Protein AF-0000000068422442 (afdb_homodimer)

Sequence (410 aa):
SFRPFSVLQAGILISEKSIDLAVPNPSWSQEMVHQFNRYMEMTKDGRWQKLPSYQRPWKEKLRNRKYRMFLRSIDEEGKGFEYAMFLKPSEKRVAAVFQLGPYLEGPSGFAHGGAIATILDSTVGASVIYISRRVVTANLNINYKSPVELGSVILVDTRVDKIEGRKIFASGEVWSVDGQTLHAEATGLFIELQPQKETDSSSSPSFRPFSVLQAGILISEKSIDLAVPNPSWSQEMVHQFNRYMEMTKDGRWQKLPSYQRPWKEKLRNRKYRMFLRSIDEEGKGFEYAMFLKPSEKRVAAVFQLGPYLEGPSGFAHGGAIATILDSTVGASVIYISRRVVTANLNINYKSPVELGSVILVDTRVDKIEGRKIFASGEVWSVDGQTLHAEATGLFIELQPQKETDSSSSP

Nearest PDB structures (foldseek):
  4gah-assembly1_A  TM=9.812E-01  e=1.077E-23  Homo sapiens
  4gah-assembly1_B  TM=9.530E-01  e=4.746E-24  Homo sapiens
  4ae8-assembly2_D  TM=9.748E-01  e=1.443E-23  Homo sapiens
  4ae8-assembly2_C  TM=9.733E-01  e=2.174E-23  Homo sapiens
  4ae8-assembly1_B  TM=9.699E-01  e=4.935E-23  Homo sapiens

Radius of gyration: 22.0 Å; Cα contacts (8 Å, |Δi|>4): 900; chains: 2; bounding box: 97×60×46 Å

Organism: Pseudonaja textilis (NCBI:txid8673)

Foldseek 3Di:
DQAFPDFPPVPQPVDDPFDFQQADDPLDDPLLNVVVVVVVVVCVVPQKDKDTDGQDDRPCPDPPPPHGDPQNPDPDPQAAWHKIWMDRLVFLKIKMKIAGHVNQDDPVQFGDPVSVQVVFCVRQVVSVCSVPRAKDWDDKDKDFDATHGHRFMKMKMKGFDDDDPQKTKMKMWIGHPVRPDTGMIMITIMGGDDGPPPPCVPPDD/DPAFPDFDPPPCPVDDPFDFQQADDPLDDPLLNVVVVVVVVVCVVPQKDKDTDGQDRRPCPDPPVPHGDPQNPDPDPQAAWHKIWMARLVFLKIKMKIAGHVNQDDPVQFGDPVSVQVVFCVRQVVSVCSVPRAKDWDDKDKDFDATHGHRFMKMKMKGFDDDDPQKTKMKMWIGHPVRPDTGMIMITIMGGDDGPPPPPVPPPD

Structure (mmCIF, N/CA/C/O backbone):
data_AF-0000000068422442-model_v1
#
loop_
_entity.id
_entity.type
_entity.pdbx_description
1 polymer 'Acyl-coenzyme A thioesterase THEM4'
#
loop_
_atom_site.group_PDB
_atom_site.id
_atom_site.type_symbol
_atom_site.label_atom_id
_atom_site.label_alt_id
_ato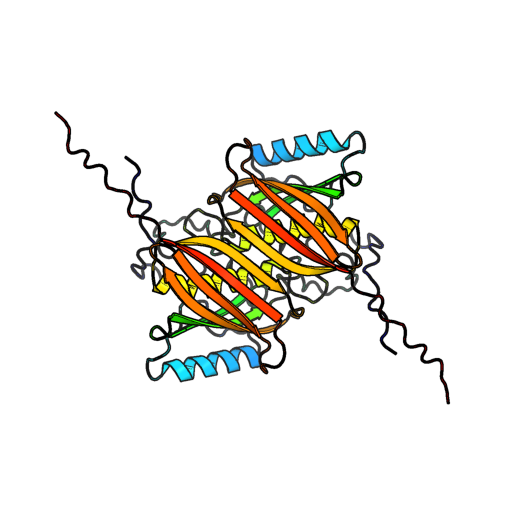m_site.label_comp_id
_atom_site.label_asym_id
_atom_site.label_entity_id
_atom_site.label_seq_id
_atom_site.pdbx_PDB_ins_code
_atom_site.Cartn_x
_atom_site.Cartn_y
_atom_site.Cartn_z
_atom_site.occupancy
_atom_site.B_iso_or_equiv
_atom_site.auth_seq_id
_atom_site.auth_comp_id
_atom_site.auth_asym_id
_atom_site.auth_atom_id
_atom_site.pdbx_PDB_model_num
ATOM 1 N N . SER A 1 1 ? 35.969 5.266 1.272 1 18.78 1 SER A N 1
ATOM 2 C CA . SER A 1 1 ? 35.562 6.664 1.392 1 18.78 1 SER A CA 1
ATOM 3 C C . SER A 1 1 ? 34.094 6.844 1.079 1 18.78 1 SER A C 1
ATOM 5 O O . SER A 1 1 ? 33.688 6.762 -0.081 1 18.78 1 SER A O 1
ATOM 7 N N . PHE A 1 2 ? 33.281 6.246 1.919 1 19.45 2 PHE A N 1
ATOM 8 C CA . PHE A 1 2 ? 31.844 5.98 1.877 1 19.45 2 PHE A CA 1
ATOM 9 C C . PHE A 1 2 ? 31.047 7.277 1.978 1 19.45 2 PHE A C 1
ATOM 11 O O . PHE A 1 2 ? 31.125 7.98 2.988 1 19.45 2 PHE A O 1
ATOM 18 N N . ARG A 1 3 ? 31.031 8.039 0.836 1 21.94 3 ARG A N 1
ATOM 19 C CA . ARG A 1 3 ? 30.453 9.375 0.819 1 21.94 3 ARG A CA 1
ATOM 20 C C . ARG A 1 3 ? 29.031 9.367 1.383 1 21.94 3 ARG A C 1
ATOM 22 O O . ARG A 1 3 ? 28.234 8.484 1.062 1 21.94 3 ARG A O 1
ATOM 29 N N . PRO A 1 4 ? 28.875 10.047 2.451 1 22.08 4 PRO A N 1
ATOM 30 C CA . PRO A 1 4 ? 27.672 10.18 3.279 1 22.08 4 PRO A CA 1
ATOM 31 C C . PRO A 1 4 ? 26.438 10.555 2.467 1 22.08 4 PRO A C 1
ATOM 33 O O . PRO A 1 4 ? 26.531 11.367 1.54 1 22.08 4 PRO A O 1
ATOM 36 N N . PHE A 1 5 ? 25.672 9.539 2.139 1 25.08 5 PHE A N 1
ATOM 37 C CA . PHE A 1 5 ? 24.453 9.812 1.39 1 25.08 5 PHE A CA 1
ATOM 38 C C . PHE A 1 5 ? 23.672 10.953 2.021 1 25.08 5 PHE A C 1
ATOM 40 O O . PHE A 1 5 ? 23.359 10.922 3.217 1 25.08 5 PHE A O 1
ATOM 47 N N . SER A 1 6 ? 24.078 12.195 1.702 1 22.91 6 SER A N 1
ATOM 48 C CA . SER A 1 6 ? 23.5 13.477 2.072 1 22.91 6 SER A CA 1
ATOM 49 C C . SER A 1 6 ? 21.969 13.383 2.164 1 22.91 6 SER A C 1
ATOM 51 O O . SER A 1 6 ? 21.344 12.68 1.377 1 22.91 6 SER A O 1
ATOM 53 N N . VAL A 1 7 ? 21.484 13.438 3.271 1 24.72 7 VAL A N 1
ATOM 54 C CA . VAL A 1 7 ? 20.109 13.734 3.676 1 24.72 7 VAL A CA 1
ATOM 55 C C . VAL A 1 7 ? 19.531 14.836 2.793 1 24.72 7 VAL A C 1
ATOM 57 O O . VAL A 1 7 ? 20.266 15.742 2.365 1 24.72 7 VAL A O 1
ATOM 60 N N . LEU A 1 8 ? 18.391 14.562 2.324 1 27.05 8 LEU A N 1
ATOM 61 C CA . LEU A 1 8 ? 17.547 15.422 1.508 1 27.05 8 LEU A CA 1
ATOM 62 C C . LEU A 1 8 ? 17.406 16.797 2.141 1 27.05 8 LEU A C 1
ATOM 64 O O . LEU A 1 8 ? 16.922 16.922 3.271 1 27.05 8 LEU A O 1
ATOM 68 N N . GLN A 1 9 ? 18.406 17.609 2.186 1 24.8 9 GLN A N 1
ATOM 69 C CA . GLN A 1 9 ? 18.109 19.031 2.322 1 24.8 9 GLN A CA 1
ATOM 70 C C . GLN A 1 9 ? 16.812 19.391 1.611 1 24.8 9 GLN A C 1
ATOM 72 O O . GLN A 1 9 ? 16.656 19.141 0.413 1 24.8 9 GLN A O 1
ATOM 77 N N . ALA A 1 10 ? 15.781 19.281 2.348 1 28.52 10 ALA A N 1
ATOM 78 C CA . ALA A 1 10 ? 14.562 19.953 1.878 1 28.52 10 ALA A CA 1
ATOM 79 C C . ALA A 1 10 ? 14.867 21.359 1.394 1 28.52 10 ALA A C 1
ATOM 81 O O . ALA A 1 10 ? 14.773 22.328 2.164 1 28.52 10 ALA A O 1
ATOM 82 N N . GLY A 1 11 ? 16.125 21.656 1.024 1 29.19 11 GLY A N 1
ATOM 83 C CA . GLY A 1 11 ? 16.109 22.938 0.348 1 29.19 11 GLY A CA 1
ATOM 84 C C . GLY A 1 11 ? 15.016 23.047 -0.7 1 29.19 11 GLY A C 1
ATOM 85 O O . GLY A 1 11 ? 14.961 22.234 -1.629 1 29.19 11 GLY A O 1
ATOM 86 N N . ILE A 1 12 ? 13.875 23.516 -0.248 1 31.38 12 ILE A N 1
ATOM 87 C CA . ILE A 1 12 ? 12.742 23.953 -1.053 1 31.38 12 ILE A CA 1
ATOM 88 C C . ILE A 1 12 ? 13.234 24.828 -2.201 1 31.38 12 ILE A C 1
ATOM 90 O O . ILE A 1 12 ? 13.5 26.016 -2.012 1 31.38 12 ILE A O 1
ATOM 94 N N . LEU A 1 13 ? 14.383 24.625 -2.656 1 30.88 13 LEU A N 1
ATOM 95 C CA . LEU A 1 13 ? 14.516 25.438 -3.857 1 30.88 13 LEU A CA 1
ATOM 96 C C . LEU A 1 13 ? 13.383 25.172 -4.832 1 30.88 13 LEU A C 1
ATOM 98 O O . LEU A 1 13 ? 13.18 24.016 -5.25 1 30.88 13 LEU A O 1
ATOM 102 N N . ILE A 1 14 ? 12.289 25.891 -4.633 1 34.88 14 ILE A N 1
ATOM 103 C CA . ILE A 1 14 ? 11.086 26.031 -5.449 1 34.88 14 ILE A CA 1
ATOM 104 C C . ILE A 1 14 ? 11.477 26.219 -6.91 1 34.88 14 ILE A C 1
ATOM 106 O O . ILE A 1 14 ? 12.008 27.266 -7.289 1 34.88 14 ILE A O 1
ATOM 110 N N . SER A 1 15 ? 12.422 25.516 -7.391 1 36.41 15 SER A N 1
ATOM 111 C CA . SER A 1 15 ? 12.523 25.766 -8.828 1 36.41 15 SER A CA 1
ATOM 112 C C . SER A 1 15 ? 11.148 25.891 -9.469 1 36.41 15 SER A C 1
ATOM 114 O O . SER A 1 15 ? 10.133 25.922 -8.773 1 36.41 15 SER A O 1
ATOM 116 N N . GLU A 1 16 ? 10.938 25.266 -10.703 1 44.97 16 GLU A N 1
ATOM 117 C CA . GLU A 1 16 ? 9.703 25.359 -11.469 1 44.97 16 GLU A CA 1
ATOM 118 C C . GLU A 1 16 ? 8.5 24.922 -10.641 1 44.97 16 GLU A C 1
ATOM 120 O O . GLU A 1 16 ? 8.633 24.109 -9.727 1 44.97 16 GLU A O 1
ATOM 125 N N . LYS A 1 17 ? 7.227 25.578 -10.617 1 53.38 17 LYS A N 1
ATOM 126 C CA . LYS A 1 17 ? 5.988 25.719 -9.859 1 53.38 17 LYS A CA 1
ATOM 127 C C . LYS A 1 17 ? 5.406 24.359 -9.492 1 53.38 17 LYS A C 1
ATOM 129 O O . LYS A 1 17 ? 4.695 23.75 -10.281 1 53.38 17 LYS A O 1
ATOM 134 N N . SER A 1 18 ? 5.988 23.453 -8.719 1 71.31 18 SER A N 1
ATOM 135 C CA . SER A 1 18 ? 5.324 22.25 -8.211 1 71.31 18 SER A CA 1
ATOM 136 C C . SER A 1 18 ? 3.967 22.594 -7.605 1 71.31 18 SER A C 1
ATOM 138 O O . SER A 1 18 ? 3.838 23.562 -6.863 1 71.31 18 SER A O 1
ATOM 140 N N . ILE A 1 19 ? 2.994 22.047 -8.195 1 85.31 19 ILE A N 1
ATOM 141 C CA . ILE A 1 19 ? 1.616 22.281 -7.773 1 85.31 19 ILE A CA 1
ATOM 142 C C . ILE A 1 19 ? 1.305 21.438 -6.539 1 85.31 19 ILE A C 1
ATOM 144 O O . ILE A 1 19 ? 1.516 20.219 -6.535 1 85.31 19 ILE A O 1
ATOM 148 N N . ASP A 1 20 ? 0.985 22.078 -5.492 1 93.44 20 ASP A N 1
ATOM 149 C CA . ASP A 1 20 ? 0.532 21.391 -4.285 1 93.44 20 ASP A CA 1
ATOM 150 C C . ASP A 1 20 ? -0.787 20.672 -4.531 1 93.44 20 ASP A C 1
ATOM 152 O O . ASP A 1 20 ? -1.796 21.297 -4.863 1 93.44 20 ASP A O 1
ATOM 156 N N . LEU A 1 21 ? -0.768 19.359 -4.289 1 95.19 21 LEU A N 1
ATOM 157 C CA . LEU A 1 21 ? -1.953 18.562 -4.562 1 95.19 21 LEU A CA 1
ATOM 158 C C . LEU A 1 21 ? -2.752 18.312 -3.287 1 95.19 21 LEU A C 1
ATOM 160 O O . LEU A 1 21 ? -3.828 17.719 -3.33 1 95.19 21 LEU A O 1
ATOM 164 N N . ALA A 1 22 ? -2.277 18.828 -2.168 1 97.5 22 ALA A N 1
ATOM 165 C CA . ALA A 1 22 ? -2.939 18.609 -0.884 1 97.5 22 ALA A CA 1
ATOM 166 C C . ALA A 1 22 ? -3.941 19.734 -0.592 1 97.5 22 ALA A C 1
ATOM 168 O O . ALA A 1 22 ? -3.951 20.297 0.506 1 97.5 22 ALA A O 1
ATOM 169 N N . VAL A 1 23 ? -4.684 20.062 -1.559 1 97.88 23 VAL A N 1
ATOM 170 C CA . VAL A 1 23 ? -5.723 21.078 -1.453 1 97.88 23 VAL A CA 1
ATOM 171 C C . VAL A 1 23 ? -6.996 20.594 -2.137 1 97.88 23 VAL A C 1
ATOM 173 O O . VAL A 1 23 ? -6.949 19.703 -2.986 1 97.88 23 VAL A O 1
ATOM 176 N N . PRO A 1 24 ? -8.109 21.156 -1.725 1 98.5 24 PRO A N 1
ATOM 177 C CA . PRO A 1 24 ? -9.375 20.734 -2.33 1 98.5 24 PRO A CA 1
ATOM 178 C C . PRO A 1 24 ? -9.359 20.828 -3.854 1 98.5 24 PRO A C 1
ATOM 180 O O . PRO A 1 24 ? -8.766 21.766 -4.406 1 98.5 24 PRO A O 1
ATOM 183 N N . ASN A 1 25 ? -10.008 19.953 -4.516 1 97.94 25 ASN A N 1
ATOM 184 C CA . ASN A 1 25 ? -10.266 19.938 -5.949 1 97.94 25 ASN A CA 1
ATOM 185 C C . ASN A 1 25 ? -11.688 19.469 -6.254 1 97.94 25 ASN A C 1
ATOM 187 O O . ASN A 1 25 ? -12.422 19.078 -5.348 1 97.94 25 ASN A O 1
ATOM 191 N N . PRO A 1 26 ? -12.148 19.453 -7.445 1 98.06 26 PRO A N 1
ATOM 192 C CA . PRO A 1 26 ? -13.555 19.203 -7.762 1 98.06 26 PRO A CA 1
ATOM 193 C C . PRO A 1 26 ? -14 17.781 -7.402 1 98.06 26 PRO A C 1
ATOM 195 O O . PRO A 1 26 ? -15.195 17.531 -7.258 1 98.06 26 PRO A O 1
ATOM 198 N N . SER A 1 27 ? -13.094 16.844 -7.25 1 98.31 27 SER A N 1
ATOM 199 C CA . SER A 1 27 ? -13.461 15.469 -6.957 1 98.31 27 SER A CA 1
ATOM 200 C C . SER A 1 27 ? -13.711 15.266 -5.465 1 98.31 27 SER A C 1
ATOM 202 O O . SER A 1 27 ? -14.258 14.242 -5.055 1 98.31 27 SER A O 1
ATOM 204 N N . TRP A 1 28 ? -13.312 16.203 -4.637 1 98.69 28 TRP A N 1
ATOM 205 C CA . TRP A 1 28 ? -13.508 16.062 -3.197 1 98.69 28 TRP A CA 1
ATOM 206 C C . TRP A 1 28 ? -14.984 16.141 -2.838 1 98.69 28 TRP A C 1
ATOM 208 O O . TRP A 1 28 ? -15.703 17.016 -3.342 1 98.69 28 TRP A O 1
ATOM 218 N N . SER A 1 29 ? -15.375 15.266 -2.035 1 98.75 29 SER A N 1
ATOM 219 C CA . SER A 1 29 ? -16.734 15.336 -1.509 1 98.75 29 SER A CA 1
ATOM 220 C C . SER A 1 29 ? -16.891 16.516 -0.549 1 98.75 29 SER A C 1
ATOM 222 O O . SER A 1 29 ? -15.898 17.094 -0.102 1 98.75 29 SER A O 1
ATOM 224 N N . GLN A 1 30 ? -18.109 16.812 -0.256 1 98.62 30 GLN A N 1
ATOM 225 C CA . GLN A 1 30 ? -18.375 17.859 0.725 1 98.62 30 GLN A CA 1
ATOM 226 C C . GLN A 1 30 ? -17.75 17.516 2.076 1 98.62 30 GLN A C 1
ATOM 228 O O . GLN A 1 30 ? -17.203 18.391 2.746 1 98.62 30 GLN A O 1
ATOM 233 N N . GLU A 1 31 ? -17.844 16.281 2.445 1 98.75 31 GLU A N 1
ATOM 234 C CA . GLU A 1 31 ? -17.281 15.828 3.717 1 98.75 31 GLU A CA 1
ATOM 235 C C . GLU A 1 31 ? -15.766 16 3.74 1 98.75 31 GLU A C 1
ATOM 237 O O . GLU A 1 31 ? -15.203 16.453 4.742 1 98.75 31 GLU A O 1
ATOM 242 N N . MET A 1 32 ? -15.109 15.664 2.684 1 98.81 32 MET A N 1
ATOM 243 C CA . MET A 1 32 ? -13.656 15.828 2.584 1 98.81 32 MET A CA 1
ATOM 244 C C . MET A 1 32 ? -13.266 17.281 2.754 1 98.81 32 MET A C 1
ATOM 246 O O . MET A 1 32 ? -12.359 17.609 3.523 1 98.81 32 MET A O 1
ATOM 250 N N . VAL A 1 33 ? -13.961 18.141 2.045 1 98.88 33 VAL A N 1
ATOM 251 C CA . VAL A 1 33 ? -13.68 19.578 2.113 1 98.88 33 VAL A CA 1
ATOM 252 C C . VAL A 1 33 ? -13.938 20.078 3.529 1 98.88 33 VAL A C 1
ATOM 254 O O . VAL A 1 33 ? -13.156 20.875 4.059 1 98.88 33 VAL A O 1
ATOM 257 N N . HIS A 1 34 ? -14.984 19.609 4.102 1 98.81 34 HIS A N 1
ATOM 258 C CA . HIS A 1 34 ? -15.328 20.016 5.461 1 98.81 34 HIS A CA 1
ATOM 259 C C . HIS A 1 34 ? -14.219 19.641 6.441 1 98.81 34 HIS A C 1
ATOM 261 O O . HIS A 1 34 ? -13.797 20.484 7.246 1 98.81 34 HIS A O 1
ATOM 267 N N . GLN A 1 35 ? -13.742 18.422 6.391 1 98.81 35 GLN A N 1
ATOM 268 C CA . GLN A 1 35 ? -12.68 17.984 7.289 1 98.81 35 GLN A CA 1
ATOM 269 C C . GLN A 1 35 ? -11.391 18.766 7.039 1 98.81 35 GLN A C 1
ATOM 271 O O . GLN A 1 35 ? -10.711 19.156 7.984 1 98.81 35 GLN A O 1
ATOM 276 N N . PHE A 1 36 ? -11.109 19 5.781 1 98.88 36 PHE A N 1
ATOM 277 C CA . PHE A 1 36 ? -9.945 19.812 5.418 1 98.88 36 PHE A CA 1
ATOM 278 C C . PHE A 1 36 ? -10.023 21.188 6.051 1 98.88 36 PHE A C 1
ATOM 280 O O . PHE A 1 36 ? -9.062 21.656 6.672 1 98.88 36 PHE A O 1
ATOM 287 N N . ASN A 1 37 ? -11.117 21.766 5.91 1 98.75 37 ASN A N 1
ATOM 288 C CA . ASN A 1 37 ? -11.305 23.125 6.434 1 98.75 37 ASN A CA 1
ATOM 289 C C . ASN A 1 37 ? -11.211 23.141 7.957 1 98.75 37 ASN A C 1
ATOM 291 O O . ASN A 1 37 ? -10.703 24.109 8.531 1 98.75 37 ASN A O 1
ATOM 295 N N . ARG A 1 38 ? -11.734 22.156 8.57 1 98.31 38 ARG A N 1
ATOM 296 C CA . ARG A 1 38 ? -11.617 22.047 10.023 1 98.31 38 ARG A CA 1
ATOM 297 C C . ARG A 1 38 ? -10.148 22.062 10.453 1 98.31 38 ARG A C 1
ATOM 299 O O . ARG A 1 38 ? -9.781 22.797 11.375 1 98.31 38 ARG A O 1
ATOM 306 N N . TYR A 1 39 ? -9.32 21.297 9.797 1 98.31 39 TYR A N 1
ATOM 307 C CA . TYR A 1 39 ? -7.906 21.281 10.141 1 98.31 39 TYR A CA 1
ATOM 308 C C . TYR A 1 39 ? -7.227 22.594 9.75 1 98.31 39 TYR A C 1
ATOM 310 O O . TYR A 1 39 ? -6.336 23.062 10.461 1 98.31 39 TYR A O 1
ATOM 318 N N . MET A 1 40 ? -7.66 23.156 8.617 1 98.56 40 MET A N 1
ATOM 319 C CA . MET A 1 40 ? -7.109 24.438 8.203 1 98.56 40 MET A CA 1
ATOM 320 C C . MET A 1 40 ? -7.371 25.516 9.266 1 98.56 40 MET A C 1
ATOM 322 O O . MET A 1 40 ? -6.52 26.359 9.516 1 98.56 40 MET A O 1
ATOM 326 N N . GLU A 1 41 ? -8.547 25.438 9.852 1 98.44 41 GLU A N 1
ATOM 327 C CA . GLU A 1 41 ? -8.867 26.359 10.938 1 98.44 41 GLU A CA 1
ATOM 328 C C . GLU A 1 41 ? -7.891 26.203 12.102 1 98.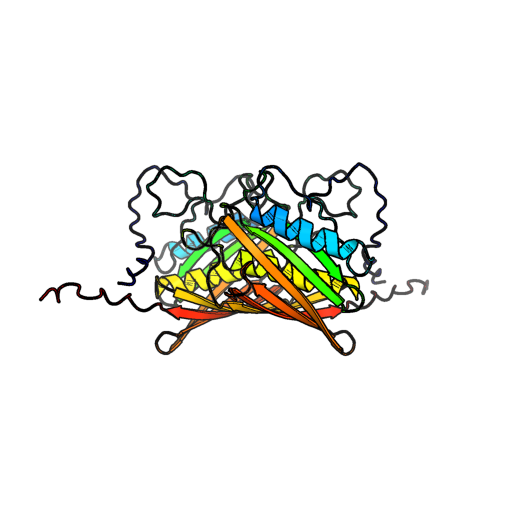44 41 GLU A C 1
ATOM 330 O O . GLU A 1 41 ? -7.477 27.188 12.711 1 98.44 41 GLU A O 1
ATOM 335 N N . MET A 1 42 ? -7.531 25.016 12.336 1 97.25 42 MET A N 1
ATOM 336 C CA . MET A 1 42 ? -6.633 24.719 13.445 1 97.25 42 MET A CA 1
ATOM 337 C C . MET A 1 42 ? -5.23 25.25 13.164 1 97.25 42 MET A C 1
ATOM 339 O O . MET A 1 42 ? -4.414 25.359 14.078 1 97.25 42 MET A O 1
ATOM 343 N N . THR A 1 43 ? -4.91 25.531 11.969 1 97.81 43 THR A N 1
ATOM 344 C CA . THR A 1 43 ? -3.584 26.031 11.633 1 97.81 43 THR A CA 1
ATOM 345 C C . THR A 1 43 ? -3.48 27.516 11.914 1 97.81 43 THR A C 1
ATOM 347 O O . THR A 1 43 ? -2.385 28.078 11.914 1 97.81 43 THR A O 1
ATOM 350 N N . LYS A 1 44 ? -4.559 28.203 12.141 1 97.44 44 LYS A N 1
ATOM 351 C CA . LYS A 1 44 ? -4.59 29.656 12.242 1 97.44 44 LYS A CA 1
ATOM 352 C C . LYS A 1 44 ? -3.795 30.141 13.445 1 97.44 44 LYS A C 1
ATOM 354 O O . LYS A 1 44 ? -3.213 31.219 13.422 1 97.44 44 LYS A O 1
ATOM 359 N N . ASP A 1 45 ? -3.709 29.328 14.461 1 95.12 45 ASP A N 1
ATOM 360 C CA . ASP A 1 45 ? -2.98 29.75 15.648 1 95.12 45 ASP A CA 1
ATOM 361 C C . ASP A 1 45 ? -1.526 29.297 15.602 1 95.12 45 ASP A C 1
ATOM 363 O O . ASP A 1 45 ? -0.777 29.484 16.562 1 95.12 45 ASP A O 1
ATOM 367 N N . GLY A 1 46 ? -1.165 28.609 14.625 1 94.38 46 GLY A N 1
ATOM 368 C CA . GLY A 1 46 ? 0.232 28.266 14.398 1 94.38 46 GLY A CA 1
ATOM 369 C C . GLY A 1 46 ? 0.633 26.938 15.016 1 94.38 46 GLY A C 1
ATOM 370 O O . GLY A 1 46 ? 1.755 26.469 14.82 1 94.38 46 GLY A O 1
ATOM 371 N N . ARG A 1 47 ? -0.258 26.328 15.719 1 95.94 47 ARG A N 1
ATOM 372 C CA . ARG A 1 47 ? 0.074 25.062 16.391 1 95.94 47 ARG A CA 1
ATOM 373 C C . ARG A 1 47 ? 0.095 23.906 15.398 1 95.94 47 ARG A C 1
ATOM 375 O O . ARG A 1 47 ? 0.787 22.906 15.617 1 95.94 47 ARG A O 1
ATOM 382 N N . TRP A 1 48 ? -0.728 24.016 14.406 1 97.38 48 TRP A N 1
ATOM 383 C CA . TRP A 1 48 ? -0.771 23.047 13.312 1 97.38 48 TRP A CA 1
ATOM 384 C C . TRP A 1 48 ? -0.257 23.656 12.016 1 97.38 48 TRP A C 1
ATOM 386 O O . TRP A 1 48 ? -0.383 24.859 11.805 1 97.38 48 TRP A O 1
ATOM 396 N N . GLN A 1 49 ? 0.361 22.766 11.242 1 97.44 49 GLN A N 1
ATOM 397 C CA . GLN A 1 49 ? 0.844 23.172 9.922 1 97.44 49 GLN A CA 1
ATOM 398 C C . GLN A 1 49 ? 0.392 22.172 8.852 1 97.44 49 GLN A C 1
ATOM 400 O O . GLN A 1 49 ? 0.518 20.969 9.031 1 97.44 49 GLN A O 1
ATOM 405 N N . LYS A 1 50 ? -0.185 22.734 7.801 1 97.88 50 LYS A N 1
ATOM 406 C CA . LYS A 1 50 ? -0.505 21.875 6.668 1 97.88 50 LYS A CA 1
ATOM 407 C C . LYS A 1 50 ? 0.756 21.469 5.906 1 97.88 50 LYS A C 1
ATOM 409 O O . LYS A 1 50 ? 1.632 22.297 5.668 1 97.88 50 LYS A O 1
ATOM 414 N N . LEU A 1 51 ? 0.846 20.234 5.559 1 95.88 51 LEU A N 1
ATOM 415 C CA . LEU A 1 51 ? 1.965 19.75 4.758 1 95.88 51 LEU A CA 1
ATOM 416 C C . LEU A 1 51 ? 1.607 19.734 3.273 1 95.88 51 LEU A C 1
ATOM 418 O O . LEU A 1 51 ? 0.552 19.234 2.891 1 95.88 51 LEU A O 1
ATOM 422 N N . PRO A 1 52 ? 2.473 20.281 2.432 1 93.81 52 PRO A N 1
ATOM 423 C CA . PRO A 1 52 ? 2.23 20.156 0.993 1 93.81 52 PRO A CA 1
ATOM 424 C C . PRO A 1 52 ? 2.471 18.75 0.478 1 93.81 52 PRO A C 1
ATOM 426 O O . PRO A 1 52 ? 3.07 17.922 1.177 1 93.81 52 PRO A O 1
ATOM 429 N N . SER A 1 53 ? 1.935 18.438 -0.616 1 92.88 53 SER A N 1
ATOM 430 C CA . SER A 1 53 ? 2.113 17.156 -1.28 1 92.88 53 SER A CA 1
ATOM 431 C C . SER A 1 53 ? 2.305 17.328 -2.783 1 92.88 53 SER A C 1
ATOM 433 O O . SER A 1 53 ? 1.489 17.969 -3.447 1 92.88 53 SER A O 1
ATOM 435 N N . TYR A 1 54 ? 3.395 16.672 -3.295 1 88.38 54 TYR A N 1
ATOM 436 C CA . TYR A 1 54 ? 3.74 16.828 -4.703 1 88.38 54 TYR A CA 1
ATOM 437 C C . TYR A 1 54 ? 3.795 15.477 -5.402 1 88.38 54 TYR A C 1
ATOM 439 O O . TYR A 1 54 ? 4.039 14.453 -4.766 1 88.38 54 TYR A O 1
ATOM 447 N N . GLN A 1 55 ? 3.455 15.531 -6.656 1 85.75 55 GLN A N 1
ATOM 448 C CA . GLN A 1 55 ? 3.518 14.305 -7.438 1 85.75 55 GLN A CA 1
ATOM 449 C C . GLN A 1 55 ? 4.957 13.836 -7.613 1 85.75 55 GLN A C 1
ATOM 451 O O . GLN A 1 55 ? 5.238 12.633 -7.559 1 85.75 55 GLN A O 1
ATOM 456 N N . ARG A 1 56 ? 5.863 14.789 -7.844 1 78.75 56 ARG A N 1
ATOM 457 C CA . ARG A 1 56 ? 7.27 14.484 -8.086 1 78.75 56 ARG A CA 1
ATOM 458 C C . ARG A 1 56 ? 8.125 14.859 -6.879 1 78.75 56 ARG A C 1
ATOM 460 O O . ARG A 1 56 ? 7.863 15.867 -6.219 1 78.75 56 ARG A O 1
ATOM 467 N N . PRO A 1 57 ? 9.117 13.914 -6.656 1 63.06 57 PRO A N 1
ATOM 468 C CA . PRO A 1 57 ? 9.977 14.188 -5.504 1 63.06 57 PRO A CA 1
ATOM 469 C C . PRO A 1 57 ? 10.711 15.523 -5.621 1 63.06 57 PRO A C 1
ATOM 471 O O . PRO A 1 57 ? 11 15.977 -6.734 1 63.06 57 PRO A O 1
ATOM 474 N N . TRP A 1 58 ? 10.875 16.25 -4.527 1 54.34 58 TRP A N 1
ATOM 475 C CA . TRP A 1 58 ? 11.375 17.609 -4.387 1 54.34 58 TRP A CA 1
ATOM 476 C C . TRP A 1 58 ? 12.734 17.75 -5.066 1 54.34 58 TRP A C 1
ATOM 478 O O . TRP A 1 58 ? 13.023 18.797 -5.672 1 54.34 58 TRP A O 1
ATOM 488 N N . LYS A 1 59 ? 13.734 16.828 -4.719 1 52.22 59 LYS A N 1
ATOM 489 C CA . LYS A 1 59 ? 15.133 17.031 -5.094 1 52.22 59 LYS A CA 1
ATOM 490 C C . LYS A 1 59 ? 15.312 16.938 -6.605 1 52.22 59 LYS A C 1
ATOM 492 O O . LYS A 1 59 ? 16.375 17.281 -7.129 1 52.22 59 LYS A O 1
ATOM 497 N N . GLU A 1 60 ? 14.5 16.281 -7.191 1 49.56 60 GLU A N 1
ATOM 498 C CA . GLU A 1 60 ? 14.938 15.945 -8.547 1 49.56 60 GLU A CA 1
ATOM 499 C C . GLU A 1 60 ? 14.688 17.109 -9.508 1 49.56 60 GLU A C 1
ATOM 501 O O . GLU A 1 60 ? 13.57 17.281 -9.992 1 49.56 60 GLU A O 1
ATOM 506 N N . LYS A 1 61 ? 15.523 18.172 -9.203 1 43.44 61 LYS A N 1
ATOM 507 C CA . LYS A 1 61 ? 15.68 19.156 -10.266 1 43.44 61 LYS A CA 1
ATOM 508 C C . LYS A 1 61 ? 15.477 18.516 -11.641 1 43.44 61 LYS A C 1
ATOM 510 O O . LYS A 1 61 ? 15.344 19.219 -12.641 1 43.44 61 LYS A O 1
ATOM 515 N N . LEU A 1 62 ? 16.328 17.469 -11.828 1 41.34 62 LEU A N 1
ATOM 516 C CA . LEU A 1 62 ? 16.5 16.969 -13.188 1 41.34 62 LEU A CA 1
ATOM 517 C C . LEU A 1 62 ? 15.172 16.5 -13.773 1 41.34 62 LEU A C 1
ATOM 519 O O . LEU A 1 62 ? 14.336 15.961 -13.055 1 41.34 62 LEU A O 1
ATOM 523 N N . ARG A 1 63 ? 14.914 16.906 -15.016 1 43.06 63 ARG A N 1
ATOM 524 C CA . ARG A 1 63 ? 13.938 16.719 -16.094 1 43.06 63 ARG A CA 1
ATOM 525 C C . ARG A 1 63 ? 13.344 15.32 -16.031 1 43.06 63 ARG A C 1
ATOM 527 O O . ARG A 1 63 ? 12.547 14.945 -16.906 1 43.06 63 ARG A O 1
ATOM 534 N N . ASN A 1 64 ? 13.836 14.398 -15.203 1 50.06 64 ASN A N 1
ATOM 535 C CA . ASN A 1 64 ? 13.375 13.094 -15.664 1 50.06 64 ASN A CA 1
ATOM 536 C C . ASN A 1 64 ? 11.992 12.758 -15.109 1 50.06 64 ASN A C 1
ATOM 538 O O . ASN A 1 64 ? 11.875 12.266 -13.992 1 50.06 64 ASN A O 1
ATOM 542 N N . ARG A 1 65 ? 10.914 13.227 -15.656 1 59.75 65 ARG A N 1
ATOM 543 C CA . ARG A 1 65 ? 9.469 13.086 -15.68 1 59.75 65 ARG A CA 1
ATOM 544 C C . ARG A 1 65 ? 9.055 11.633 -15.523 1 59.75 65 ARG A C 1
ATOM 546 O O . ARG A 1 65 ? 7.879 11.289 -15.68 1 59.75 65 ARG A O 1
ATOM 553 N N . LYS A 1 66 ? 10.094 10.883 -14.891 1 83.31 66 LYS A N 1
ATOM 554 C CA . LYS A 1 66 ? 9.734 9.469 -15.016 1 83.31 66 LYS A CA 1
ATOM 555 C C . LYS A 1 66 ? 9.203 8.914 -13.703 1 83.31 66 LYS A C 1
ATOM 557 O O . LYS A 1 66 ? 8.398 7.98 -13.695 1 83.31 66 LYS A O 1
ATOM 562 N N . TYR A 1 67 ? 9.438 9.734 -12.508 1 90.06 67 TYR A N 1
ATOM 563 C CA . TYR A 1 67 ? 9.062 9.148 -11.219 1 90.06 67 TYR A CA 1
ATOM 564 C C . TYR A 1 67 ? 7.895 9.906 -10.602 1 90.06 67 TYR A C 1
ATOM 566 O O . TYR A 1 67 ? 7.766 11.117 -10.789 1 90.06 67 TYR A O 1
ATOM 574 N N . ARG A 1 68 ? 7.051 9.18 -9.898 1 91.94 68 ARG A N 1
ATOM 575 C CA . ARG A 1 68 ? 5.957 9.758 -9.117 1 91.94 68 ARG A CA 1
ATOM 576 C C . ARG A 1 68 ? 5.918 9.164 -7.711 1 91.94 68 ARG A C 1
ATOM 578 O O . ARG A 1 68 ? 6.215 7.98 -7.523 1 91.94 68 ARG A O 1
ATOM 585 N N . MET A 1 69 ? 5.547 10.062 -6.828 1 94 69 MET A N 1
ATOM 586 C CA . MET A 1 69 ? 5.254 9.539 -5.496 1 94 69 MET A CA 1
ATOM 587 C C . MET A 1 69 ? 4.098 8.547 -5.539 1 94 69 MET A C 1
ATOM 589 O O . MET A 1 69 ? 3.092 8.789 -6.207 1 94 69 MET A O 1
ATOM 593 N N . PHE A 1 70 ? 4.23 7.543 -4.781 1 97.25 70 PHE A N 1
ATOM 594 C CA . PHE A 1 70 ? 3.293 6.43 -4.871 1 97.25 70 PHE A CA 1
ATOM 595 C C . PHE A 1 70 ? 1.872 6.898 -4.582 1 97.25 70 PHE A C 1
ATOM 597 O O . PHE A 1 70 ? 0.935 6.527 -5.293 1 97.25 70 PHE A O 1
ATOM 604 N N . LEU A 1 71 ? 1.667 7.742 -3.594 1 97.5 71 LEU A N 1
ATOM 605 C CA . LEU A 1 71 ? 0.32 8.18 -3.244 1 97.5 71 LEU A CA 1
ATOM 606 C C . LEU A 1 71 ? -0.227 9.141 -4.293 1 97.5 71 LEU A C 1
ATOM 608 O O . LEU A 1 71 ? -1.421 9.453 -4.297 1 97.5 71 LEU A O 1
ATOM 612 N N . ARG A 1 72 ? 0.625 9.602 -5.145 1 96.06 72 ARG A N 1
ATOM 613 C CA . ARG A 1 72 ? 0.232 10.539 -6.188 1 96.06 72 ARG A CA 1
ATOM 614 C C . ARG A 1 72 ? 0.458 9.953 -7.574 1 96.06 72 ARG A C 1
ATOM 616 O O . ARG A 1 72 ? 0.75 10.68 -8.523 1 96.06 72 ARG A O 1
ATOM 623 N N . SER A 1 73 ? 0.348 8.711 -7.668 1 95.56 73 SER A N 1
ATOM 624 C CA . SER A 1 73 ? 0.677 8 -8.898 1 95.56 73 SER A CA 1
ATOM 625 C C . SER A 1 73 ? -0.456 8.102 -9.914 1 95.56 73 SER A C 1
ATOM 627 O O . SER A 1 73 ? -0.235 7.941 -11.117 1 95.56 73 SER A O 1
ATOM 629 N N . ILE A 1 74 ? -1.671 8.305 -9.438 1 94.62 74 ILE A N 1
ATOM 630 C CA . ILE A 1 74 ? -2.844 8.328 -10.305 1 94.62 74 ILE A CA 1
ATOM 631 C C . ILE A 1 74 ? -3.158 9.766 -10.711 1 94.62 74 ILE A C 1
ATOM 633 O O . ILE A 1 74 ? -3.373 10.625 -9.852 1 94.62 74 ILE A O 1
ATOM 637 N N . ASP A 1 75 ? -3.273 10.047 -11.992 1 90.12 75 ASP A N 1
ATOM 638 C CA . ASP A 1 75 ? -3.414 11.406 -12.516 1 90.12 75 ASP A CA 1
ATOM 639 C C . ASP A 1 75 ? -4.848 11.906 -12.367 1 90.12 75 ASP A C 1
ATOM 641 O O . ASP A 1 75 ? -5.074 13.078 -12.07 1 90.12 7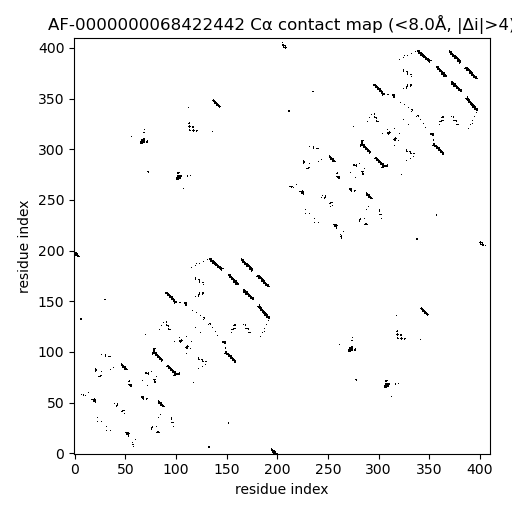5 ASP A O 1
ATOM 645 N N . GLU A 1 76 ? -5.723 11.039 -12.586 1 94.31 76 GLU A N 1
ATOM 646 C CA . GLU A 1 76 ? -7.117 11.469 -12.602 1 94.31 76 GLU A CA 1
ATOM 647 C C . GLU A 1 76 ? -7.605 11.812 -11.195 1 94.31 76 GLU A C 1
ATOM 649 O O . GLU A 1 76 ? -7.551 10.984 -10.289 1 94.31 76 GLU A O 1
ATOM 654 N N . GLU A 1 77 ? -8.102 13.008 -11.086 1 96.25 77 GLU A N 1
ATOM 655 C CA . GLU A 1 77 ? -8.602 13.484 -9.797 1 96.25 77 GLU A CA 1
ATOM 656 C C . GLU A 1 77 ? -9.695 12.57 -9.258 1 96.25 77 GLU A C 1
ATOM 658 O O . GLU A 1 77 ? -10.586 12.141 -9.992 1 96.25 77 GLU A O 1
ATOM 663 N N . GLY A 1 78 ? -9.516 12.219 -8.047 1 97.75 78 GLY A N 1
ATOM 664 C CA . GLY A 1 78 ? -10.586 11.531 -7.336 1 97.75 78 GLY A CA 1
ATOM 665 C C . GLY A 1 78 ? -10.523 10.023 -7.492 1 97.75 78 GLY A C 1
ATOM 666 O O . GLY A 1 78 ? -11.305 9.297 -6.875 1 97.75 78 GLY A O 1
ATOM 667 N N . LYS A 1 79 ? -9.562 9.523 -8.266 1 97.5 79 LYS A N 1
ATOM 668 C CA . LYS A 1 79 ? -9.586 8.102 -8.578 1 97.5 79 LYS A CA 1
ATOM 669 C C . LYS A 1 79 ? -8.68 7.316 -7.625 1 97.5 79 LYS A C 1
ATOM 671 O O . LYS A 1 79 ? -8.883 6.117 -7.414 1 97.5 79 LYS A O 1
ATOM 676 N N . GLY A 1 80 ? -7.629 7.973 -7.152 1 97.94 80 GLY A N 1
ATOM 677 C CA . GLY A 1 80 ? -6.699 7.355 -6.223 1 97.94 80 GLY A CA 1
ATOM 678 C C . GLY A 1 80 ? -6.816 7.902 -4.812 1 97.94 80 GLY A C 1
ATOM 679 O O . GLY A 1 80 ? -7.914 7.984 -4.262 1 97.94 80 GLY A O 1
ATOM 680 N N . PHE A 1 81 ? -5.715 8.195 -4.18 1 98.56 81 PHE A N 1
ATOM 681 C CA . PHE A 1 81 ? -5.684 8.82 -2.863 1 98.56 81 PHE A CA 1
ATOM 682 C C . PHE A 1 81 ? -5.875 10.328 -2.975 1 98.56 81 PHE A C 1
ATOM 684 O O . PHE A 1 81 ? -5.086 11.008 -3.631 1 98.56 81 PHE A O 1
ATOM 691 N N . GLU A 1 82 ? -6.859 10.867 -2.453 1 98.69 82 GLU A N 1
ATOM 692 C CA . GLU A 1 82 ? -6.977 12.297 -2.176 1 98.69 82 GLU A CA 1
ATOM 693 C C . GLU A 1 82 ? -6.723 12.602 -0.701 1 98.69 82 GLU A C 1
ATOM 695 O O . GLU A 1 82 ? -7.359 12.016 0.176 1 98.69 82 GLU A O 1
ATOM 700 N N . TYR A 1 83 ? -5.727 13.523 -0.443 1 98.81 83 TYR A N 1
ATOM 701 C CA . TYR A 1 83 ? -5.438 13.656 0.981 1 98.81 83 TYR A CA 1
ATOM 702 C C . TYR A 1 83 ? -4.754 14.984 1.28 1 98.81 83 TYR A C 1
ATOM 704 O O . TYR A 1 83 ? -4.273 15.656 0.369 1 98.81 83 TYR A O 1
ATOM 712 N N . ALA A 1 84 ? -4.77 15.328 2.48 1 98.81 84 ALA A N 1
ATOM 713 C CA . ALA A 1 84 ? -3.996 16.406 3.102 1 98.81 84 ALA A CA 1
ATOM 714 C C . ALA A 1 84 ? -3.521 15.992 4.496 1 98.81 84 ALA A C 1
ATOM 716 O O . ALA A 1 84 ? -4.238 15.312 5.23 1 98.81 84 ALA A O 1
ATOM 717 N N . MET A 1 85 ? -2.336 16.422 4.797 1 98.62 85 MET A N 1
ATOM 718 C CA . MET A 1 85 ? -1.741 16.109 6.094 1 98.62 85 MET A CA 1
ATOM 719 C C . MET A 1 85 ? -1.437 17.391 6.867 1 98.62 85 MET A C 1
ATOM 721 O O . MET A 1 85 ? -1.111 18.422 6.273 1 98.62 85 MET A O 1
ATOM 725 N N . PHE A 1 86 ? -1.523 17.266 8.172 1 98.75 86 PHE A N 1
ATOM 726 C CA . PHE A 1 86 ? -1.302 18.375 9.086 1 98.75 86 PHE A CA 1
ATOM 727 C C . PHE A 1 86 ? -0.387 17.969 10.234 1 98.75 86 PHE A C 1
ATOM 729 O O . PHE A 1 86 ? -0.622 16.938 10.883 1 98.75 86 PHE A O 1
ATOM 736 N N . LEU A 1 87 ? 0.569 18.734 10.453 1 98.06 87 LEU A N 1
ATOM 737 C CA . LEU A 1 87 ? 1.596 18.453 11.445 1 98.06 87 LEU A CA 1
ATOM 738 C C . LEU A 1 87 ? 1.426 19.328 12.68 1 98.06 87 LEU A C 1
ATOM 740 O O . LEU A 1 87 ? 1.172 20.531 12.555 1 98.06 87 LEU A O 1
ATOM 744 N N . LYS A 1 88 ? 1.446 18.719 13.789 1 98.12 88 LYS A N 1
ATOM 745 C CA . LYS A 1 88 ? 1.584 19.406 15.07 1 98.12 88 LYS A CA 1
ATOM 746 C C . LYS A 1 88 ? 2.941 19.125 15.711 1 98.12 88 LYS A C 1
ATOM 748 O O . LYS A 1 88 ? 3.09 18.156 16.453 1 98.12 88 LYS A O 1
ATOM 753 N N . PRO A 1 89 ? 3.889 20 15.508 1 95.75 89 PRO A N 1
ATOM 754 C CA . PRO A 1 89 ? 5.273 19.719 15.891 1 95.75 89 PRO A CA 1
ATOM 755 C C . PRO A 1 89 ? 5.434 19.484 17.391 1 95.75 89 PRO A C 1
ATOM 757 O O . PRO A 1 89 ? 6.188 18.594 17.812 1 95.75 89 PRO A O 1
ATOM 760 N N . SER A 1 90 ? 4.754 20.188 18.219 1 95.94 90 SER A N 1
ATOM 761 C CA . SER A 1 90 ? 4.926 20.109 19.672 1 95.94 90 SER A CA 1
ATOM 762 C C . SER A 1 90 ? 4.578 18.719 20.188 1 95.94 90 SER A C 1
ATOM 764 O O . SER A 1 90 ? 5.051 18.312 21.266 1 95.94 90 SER A O 1
ATOM 766 N N . GLU A 1 91 ? 3.787 17.984 19.422 1 97.06 91 GLU A N 1
ATOM 767 C CA . GLU A 1 91 ? 3.348 16.656 19.859 1 97.06 91 GLU A CA 1
ATOM 768 C C . GLU A 1 91 ? 3.898 15.57 18.953 1 97.06 91 GLU A C 1
ATOM 770 O O . GLU A 1 91 ? 3.549 14.391 19.094 1 97.06 91 GLU A O 1
ATOM 775 N N . LYS A 1 92 ? 4.742 15.977 17.953 1 97.38 92 LYS A N 1
ATOM 776 C CA . LYS A 1 92 ? 5.23 15.039 16.953 1 97.38 92 LYS A CA 1
ATOM 777 C C . LYS A 1 92 ? 4.086 14.219 16.359 1 97.38 92 LYS A C 1
ATOM 779 O O . LYS A 1 92 ? 4.172 12.992 16.266 1 97.38 92 LYS A O 1
ATOM 784 N N . ARG A 1 93 ? 3.09 14.969 16.062 1 98.25 93 ARG A N 1
ATOM 785 C CA . ARG A 1 93 ? 1.818 14.383 15.648 1 98.25 93 ARG A CA 1
ATOM 786 C C . ARG A 1 93 ? 1.447 14.812 14.234 1 98.25 93 ARG A C 1
ATOM 788 O O . ARG A 1 93 ? 1.624 15.977 13.867 1 98.25 93 ARG A O 1
ATOM 795 N N . VAL A 1 94 ? 0.981 13.844 13.445 1 98.62 94 VAL A N 1
ATOM 796 C CA . VAL A 1 94 ? 0.442 14.141 12.125 1 98.62 94 VAL A CA 1
ATOM 797 C C . VAL A 1 94 ? -0.99 13.625 12.023 1 98.62 94 VAL A C 1
ATOM 799 O O . VAL A 1 94 ? -1.258 12.453 12.32 1 98.62 94 VAL A O 1
ATOM 802 N N . ALA A 1 95 ? -1.876 14.484 11.68 1 98.81 95 ALA A N 1
ATOM 803 C CA . ALA A 1 95 ? -3.246 14.141 11.305 1 98.81 95 ALA A CA 1
ATOM 804 C C . ALA A 1 95 ? -3.441 14.234 9.797 1 98.81 95 ALA A C 1
ATOM 806 O O . ALA A 1 95 ? -2.818 15.07 9.133 1 98.81 95 ALA A O 1
ATOM 807 N N . ALA A 1 96 ? -4.332 13.398 9.289 1 98.94 96 ALA A N 1
ATOM 808 C CA . ALA A 1 96 ? -4.582 13.438 7.852 1 98.94 96 ALA A CA 1
ATOM 809 C C . ALA A 1 96 ? -6.043 13.125 7.539 1 98.94 96 ALA A C 1
ATOM 811 O O . ALA A 1 96 ? -6.703 12.406 8.297 1 98.94 96 ALA A O 1
ATOM 812 N N . VAL A 1 97 ? -6.477 13.695 6.508 1 98.94 97 VAL A N 1
ATOM 813 C CA . VAL A 1 97 ? -7.773 13.375 5.922 1 98.94 97 VAL A CA 1
ATOM 814 C C . VAL A 1 97 ? -7.582 12.742 4.547 1 98.94 97 VAL A C 1
ATOM 816 O O . VAL A 1 97 ? -6.785 13.227 3.738 1 98.94 97 VAL A O 1
ATOM 819 N N . PHE A 1 98 ? -8.273 11.633 4.316 1 98.94 98 PHE A N 1
ATOM 820 C CA . PHE A 1 98 ? -8.195 10.922 3.045 1 98.94 98 PHE A CA 1
ATOM 821 C C . PHE A 1 98 ? -9.586 10.688 2.469 1 98.94 98 PHE A C 1
ATOM 823 O O . PHE A 1 98 ? -10.523 10.367 3.203 1 98.94 98 PHE A O 1
ATOM 830 N N . GLN A 1 99 ? -9.727 10.828 1.238 1 98.94 99 GLN A N 1
ATOM 831 C CA . GLN A 1 99 ? -10.812 10.273 0.445 1 98.94 99 GLN A CA 1
ATOM 832 C C . GLN A 1 99 ? -10.305 9.211 -0.526 1 98.94 99 GLN A C 1
ATOM 834 O O . GLN A 1 99 ? -9.398 9.477 -1.32 1 98.94 99 GLN A O 1
ATOM 839 N N . LEU A 1 100 ? -10.852 8.039 -0.438 1 98.75 100 LEU A N 1
ATOM 840 C CA . LEU A 1 100 ? -10.336 6.906 -1.196 1 98.75 100 LEU A CA 1
ATOM 841 C C . LEU A 1 100 ? -11.133 6.699 -2.479 1 98.75 100 LEU A C 1
ATOM 843 O O . LEU A 1 100 ? -12.328 6.395 -2.43 1 98.75 100 LEU A O 1
ATOM 847 N N . GLY A 1 101 ? -10.43 6.75 -3.586 1 98.25 101 GLY A N 1
ATOM 848 C CA . GLY A 1 101 ? -11.086 6.648 -4.879 1 98.25 101 GLY A CA 1
ATOM 849 C C . GLY A 1 101 ? -11.266 5.215 -5.348 1 98.25 101 GLY A C 1
ATOM 850 O O . GLY A 1 101 ? -10.758 4.285 -4.723 1 98.25 101 GLY A O 1
ATOM 851 N N . PRO A 1 102 ? -11.938 5.043 -6.445 1 97.25 102 PRO A N 1
ATOM 852 C CA . PRO A 1 102 ? -12.344 3.725 -6.945 1 97.25 102 PRO A CA 1
ATOM 853 C C . PRO A 1 102 ? -11.164 2.902 -7.453 1 97.25 102 PRO A C 1
ATOM 855 O O . PRO A 1 102 ? -11.297 1.698 -7.688 1 97.25 102 PRO A O 1
ATOM 858 N N . TYR A 1 103 ? -9.961 3.492 -7.668 1 97.06 103 TYR A N 1
ATOM 859 C CA . TYR A 1 103 ? -8.82 2.752 -8.195 1 97.06 103 TYR A CA 1
ATOM 860 C C . TYR A 1 103 ? -8.047 2.07 -7.074 1 97.06 103 TYR A C 1
ATOM 862 O O . TYR A 1 103 ? -7 1.466 -7.312 1 97.06 103 TYR A O 1
ATOM 870 N N . LEU A 1 104 ? -8.609 2.158 -5.867 1 98 104 LEU A N 1
ATOM 871 C CA . LEU A 1 104 ? -7.926 1.591 -4.711 1 98 104 LEU A CA 1
ATOM 872 C C . LEU A 1 104 ? -8.625 0.32 -4.234 1 98 104 LEU A C 1
ATOM 874 O O . LEU A 1 104 ? -8.477 -0.073 -3.076 1 98 104 LEU A O 1
ATOM 878 N N . GLU A 1 105 ? -9.32 -0.401 -5.117 1 96.19 105 GLU A N 1
ATOM 879 C CA . GLU A 1 105 ? -10.219 -1.475 -4.711 1 96.19 105 GLU A CA 1
ATOM 880 C C . GLU A 1 105 ? -9.445 -2.758 -4.414 1 96.19 105 GLU A C 1
ATOM 882 O O . GLU A 1 105 ? -8.508 -3.105 -5.137 1 96.19 105 GLU A O 1
ATOM 887 N N . GLY A 1 106 ? -9.789 -3.33 -3.311 1 93.88 106 GLY A N 1
ATOM 888 C CA . GLY A 1 106 ? -9.484 -4.719 -2.998 1 93.88 106 GLY A CA 1
ATOM 889 C C . GLY A 1 106 ? -10.703 -5.621 -3.082 1 93.88 106 GLY A C 1
ATOM 890 O O . GLY A 1 106 ? -11.156 -5.965 -4.18 1 93.88 106 GLY A O 1
ATOM 891 N N . PRO A 1 107 ? -11.32 -5.988 -1.907 1 90.44 107 PRO A N 1
ATOM 892 C CA . PRO A 1 107 ? -12.641 -6.605 -2.037 1 90.44 107 PRO A CA 1
ATOM 893 C C . PRO A 1 107 ? -13.68 -5.656 -2.637 1 90.44 107 PRO A C 1
ATOM 895 O O . PRO A 1 107 ? -13.555 -4.438 -2.498 1 90.44 107 PRO A O 1
ATOM 898 N N . SER A 1 108 ? -14.617 -6.223 -3.248 1 89.12 108 SER A N 1
ATOM 899 C CA . SER A 1 108 ? -15.602 -5.43 -3.982 1 89.12 108 SER A CA 1
ATOM 900 C C . SER A 1 108 ? -16.203 -4.336 -3.102 1 89.12 108 SER A C 1
ATOM 902 O O . SER A 1 108 ? -16.766 -4.621 -2.047 1 89.12 108 SER A O 1
ATOM 904 N N . GLY A 1 109 ? -15.922 -3.068 -3.531 1 93.06 109 GLY A N 1
ATOM 905 C CA . GLY A 1 109 ? -16.516 -1.916 -2.871 1 93.06 109 GLY A CA 1
ATOM 906 C C . GLY A 1 109 ? -15.664 -1.382 -1.731 1 93.06 109 GLY A C 1
ATOM 907 O O . GLY A 1 109 ? -15.977 -0.339 -1.154 1 93.06 109 GLY A O 1
ATOM 908 N N . PHE A 1 110 ? -14.57 -2.088 -1.446 1 96.12 110 PHE A N 1
ATOM 909 C CA . PHE A 1 110 ? -13.773 -1.697 -0.29 1 96.12 110 PHE A CA 1
ATOM 910 C C . PHE A 1 110 ? -12.32 -1.493 -0.682 1 96.12 110 PHE A C 1
ATOM 912 O O . PHE A 1 110 ? -11.844 -2.07 -1.665 1 96.12 110 PHE A O 1
ATOM 919 N N . ALA A 1 111 ? -11.664 -0.686 0.107 1 97.94 111 ALA A N 1
ATOM 920 C CA . ALA A 1 111 ? -10.258 -0.386 -0.145 1 97.94 111 ALA A CA 1
ATOM 921 C C . ALA A 1 111 ? -9.391 -1.621 0.066 1 97.94 111 ALA A C 1
ATOM 923 O O . ALA A 1 111 ? -9.633 -2.41 0.983 1 97.94 111 ALA A O 1
ATOM 924 N N . HIS A 1 112 ? -8.445 -1.729 -0.768 1 97.88 112 HIS A N 1
ATOM 925 C CA . HIS A 1 112 ? -7.441 -2.779 -0.633 1 97.88 112 HIS A CA 1
ATOM 926 C C . HIS A 1 112 ? -6.672 -2.645 0.679 1 97.88 112 HIS A C 1
ATOM 928 O O . HIS A 1 112 ? -6.336 -1.533 1.094 1 97.88 112 HIS A O 1
ATOM 934 N N . GLY A 1 113 ? -6.328 -3.719 1.36 1 98.25 113 GLY A N 1
ATOM 935 C CA . GLY A 1 113 ? -5.504 -3.666 2.559 1 98.25 113 GLY A CA 1
ATOM 936 C C . GLY A 1 113 ? -4.176 -2.969 2.338 1 98.25 113 GLY A C 1
ATOM 937 O O . GLY A 1 113 ? -3.664 -2.299 3.238 1 98.25 113 GLY A O 1
ATOM 938 N N . GLY A 1 114 ? -3.59 -3.176 1.229 1 98.62 114 GLY A N 1
ATOM 939 C CA . GLY A 1 114 ? -2.357 -2.492 0.869 1 98.62 114 GLY A CA 1
ATOM 940 C C . GLY A 1 114 ? -2.514 -0.986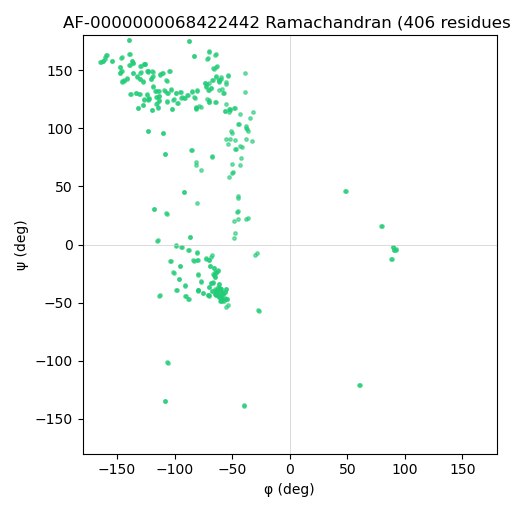 0.783 1 98.62 114 GLY A C 1
ATOM 941 O O . GLY A 1 114 ? -1.563 -0.243 1.041 1 98.62 114 GLY A O 1
ATOM 942 N N . ALA A 1 115 ? -3.666 -0.534 0.354 1 98.81 115 ALA A N 1
ATOM 943 C CA . ALA A 1 115 ? -3.93 0.902 0.339 1 98.81 115 ALA A CA 1
ATOM 944 C C . ALA A 1 115 ? -3.961 1.469 1.755 1 98.81 115 ALA A C 1
ATOM 946 O O . ALA A 1 115 ? -3.408 2.541 2.014 1 98.81 115 ALA A O 1
ATOM 947 N N . ILE A 1 116 ? -4.59 0.742 2.625 1 98.94 116 ILE A N 1
ATOM 948 C CA . ILE A 1 116 ? -4.633 1.156 4.023 1 98.94 116 ILE A CA 1
ATOM 949 C C . ILE A 1 116 ? -3.225 1.151 4.609 1 98.94 116 ILE A C 1
ATOM 951 O O . ILE A 1 116 ? -2.844 2.07 5.34 1 98.94 116 ILE A O 1
ATOM 955 N N . ALA A 1 117 ? -2.445 0.108 4.316 1 98.88 117 ALA A N 1
ATOM 956 C CA . ALA A 1 117 ? -1.053 0.054 4.754 1 98.88 117 ALA A CA 1
ATOM 957 C C . ALA A 1 117 ? -0.267 1.254 4.234 1 98.88 117 ALA A C 1
ATOM 959 O O . ALA A 1 117 ? 0.556 1.824 4.953 1 98.88 117 ALA A O 1
ATOM 960 N N . THR A 1 118 ? -0.494 1.602 2.996 1 98.81 118 THR A N 1
ATOM 961 C CA . THR A 1 118 ? 0.168 2.744 2.375 1 98.81 118 THR A CA 1
ATOM 962 C C . THR A 1 118 ? -0.16 4.031 3.123 1 98.81 118 THR A C 1
ATOM 964 O O . THR A 1 118 ? 0.725 4.852 3.377 1 98.81 118 THR A O 1
ATOM 967 N N . ILE A 1 119 ? -1.433 4.211 3.451 1 98.88 119 ILE A N 1
ATOM 968 C CA . ILE A 1 119 ? -1.889 5.379 4.199 1 98.88 119 ILE A CA 1
ATOM 969 C C . ILE A 1 119 ? -1.157 5.449 5.539 1 98.88 119 ILE A C 1
ATOM 971 O O . ILE A 1 119 ? -0.587 6.484 5.887 1 98.88 119 ILE A O 1
ATOM 975 N N . LEU A 1 120 ? -1.107 4.34 6.211 1 98.94 120 LEU A N 1
ATOM 976 C CA . LEU A 1 120 ? -0.505 4.309 7.539 1 98.94 120 LEU A CA 1
ATOM 977 C C . LEU A 1 120 ? 1.008 4.473 7.453 1 98.94 120 LEU A C 1
ATOM 979 O O . LEU A 1 120 ? 1.604 5.207 8.242 1 98.94 120 LEU A O 1
ATOM 983 N N . ASP A 1 121 ? 1.635 3.805 6.535 1 98.69 121 ASP A N 1
ATOM 984 C CA . ASP A 1 121 ? 3.068 3.971 6.316 1 98.69 121 ASP A CA 1
ATOM 985 C C . ASP A 1 121 ? 3.42 5.438 6.082 1 98.69 121 ASP A C 1
ATOM 987 O O . ASP A 1 121 ? 4.348 5.965 6.699 1 98.69 121 ASP A O 1
ATOM 991 N N . SER A 1 122 ? 2.66 6.066 5.234 1 98 122 SER A N 1
ATOM 992 C CA . SER A 1 122 ? 2.953 7.438 4.828 1 98 122 SER A CA 1
ATOM 993 C C . SER A 1 122 ? 2.709 8.414 5.977 1 98 122 SER A C 1
ATOM 995 O O . SER A 1 122 ? 3.516 9.32 6.207 1 98 122 SER A O 1
ATOM 997 N N . THR A 1 123 ? 1.608 8.242 6.668 1 98.5 123 THR A N 1
ATOM 998 C CA . THR A 1 123 ? 1.257 9.211 7.699 1 98.5 123 THR A CA 1
ATOM 999 C C . THR A 1 123 ? 2.123 9.023 8.938 1 98.5 123 THR A C 1
ATOM 1001 O O . THR A 1 123 ? 2.576 10 9.547 1 98.5 123 THR A O 1
ATOM 1004 N N . VAL A 1 124 ? 2.359 7.762 9.336 1 98.38 124 VAL A N 1
ATOM 1005 C CA . VAL A 1 124 ? 3.289 7.496 10.43 1 98.38 124 VAL A CA 1
ATOM 1006 C C . VAL A 1 124 ? 4.684 7.996 10.055 1 98.38 124 VAL A C 1
ATOM 1008 O O . VAL A 1 124 ? 5.348 8.656 10.852 1 98.38 124 VAL A O 1
ATOM 1011 N N . GLY A 1 125 ? 5.082 7.695 8.852 1 97.12 125 GLY A N 1
ATOM 1012 C CA . GLY A 1 125 ? 6.359 8.18 8.359 1 97.12 125 GLY A CA 1
ATOM 1013 C C . GLY A 1 125 ? 6.488 9.695 8.43 1 97.12 125 GLY A C 1
ATOM 1014 O O . GLY A 1 125 ? 7.551 10.219 8.766 1 97.12 125 GLY A O 1
ATOM 1015 N N . ALA A 1 126 ? 5.449 10.383 8.109 1 96.19 126 ALA A N 1
ATOM 1016 C CA . ALA A 1 126 ? 5.453 11.844 8.141 1 96.19 126 ALA A CA 1
ATOM 1017 C C . ALA A 1 126 ? 5.688 12.367 9.555 1 96.19 126 ALA A C 1
ATOM 1019 O O . ALA A 1 126 ? 6.348 13.391 9.75 1 96.19 126 ALA A O 1
ATOM 1020 N N . SER A 1 127 ? 5.16 11.719 10.508 1 96.75 127 SER A N 1
ATOM 1021 C CA . SER A 1 127 ? 5.398 12.133 11.883 1 96.75 127 SER A CA 1
ATOM 1022 C C . SER A 1 127 ? 6.859 11.938 12.273 1 96.75 127 SER A C 1
ATOM 1024 O O . SER A 1 127 ? 7.414 12.727 13.047 1 96.75 127 SER A O 1
ATOM 1026 N N . VAL A 1 128 ? 7.469 10.922 11.711 1 96.38 128 VAL A N 1
ATOM 1027 C CA . VAL A 1 128 ? 8.836 10.547 12.062 1 96.38 128 VAL A CA 1
ATOM 1028 C C . VAL A 1 128 ? 9.82 11.461 11.344 1 96.38 128 VAL A C 1
ATOM 1030 O O . VAL A 1 128 ? 10.844 11.852 11.914 1 96.38 128 VAL A O 1
ATOM 1033 N N . ILE A 1 129 ? 9.492 11.773 10.102 1 88.5 129 ILE A N 1
ATOM 1034 C CA . ILE A 1 129 ? 10.422 12.531 9.266 1 88.5 129 ILE A CA 1
ATOM 1035 C C . ILE A 1 129 ? 10.633 13.922 9.859 1 88.5 129 ILE A C 1
ATOM 1037 O O . ILE A 1 129 ? 11.672 14.547 9.633 1 88.5 129 ILE A O 1
ATOM 1041 N N . TYR A 1 130 ? 9.711 14.383 10.609 1 84.38 130 TYR A N 1
ATOM 1042 C CA . TYR A 1 130 ? 9.852 15.656 11.312 1 84.38 130 TYR A CA 1
ATOM 1043 C C . TYR A 1 130 ? 10.961 15.586 12.359 1 84.38 130 TYR A C 1
ATOM 1045 O O . TYR A 1 130 ? 11.609 16.594 12.656 1 84.38 130 TYR A O 1
ATOM 1053 N N . ILE A 1 131 ? 11.203 14.43 12.828 1 85.5 131 ILE A N 1
ATOM 1054 C CA . ILE A 1 131 ? 12.219 14.227 13.859 1 85.5 131 ILE A CA 1
ATOM 1055 C C . ILE A 1 131 ? 13.578 14.008 13.203 1 85.5 131 ILE A C 1
ATOM 1057 O O . ILE A 1 131 ? 14.586 14.578 13.633 1 85.5 131 ILE A O 1
ATOM 1061 N N . SER A 1 132 ? 13.539 13.164 12.234 1 84.62 132 SER A N 1
ATOM 1062 C CA . SER A 1 132 ? 14.75 12.828 11.492 1 84.62 132 SER A CA 1
ATOM 1063 C C . SER A 1 132 ? 14.438 12.594 10.016 1 84.62 132 SER A C 1
ATOM 1065 O O . SER A 1 132 ? 13.484 11.891 9.68 1 84.62 132 SER A O 1
ATOM 1067 N N . ARG A 1 133 ? 15.344 13.055 9.242 1 80.56 133 ARG A N 1
ATOM 1068 C CA . ARG A 1 133 ? 15.086 13 7.805 1 80.56 133 ARG A CA 1
ATOM 1069 C C . ARG A 1 133 ? 15.711 11.758 7.184 1 80.56 133 ARG A C 1
ATOM 1071 O O . ARG A 1 133 ? 15.359 11.375 6.066 1 80.56 133 ARG A O 1
ATOM 1078 N N . ARG A 1 134 ? 16.594 11.242 7.871 1 87.56 134 ARG A N 1
ATOM 1079 C CA . ARG A 1 134 ? 17.25 10.047 7.352 1 87.56 134 ARG A CA 1
ATOM 1080 C C . ARG A 1 134 ? 16.828 8.805 8.125 1 87.56 134 ARG A C 1
ATOM 1082 O O . ARG A 1 134 ? 17.531 8.359 9.023 1 87.56 134 ARG A O 1
ATOM 1089 N N . VAL A 1 135 ? 15.672 8.383 7.789 1 93.81 135 VAL A N 1
ATOM 1090 C CA . VAL A 1 135 ? 15.117 7.242 8.516 1 93.81 135 VAL A CA 1
ATOM 1091 C C . VAL A 1 135 ? 14.633 6.188 7.527 1 93.81 135 VAL A C 1
ATOM 1093 O O . VAL A 1 135 ? 14.266 6.508 6.391 1 93.81 135 VAL A O 1
ATOM 1096 N N . VAL A 1 136 ? 14.719 4.953 7.914 1 94.25 136 VAL A N 1
ATOM 1097 C CA . VAL A 1 136 ? 14.141 3.854 7.148 1 94.25 136 VAL A CA 1
ATOM 1098 C C . VAL A 1 136 ? 13.117 3.111 8.008 1 94.25 136 VAL A C 1
ATOM 1100 O O . VAL A 1 136 ? 13.266 3.025 9.227 1 94.25 136 VAL A O 1
ATOM 1103 N N . THR A 1 137 ? 12.062 2.697 7.375 1 97.38 137 THR A N 1
ATOM 1104 C CA . THR A 1 137 ? 11.094 1.856 8.07 1 97.38 137 THR A CA 1
ATOM 1105 C C . THR A 1 137 ? 11.68 0.469 8.336 1 97.38 137 THR A C 1
ATOM 1107 O O . THR A 1 137 ? 12.117 -0.213 7.406 1 97.38 137 THR A O 1
ATOM 1110 N N . ALA A 1 138 ? 11.711 0.097 9.539 1 98.62 138 ALA A N 1
ATOM 1111 C CA . ALA A 1 138 ? 12.203 -1.228 9.906 1 98.62 138 ALA A CA 1
ATOM 1112 C C . ALA A 1 138 ? 11.055 -2.205 10.117 1 98.62 138 ALA A C 1
ATOM 1114 O O . ALA A 1 138 ? 11.156 -3.381 9.758 1 98.62 138 ALA A O 1
ATOM 1115 N N . ASN A 1 139 ? 10 -1.722 10.711 1 98.94 139 ASN A N 1
ATOM 1116 C CA . ASN A 1 139 ? 8.828 -2.555 10.945 1 98.94 139 ASN A CA 1
ATOM 1117 C C . ASN A 1 139 ? 7.539 -1.747 10.836 1 98.94 139 ASN A C 1
ATOM 1119 O O . ASN A 1 139 ? 7.488 -0.592 11.266 1 98.94 139 ASN A O 1
ATOM 1123 N N . LEU A 1 140 ? 6.574 -2.293 10.281 1 98.94 140 LEU A N 1
ATOM 1124 C CA . LEU A 1 140 ? 5.199 -1.804 10.273 1 98.94 140 LEU A CA 1
ATOM 1125 C C . LEU A 1 140 ? 4.223 -2.92 10.625 1 98.94 140 LEU A C 1
ATOM 1127 O O . LEU A 1 140 ? 4.156 -3.936 9.93 1 98.94 140 LEU A O 1
ATOM 1131 N N . ASN A 1 141 ? 3.521 -2.758 11.695 1 98.94 141 ASN A N 1
ATOM 1132 C CA . ASN A 1 141 ? 2.541 -3.717 12.188 1 98.94 141 ASN A CA 1
ATOM 1133 C C . ASN A 1 141 ? 1.13 -3.137 12.172 1 98.94 141 ASN A C 1
ATOM 1135 O O . ASN A 1 141 ? 0.859 -2.131 12.828 1 98.94 141 ASN A O 1
ATOM 1139 N N . ILE A 1 142 ? 0.266 -3.809 11.445 1 98.94 142 ILE A N 1
ATOM 1140 C CA . ILE A 1 142 ? -1.06 -3.234 11.242 1 98.94 142 ILE A CA 1
ATOM 1141 C C . ILE A 1 142 ? -2.127 -4.227 11.695 1 98.94 142 ILE A C 1
ATOM 1143 O O . ILE A 1 142 ? -2.117 -5.391 11.289 1 98.94 142 ILE A O 1
ATOM 1147 N N . ASN A 1 143 ? -3 -3.762 12.492 1 98.94 143 ASN A N 1
ATOM 1148 C CA . ASN A 1 143 ? -4.242 -4.457 12.82 1 98.94 143 ASN A CA 1
ATOM 1149 C C . ASN A 1 143 ? -5.43 -3.863 12.062 1 98.94 143 ASN A C 1
ATOM 1151 O O . ASN A 1 143 ? -5.777 -2.699 12.266 1 98.94 143 ASN A O 1
ATOM 1155 N N . TYR A 1 144 ? -5.984 -4.688 11.25 1 98.88 144 TYR A N 1
ATOM 1156 C CA . TYR A 1 144 ? -7.18 -4.289 10.516 1 98.88 144 TYR A CA 1
ATOM 1157 C C . TYR A 1 144 ? -8.438 -4.617 11.312 1 98.88 144 TYR A C 1
ATOM 1159 O O . TYR A 1 144 ? -8.648 -5.762 11.719 1 98.88 144 TYR A O 1
ATOM 1167 N N . LYS A 1 145 ? -9.297 -3.604 11.461 1 98.69 145 LYS A N 1
ATOM 1168 C CA . LYS A 1 145 ? -10.43 -3.77 12.367 1 98.69 145 LYS A CA 1
ATOM 1169 C C . LYS A 1 145 ? -11.75 -3.783 11.609 1 98.69 145 LYS A C 1
ATOM 1171 O O . LYS A 1 145 ? -12.633 -4.586 11.906 1 98.69 145 LYS A O 1
ATOM 1176 N N . SER A 1 146 ? -11.914 -2.896 10.656 1 98.25 146 SER A N 1
ATOM 1177 C CA . SER A 1 146 ? -13.117 -2.816 9.844 1 98.25 146 SER A CA 1
ATOM 1178 C C . SER A 1 146 ? -12.797 -2.346 8.43 1 98.25 146 SER A C 1
ATOM 1180 O O . SER A 1 146 ? -11.883 -1.549 8.227 1 98.25 146 SER A O 1
ATOM 1182 N N . PRO A 1 147 ? -13.547 -2.816 7.48 1 97.62 147 PRO A N 1
ATOM 1183 C CA . PRO A 1 147 ? -13.281 -2.404 6.098 1 97.62 147 PRO A CA 1
ATOM 1184 C C . PRO A 1 147 ? -13.562 -0.922 5.859 1 97.62 147 PRO A C 1
ATOM 1186 O O . PRO A 1 147 ? -14.352 -0.316 6.59 1 97.62 147 PRO A O 1
ATOM 1189 N N . VAL A 1 148 ? -12.875 -0.357 4.93 1 98.5 148 VAL A N 1
ATOM 1190 C CA . VAL A 1 148 ? -13.109 1.022 4.512 1 98.5 148 VAL A CA 1
ATOM 1191 C C . VAL A 1 148 ? -13.789 1.041 3.146 1 98.5 148 VAL A C 1
ATOM 1193 O O . VAL A 1 148 ? -13.25 0.517 2.17 1 98.5 148 VAL A O 1
ATOM 1196 N N . GLU A 1 149 ? -14.93 1.663 3.059 1 98 149 GLU A N 1
ATOM 1197 C CA . GLU A 1 149 ? -15.656 1.754 1.796 1 98 149 GLU A CA 1
ATOM 1198 C C . GLU A 1 149 ? -14.984 2.734 0.84 1 98 149 GLU A C 1
ATOM 1200 O O . GLU A 1 149 ? -14.539 3.809 1.253 1 98 149 GLU A O 1
ATOM 1205 N N . LEU A 1 150 ? -14.938 2.357 -0.383 1 97.56 150 LEU A N 1
ATOM 1206 C CA . LEU A 1 150 ? -14.453 3.299 -1.387 1 97.56 150 LEU A CA 1
ATOM 1207 C C . LEU A 1 150 ? -15.383 4.5 -1.497 1 97.56 150 LEU A C 1
ATOM 1209 O O . LEU A 1 150 ? -16.594 4.367 -1.341 1 97.56 150 LEU A O 1
ATOM 1213 N N . GLY A 1 151 ? -14.773 5.629 -1.734 1 97.62 151 GLY A N 1
ATOM 1214 C CA . GLY A 1 151 ? -15.539 6.867 -1.799 1 97.62 151 GLY A CA 1
ATOM 1215 C C . GLY A 1 151 ? -15.695 7.539 -0.45 1 97.62 151 GLY A C 1
ATOM 1216 O O . GLY A 1 151 ? -16.078 8.711 -0.376 1 97.62 151 GLY A O 1
ATOM 1217 N N . SER A 1 152 ? -15.383 6.867 0.582 1 98.38 152 SER A N 1
ATOM 1218 C CA . SER A 1 152 ? -15.547 7.43 1.917 1 98.38 152 SER A CA 1
ATOM 1219 C C . SER A 1 152 ? -14.359 8.312 2.297 1 98.38 152 SER A C 1
ATOM 1221 O O . SER A 1 152 ? -13.32 8.289 1.629 1 98.38 152 SER A O 1
ATOM 1223 N N . VAL A 1 153 ? -14.609 9.117 3.281 1 98.94 153 VAL A N 1
ATOM 1224 C CA . VAL A 1 153 ? -13.57 9.93 3.906 1 98.94 153 VAL A CA 1
ATOM 1225 C C . VAL A 1 153 ? -13.164 9.312 5.242 1 98.94 153 VAL A C 1
ATOM 1227 O O . VAL A 1 153 ? -14.016 8.891 6.023 1 98.94 153 VAL A O 1
ATOM 1230 N N . ILE A 1 154 ? -11.859 9.219 5.461 1 98.94 154 ILE A N 1
ATOM 1231 C CA . ILE A 1 154 ? -11.359 8.711 6.73 1 98.94 154 ILE A CA 1
ATOM 1232 C C . ILE A 1 154 ? -10.391 9.719 7.348 1 98.94 154 ILE A C 1
ATOM 1234 O O . ILE A 1 154 ? -9.828 10.555 6.641 1 98.94 154 ILE A O 1
ATOM 1238 N N . LEU A 1 155 ? -10.273 9.641 8.648 1 98.94 155 LEU A N 1
ATOM 1239 C CA . LEU A 1 155 ? -9.32 10.43 9.422 1 98.94 155 LEU A CA 1
ATOM 1240 C C . LEU A 1 155 ? -8.188 9.555 9.953 1 98.94 155 LEU A C 1
ATOM 1242 O O . LEU A 1 155 ? -8.438 8.484 10.5 1 98.94 155 LEU A O 1
ATOM 1246 N N . VAL A 1 156 ? -6.988 10.008 9.773 1 98.94 156 VAL A N 1
ATOM 1247 C CA . VAL A 1 156 ? -5.809 9.305 10.258 1 98.94 156 VAL A CA 1
ATOM 1248 C C . VAL A 1 156 ? -5.09 10.148 11.305 1 98.94 156 VAL A C 1
ATOM 1250 O O . VAL A 1 156 ? -4.902 11.352 11.125 1 98.94 156 VAL A O 1
ATOM 1253 N N . ASP A 1 157 ? -4.766 9.539 12.367 1 98.81 157 ASP A N 1
ATOM 1254 C CA . ASP A 1 157 ? -4.031 10.195 13.445 1 98.81 157 ASP A CA 1
ATOM 1255 C C . ASP A 1 157 ? -2.779 9.406 13.82 1 98.81 157 ASP A C 1
ATOM 1257 O O . ASP A 1 157 ? -2.859 8.211 14.117 1 98.81 157 ASP A O 1
ATOM 1261 N N . THR A 1 158 ? -1.6 10.047 13.773 1 98.81 158 THR A N 1
ATOM 1262 C CA . THR A 1 158 ? -0.338 9.359 14.023 1 98.81 158 THR A CA 1
ATOM 1263 C C . THR A 1 158 ? 0.571 10.211 14.914 1 98.81 158 THR A C 1
ATOM 1265 O O . THR A 1 158 ? 0.413 11.43 14.984 1 98.81 158 THR A O 1
ATOM 1268 N N . ARG A 1 159 ? 1.522 9.547 15.586 1 98.5 159 ARG A N 1
ATOM 1269 C CA . ARG A 1 159 ? 2.469 10.273 16.422 1 98.5 159 ARG A CA 1
ATOM 1270 C C . ARG A 1 159 ? 3.715 9.43 16.688 1 98.5 159 ARG A C 1
ATOM 1272 O O . ARG A 1 159 ? 3.678 8.203 16.594 1 98.5 159 ARG A O 1
ATOM 1279 N N . VAL A 1 160 ? 4.742 10.125 17.078 1 98.62 160 VAL A N 1
ATOM 1280 C CA . VAL A 1 160 ? 5.926 9.469 17.609 1 98.62 160 VAL A CA 1
ATOM 1281 C C . VAL A 1 160 ? 5.711 9.156 19.094 1 98.62 160 VAL A C 1
ATOM 1283 O O . VAL A 1 160 ? 5.391 10.055 19.891 1 98.62 160 VAL A O 1
ATOM 1286 N N . ASP A 1 161 ? 5.91 7.938 19.438 1 98.62 161 ASP A N 1
ATOM 1287 C CA . ASP A 1 161 ? 5.645 7.492 20.812 1 98.62 161 ASP A CA 1
ATOM 1288 C C . ASP A 1 161 ? 6.887 7.625 21.688 1 98.62 161 ASP A C 1
ATOM 1290 O O . ASP A 1 161 ? 6.793 8.039 22.844 1 98.62 161 ASP A O 1
ATOM 1294 N N . LYS A 1 162 ? 7.988 7.211 21.125 1 97.75 162 LYS A N 1
ATOM 1295 C CA . LYS A 1 162 ? 9.234 7.246 21.891 1 97.75 162 LYS A CA 1
ATOM 1296 C C . LYS A 1 162 ? 10.445 7.152 20.953 1 97.75 162 LYS A C 1
ATOM 1298 O O . LYS A 1 162 ? 10.344 6.633 19.844 1 97.75 162 LYS A O 1
ATOM 1303 N N . ILE A 1 163 ? 11.539 7.629 21.484 1 97.12 163 ILE A N 1
ATOM 1304 C CA . ILE A 1 163 ? 12.836 7.59 20.797 1 97.12 163 ILE A CA 1
ATOM 1305 C C . ILE A 1 163 ? 13.875 6.945 21.703 1 97.12 163 ILE A C 1
ATOM 1307 O O . ILE A 1 163 ? 14.07 7.383 22.844 1 97.12 163 ILE A O 1
ATOM 1311 N N . GLU A 1 164 ? 14.43 5.895 21.266 1 97.69 164 GLU A N 1
ATOM 1312 C CA . GLU A 1 164 ? 15.5 5.191 21.953 1 97.69 164 GLU A CA 1
ATOM 1313 C C . GLU A 1 164 ? 16.734 5.051 21.078 1 97.69 164 GLU A C 1
ATOM 1315 O O . GLU A 1 164 ? 16.859 4.074 20.328 1 97.69 164 GLU A O 1
ATOM 1320 N N . GLY A 1 165 ? 17.719 5.977 21.281 1 95.44 165 GLY A N 1
ATOM 1321 C CA . GLY A 1 165 ? 18.844 6.008 20.359 1 95.44 165 GLY A CA 1
ATOM 1322 C C . GLY A 1 165 ? 18.422 6.301 18.938 1 95.44 165 GLY A C 1
ATOM 1323 O O . GLY A 1 165 ? 17.781 7.316 18.656 1 95.44 165 GLY A O 1
ATOM 1324 N N . ARG A 1 166 ? 18.781 5.309 18.109 1 96.06 166 ARG A N 1
ATOM 1325 C CA . ARG A 1 166 ? 18.453 5.492 16.703 1 96.06 166 ARG A CA 1
ATOM 1326 C C . ARG A 1 166 ? 17.047 4.965 16.391 1 96.06 166 ARG A C 1
ATOM 1328 O O . ARG A 1 166 ? 16.562 5.117 15.281 1 96.06 166 ARG A O 1
ATOM 1335 N N . LYS A 1 167 ? 16.438 4.391 17.344 1 97.56 167 LYS A N 1
ATOM 1336 C CA . LYS A 1 167 ? 15.125 3.797 17.125 1 97.56 167 LYS A CA 1
ATOM 1337 C C . LYS A 1 167 ? 14.016 4.801 17.422 1 97.56 167 LYS A C 1
ATOM 1339 O O . LYS A 1 167 ? 13.977 5.395 18.5 1 97.56 167 LYS A O 1
ATOM 1344 N N . ILE A 1 168 ? 13.188 4.977 16.484 1 98.19 168 ILE A N 1
ATOM 1345 C CA . ILE A 1 168 ? 12.016 5.828 16.641 1 98.19 168 ILE A CA 1
ATOM 1346 C C . ILE A 1 168 ? 10.742 4.984 16.547 1 98.19 168 ILE A C 1
ATOM 1348 O O . ILE A 1 168 ? 10.484 4.359 15.516 1 98.19 168 ILE A O 1
ATOM 1352 N N . PHE A 1 169 ? 9.977 4.969 17.641 1 98.75 169 PHE A N 1
ATOM 1353 C CA . PHE A 1 169 ? 8.711 4.246 17.703 1 98.75 169 PHE A CA 1
ATOM 1354 C C . PHE A 1 169 ? 7.535 5.191 17.469 1 98.75 169 PHE A C 1
ATOM 1356 O O . PHE A 1 169 ? 7.453 6.254 18.078 1 98.75 169 PHE A O 1
ATOM 1363 N N . ALA A 1 170 ? 6.656 4.809 16.578 1 98.81 170 ALA A N 1
ATOM 1364 C CA . ALA A 1 170 ? 5.5 5.637 16.25 1 98.81 170 ALA A CA 1
ATOM 1365 C C . ALA A 1 170 ? 4.246 4.785 16.078 1 98.81 170 ALA A C 1
ATOM 1367 O O . ALA A 1 170 ? 4.332 3.559 15.961 1 98.81 170 ALA A O 1
ATOM 1368 N N . SER A 1 171 ? 3.09 5.398 16.109 1 98.94 171 SER A N 1
ATOM 1369 C CA . SER A 1 171 ? 1.827 4.68 15.961 1 98.94 171 SER A CA 1
ATOM 1370 C C . SER A 1 171 ? 0.792 5.52 15.227 1 98.94 171 SER A C 1
ATOM 1372 O O . SER A 1 171 ? 0.985 6.723 15.031 1 98.94 171 SER A O 1
ATOM 1374 N N . GLY A 1 172 ? -0.23 4.855 14.703 1 98.88 172 GLY A N 1
ATOM 1375 C CA . GLY A 1 172 ? -1.291 5.531 13.969 1 98.88 172 GLY A CA 1
ATOM 1376 C C . GLY A 1 172 ? -2.607 4.777 14 1 98.88 172 GLY A C 1
ATOM 1377 O O . GLY A 1 172 ? -2.631 3.568 14.234 1 98.88 172 GLY A O 1
ATOM 1378 N N . GLU A 1 173 ? -3.619 5.547 13.773 1 98.94 173 GLU A N 1
ATOM 1379 C CA . GLU A 1 173 ? -4.977 5.016 13.727 1 98.94 173 GLU A CA 1
ATOM 1380 C C . GLU A 1 173 ? -5.758 5.602 12.555 1 98.94 173 GLU A C 1
ATOM 1382 O O . GLU A 1 173 ? -5.543 6.754 12.172 1 98.94 173 GLU A O 1
ATOM 1387 N N . VAL A 1 174 ? -6.66 4.777 12.008 1 98.94 174 VAL A N 1
ATOM 1388 C CA . VAL A 1 174 ? -7.562 5.176 10.938 1 98.94 174 VAL A CA 1
ATOM 1389 C C . VAL A 1 174 ? -9.008 5.121 11.43 1 98.94 174 VAL A C 1
ATOM 1391 O O . VAL A 1 174 ? -9.492 4.059 11.828 1 98.94 174 VAL A O 1
ATOM 1394 N N . TRP A 1 175 ? -9.711 6.219 11.266 1 98.94 175 TRP A N 1
ATOM 1395 C CA . TRP A 1 175 ? -11.062 6.316 11.812 1 98.94 175 TRP A CA 1
ATOM 1396 C C . TRP A 1 175 ? -12.047 6.805 10.75 1 98.94 175 TRP A C 1
ATOM 1398 O O . TRP A 1 175 ? -11.664 7.535 9.836 1 98.94 175 TRP A O 1
ATOM 1408 N N . SER A 1 176 ? -13.273 6.402 10.969 1 98.81 176 SER A N 1
ATOM 1409 C CA . SER A 1 176 ? -14.352 7.094 10.266 1 98.81 176 SER A CA 1
ATOM 1410 C C . SER A 1 176 ? -14.445 8.555 10.695 1 98.81 176 SER A C 1
ATOM 1412 O O . SER A 1 176 ? -13.922 8.93 11.742 1 98.81 176 SER A O 1
ATOM 1414 N N . VAL A 1 177 ? -15.117 9.312 9.938 1 98.38 177 VAL A N 1
ATOM 1415 C CA . VAL A 1 177 ? -15.164 10.75 10.164 1 98.38 177 VAL A CA 1
ATOM 1416 C C . VAL A 1 177 ? -15.938 11.047 11.445 1 98.38 177 VAL A C 1
ATOM 1418 O O . VAL A 1 177 ? -15.625 12.008 12.156 1 98.38 177 VAL A O 1
ATOM 1421 N N . ASP A 1 178 ? -16.891 10.242 11.688 1 97.5 178 ASP A N 1
ATOM 1422 C CA . ASP A 1 178 ? -17.703 10.492 12.875 1 97.5 178 ASP A CA 1
ATOM 1423 C C . ASP A 1 178 ? -17.016 9.984 14.133 1 97.5 178 ASP A C 1
ATOM 1425 O O . ASP A 1 178 ? -17.547 10.141 15.242 1 97.5 178 ASP A O 1
ATOM 1429 N N . GLY A 1 179 ? -15.922 9.297 14.047 1 97.75 179 GLY A N 1
ATOM 1430 C CA . GLY A 1 179 ? -15.148 8.82 15.188 1 97.75 179 GLY A CA 1
ATOM 1431 C C . GLY A 1 179 ? -15.719 7.555 15.805 1 97.75 179 GLY A C 1
ATOM 1432 O O . GLY A 1 179 ? -15.32 7.164 16.906 1 97.75 179 GLY A O 1
ATOM 1433 N N . GLN A 1 180 ? -16.594 6.879 15.102 1 98.06 180 GLN A N 1
ATOM 1434 C CA . GLN A 1 180 ? -17.297 5.75 15.703 1 98.06 180 GLN A CA 1
ATOM 1435 C C . GLN A 1 180 ? -16.688 4.426 15.266 1 98.06 180 GLN A C 1
ATOM 1437 O O . GLN A 1 180 ? -16.875 3.4 15.93 1 98.06 180 GLN A O 1
ATOM 1442 N N . THR A 1 181 ? -16.031 4.438 14.141 1 98.62 181 THR A N 1
ATOM 1443 C CA . THR A 1 181 ? -15.484 3.195 13.602 1 98.62 181 THR A CA 1
ATOM 1444 C C . THR A 1 181 ? -13.969 3.285 13.469 1 98.62 181 THR A C 1
ATOM 1446 O O . THR A 1 181 ? -13.453 4.145 12.75 1 98.62 181 THR A O 1
ATOM 1449 N N . LEU A 1 182 ? -13.258 2.441 14.234 1 98.88 182 LEU A N 1
ATOM 1450 C CA . LEU A 1 182 ? -11.828 2.225 14.008 1 98.88 182 LEU A CA 1
ATOM 1451 C C . LEU A 1 182 ? -11.602 1.229 12.875 1 98.88 182 LEU A C 1
ATOM 1453 O O . LEU A 1 182 ? -11.992 0.065 12.984 1 98.88 182 LEU A O 1
ATOM 1457 N N . HIS A 1 183 ? -10.953 1.666 11.797 1 98.94 183 HIS A N 1
ATOM 1458 C CA . HIS A 1 183 ? -10.758 0.802 10.641 1 98.94 183 HIS A CA 1
ATOM 1459 C C . HIS A 1 183 ? -9.445 0.036 10.734 1 98.94 183 HIS A C 1
ATOM 1461 O O . HIS A 1 183 ? -9.352 -1.107 10.281 1 98.94 183 HIS A O 1
ATOM 1467 N N . ALA A 1 184 ? -8.398 0.667 11.297 1 98.94 184 ALA A N 1
ATOM 1468 C CA . ALA A 1 184 ? -7.09 0.035 11.438 1 98.94 184 ALA A CA 1
ATOM 1469 C C . ALA A 1 184 ? -6.215 0.798 12.43 1 98.94 184 ALA A C 1
ATOM 1471 O O . ALA A 1 184 ? -6.453 1.979 12.688 1 98.94 184 ALA A O 1
ATOM 1472 N N . GLU A 1 185 ? -5.293 0.162 12.969 1 98.94 185 GLU A N 1
ATOM 1473 C CA . GLU A 1 185 ? -4.242 0.755 13.789 1 98.94 185 GLU A CA 1
ATOM 1474 C C . GLU A 1 185 ? -2.885 0.128 13.484 1 98.94 185 GLU A C 1
ATOM 1476 O O . GLU A 1 185 ? -2.809 -1.032 13.078 1 98.94 185 GLU A O 1
ATOM 1481 N N . ALA A 1 186 ? -1.854 0.907 13.742 1 98.94 186 ALA A N 1
ATOM 1482 C CA . ALA A 1 186 ? -0.528 0.42 13.375 1 98.94 186 ALA A CA 1
ATOM 1483 C C . ALA A 1 186 ? 0.532 0.917 14.352 1 98.94 186 ALA A C 1
ATOM 1485 O O . ALA A 1 186 ? 0.349 1.949 15 1 98.94 186 ALA A O 1
ATOM 1486 N N . THR A 1 187 ? 1.551 0.176 14.469 1 98.94 187 THR A N 1
ATOM 1487 C CA . THR A 1 187 ? 2.816 0.604 15.055 1 98.94 187 THR A CA 1
ATOM 1488 C C . THR A 1 187 ? 3.947 0.501 14.031 1 98.94 187 THR A C 1
ATOM 1490 O O . THR A 1 187 ? 3.953 -0.4 13.195 1 98.94 187 THR A O 1
ATOM 1493 N N . GLY A 1 188 ? 4.828 1.434 14.141 1 98.81 188 GLY A N 1
ATOM 1494 C CA . GLY A 1 188 ? 6 1.462 13.281 1 98.81 188 GLY A CA 1
ATOM 1495 C C . GLY A 1 188 ? 7.301 1.624 14.047 1 98.81 188 GLY A C 1
ATOM 1496 O O . GLY A 1 188 ? 7.348 2.338 15.055 1 98.81 188 GLY A O 1
ATOM 1497 N N . LEU A 1 189 ? 8.289 0.955 13.586 1 98.81 189 LEU A N 1
ATOM 1498 C CA . LEU A 1 189 ? 9.664 1.16 14.031 1 98.81 189 LEU A CA 1
ATOM 1499 C C . LEU A 1 189 ? 10.516 1.729 12.906 1 98.81 189 LEU A C 1
ATOM 1501 O O . LEU A 1 189 ? 10.562 1.165 11.812 1 98.81 189 LEU A O 1
ATOM 1505 N N . PHE A 1 190 ? 11.164 2.76 13.18 1 98.12 190 PHE A N 1
ATOM 1506 C CA . PHE A 1 190 ? 12.062 3.422 12.234 1 98.12 190 PHE A CA 1
ATOM 1507 C C . PHE A 1 190 ? 13.469 3.527 12.812 1 98.12 190 PHE A C 1
ATOM 1509 O O . PHE A 1 190 ? 13.641 3.666 14.031 1 98.12 190 PHE A O 1
ATOM 1516 N N . ILE A 1 191 ? 14.422 3.486 11.898 1 97.19 191 ILE A N 1
ATOM 1517 C CA . ILE A 1 191 ? 15.812 3.566 12.32 1 97.19 191 ILE A CA 1
ATOM 1518 C C . ILE A 1 191 ? 16.484 4.754 11.648 1 97.19 191 ILE A C 1
ATOM 1520 O O . ILE A 1 191 ? 16.453 4.875 10.422 1 97.19 191 ILE A O 1
ATOM 1524 N N . GLU A 1 192 ? 17.062 5.57 12.422 1 95.12 192 GLU A N 1
ATOM 1525 C CA . GLU A 1 192 ? 17.844 6.672 11.883 1 95.12 192 GLU A CA 1
ATOM 1526 C C . GLU A 1 192 ? 19.141 6.164 11.258 1 95.12 192 GLU A C 1
ATOM 1528 O O . GLU A 1 192 ? 19.875 5.391 11.883 1 95.12 192 GLU A O 1
ATOM 1533 N N . LEU A 1 193 ? 19.422 6.621 10.094 1 90.38 193 LEU A N 1
ATOM 1534 C CA . LEU A 1 193 ? 20.641 6.215 9.406 1 90.38 193 LEU A CA 1
ATOM 1535 C C . LEU A 1 193 ? 21.828 7.066 9.844 1 90.38 193 LEU A C 1
ATOM 1537 O O . LEU A 1 193 ? 21.688 8.273 10.047 1 90.38 193 LEU A O 1
ATOM 1541 N N . GLN A 1 194 ? 22.906 6.43 10.164 1 81.06 194 GLN A N 1
ATOM 1542 C CA . GLN A 1 194 ? 24.125 7.137 10.523 1 81.06 194 GLN A CA 1
ATOM 1543 C C . GLN A 1 194 ? 24.766 7.789 9.305 1 81.06 194 GLN A C 1
ATOM 1545 O O . GLN A 1 194 ? 24.688 7.254 8.195 1 81.06 194 GLN A O 1
ATOM 1550 N N . PRO A 1 195 ? 25.234 9.023 9.539 1 70.31 195 PRO A N 1
ATOM 1551 C CA . PRO A 1 195 ? 25.922 9.672 8.422 1 70.31 195 PRO A CA 1
ATOM 1552 C C . PRO A 1 195 ? 27.094 8.844 7.891 1 70.31 195 PRO A C 1
ATOM 1554 O O . PRO A 1 195 ? 27.766 8.148 8.664 1 70.31 195 PRO A O 1
ATOM 1557 N N . GLN A 1 196 ? 27 8.406 6.734 1 55.97 196 GLN A N 1
ATOM 1558 C CA . GLN A 1 196 ? 28.172 7.711 6.207 1 55.97 196 GLN A CA 1
ATOM 1559 C C . GLN A 1 196 ? 29.453 8.469 6.531 1 55.97 196 GLN A C 1
ATOM 1561 O O . GLN A 1 196 ? 29.516 9.688 6.371 1 55.97 196 GLN A O 1
ATOM 1566 N N . LYS A 1 197 ? 30.188 7.973 7.5 1 50.94 197 LYS A N 1
ATOM 1567 C CA . LYS A 1 197 ? 31.531 8.523 7.734 1 50.94 197 LYS A CA 1
ATOM 1568 C C . LYS A 1 197 ? 32.219 8.852 6.418 1 50.94 197 LYS A C 1
ATOM 1570 O O . LYS A 1 197 ? 32.312 8.008 5.523 1 50.94 197 LYS A O 1
ATOM 1575 N N . GLU A 1 198 ? 32.219 10.078 6.062 1 49.53 198 GLU A N 1
ATOM 1576 C CA . GLU A 1 198 ? 33.156 10.43 4.977 1 49.53 198 GLU A CA 1
ATOM 1577 C C . GLU A 1 198 ? 34.5 9.75 5.156 1 49.53 198 GLU A C 1
ATOM 1579 O O . GLU A 1 198 ? 35.125 9.891 6.207 1 49.53 198 GLU A O 1
ATOM 1584 N N . THR A 1 199 ? 34.656 8.562 4.738 1 46.47 199 THR A N 1
ATOM 1585 C CA . THR A 1 199 ? 36.031 8.102 4.703 1 46.47 199 THR A CA 1
ATOM 1586 C C . THR A 1 199 ? 36.969 9.234 4.301 1 46.47 199 THR A C 1
ATOM 1588 O O . THR A 1 199 ? 36.75 9.883 3.271 1 46.47 199 THR A O 1
ATOM 1591 N N . ASP A 1 200 ? 37.594 9.883 5.27 1 44.94 200 ASP A N 1
ATOM 1592 C CA . ASP A 1 200 ? 38.719 10.805 5.051 1 44.94 200 ASP A CA 1
ATOM 1593 C C . ASP A 1 200 ? 39.719 10.227 4.039 1 44.94 200 ASP A C 1
ATOM 1595 O O . ASP A 1 200 ? 40.375 9.234 4.32 1 44.94 200 ASP A O 1
ATOM 1599 N N . SER A 1 201 ? 39.344 10.125 2.824 1 44.94 201 SER A N 1
ATOM 1600 C CA . SER A 1 201 ? 40.344 9.781 1.805 1 44.94 201 SER A CA 1
ATOM 1601 C C . SER A 1 201 ? 41.594 10.641 1.945 1 44.94 201 SER A C 1
ATOM 1603 O O . SER A 1 201 ? 42.438 10.688 1.034 1 44.94 201 SER A O 1
ATOM 1605 N N . SER A 1 202 ? 41.719 11.398 3.029 1 42.72 202 SER A N 1
ATOM 1606 C CA . SER A 1 202 ? 42.969 12.164 2.963 1 42.72 202 SER A CA 1
ATOM 1607 C C . SER A 1 202 ? 44.188 11.25 3.064 1 42.72 202 SER A C 1
ATOM 1609 O O . SER A 1 202 ? 45.312 11.727 3.195 1 42.72 202 SER A O 1
ATOM 1611 N N . SER A 1 203 ? 44.094 9.953 3.377 1 38.03 203 SER A N 1
ATOM 1612 C CA . SER A 1 203 ? 45.438 9.398 3.543 1 38.03 203 SER A CA 1
ATOM 1613 C C . SER A 1 203 ? 46.094 9.156 2.195 1 38.03 203 SER A C 1
ATOM 1615 O O . SER A 1 203 ? 45.75 8.203 1.486 1 38.03 203 SER A O 1
ATOM 1617 N N . SER A 1 204 ? 46.344 10.25 1.429 1 37.69 204 SER A N 1
ATOM 1618 C CA . SER A 1 204 ? 47.344 10.141 0.38 1 37.69 204 SER A CA 1
ATOM 1619 C C . SER A 1 204 ? 48.594 9.383 0.87 1 37.69 204 SER A C 1
ATOM 1621 O O . SER A 1 204 ? 49.156 9.719 1.909 1 37.69 204 SER A O 1
ATOM 1623 N N . PRO A 1 205 ? 48.812 8.148 0.302 1 31.48 205 PRO A N 1
ATOM 1624 C CA . PRO A 1 205 ? 50.219 7.746 0.562 1 31.48 205 PRO A CA 1
ATOM 1625 C C . PRO A 1 205 ? 51.219 8.75 0.023 1 31.48 205 PRO A C 1
ATOM 1627 O O . PRO A 1 205 ? 50.938 9.5 -0.906 1 31.48 205 PRO A O 1
ATOM 1630 N N . SER B 1 1 ? -31.641 -9.219 9.703 1 18.66 1 SER B N 1
ATOM 1631 C CA . SER B 1 1 ? -31.5 -10.188 8.609 1 18.66 1 SER B CA 1
ATOM 1632 C C . SER B 1 1 ? -30.281 -9.867 7.746 1 18.66 1 SER B C 1
ATOM 1634 O O . SER B 1 1 ? -30.297 -8.898 6.984 1 18.66 1 SER B O 1
ATOM 1636 N N . PHE B 1 2 ? -29.141 -10.023 8.344 1 19.62 2 PHE B N 1
ATOM 1637 C CA . PHE B 1 2 ? -27.797 -9.617 7.953 1 19.62 2 PHE B CA 1
ATOM 1638 C C . PHE B 1 2 ? -27.328 -10.406 6.738 1 19.62 2 PHE B C 1
ATOM 1640 O O . PHE B 1 2 ? -27.141 -11.617 6.816 1 19.62 2 PHE B O 1
ATOM 1647 N N . ARG B 1 3 ? -27.859 -10.016 5.543 1 22.02 3 ARG B N 1
ATOM 1648 C CA . ARG B 1 3 ? -27.609 -10.773 4.32 1 22.02 3 ARG B CA 1
ATOM 1649 C C . ARG B 1 3 ? -26.109 -10.984 4.105 1 22.02 3 ARG B C 1
ATOM 1651 O O . ARG B 1 3 ? -25.328 -10.047 4.242 1 22.02 3 ARG B O 1
ATOM 1658 N N . PRO B 1 4 ? -25.719 -12.211 4.18 1 22.69 4 PRO B N 1
ATOM 1659 C CA . PRO B 1 4 ? -24.359 -12.711 4.098 1 22.69 4 PRO B CA 1
ATOM 1660 C C . PRO B 1 4 ? -23.594 -12.18 2.881 1 22.69 4 PRO B C 1
ATOM 1662 O O . PRO B 1 4 ? -24.172 -12.078 1.793 1 22.69 4 PRO B O 1
ATOM 1665 N N . PHE B 1 5 ? -22.844 -11.148 3.113 1 25.47 5 PHE B N 1
ATOM 1666 C CA . PHE B 1 5 ? -22.047 -10.609 2.014 1 25.47 5 PHE B CA 1
ATOM 1667 C C . PHE B 1 5 ? -21.312 -11.727 1.274 1 25.47 5 PHE B C 1
ATOM 1669 O O . PHE B 1 5 ? -20.609 -12.531 1.891 1 25.47 5 PHE B O 1
ATOM 1676 N N . SER B 1 6 ? -22.047 -12.383 0.346 1 23.28 6 SER B N 1
ATOM 1677 C CA . SER B 1 6 ? -21.641 -13.422 -0.59 1 23.28 6 SER B CA 1
ATOM 1678 C C . SER B 1 6 ? -20.188 -13.227 -1.021 1 23.28 6 SER B C 1
ATOM 1680 O O . SER B 1 6 ? -19.719 -12.094 -1.158 1 23.28 6 SER B O 1
ATOM 1682 N N . VAL B 1 7 ? -19.375 -14.102 -0.67 1 24.69 7 VAL B N 1
ATOM 1683 C CA . VAL B 1 7 ? -18.031 -14.453 -1.132 1 24.69 7 VAL B CA 1
ATOM 1684 C C . VAL B 1 7 ? -17.969 -14.32 -2.65 1 24.69 7 VAL B C 1
ATOM 1686 O O . VAL B 1 7 ? -18.984 -14.422 -3.34 1 24.69 7 VAL B O 1
ATOM 1689 N N . LEU B 1 8 ? -16.781 -13.953 -3.018 1 27.52 8 LEU B N 1
ATOM 1690 C CA . LEU B 1 8 ? -16.266 -13.844 -4.375 1 27.52 8 LEU B CA 1
ATOM 1691 C C . LEU B 1 8 ? -16.484 -15.133 -5.156 1 27.52 8 LEU B C 1
ATOM 1693 O O . LEU B 1 8 ? -15.93 -16.172 -4.809 1 27.52 8 LEU B O 1
ATOM 1697 N N . GLN B 1 9 ? -17.641 -15.617 -5.328 1 25.17 9 GLN B N 1
ATOM 1698 C CA . GLN B 1 9 ? -17.781 -16.625 -6.375 1 25.17 9 GLN B CA 1
ATOM 1699 C C . GLN B 1 9 ? -16.906 -16.281 -7.586 1 25.17 9 GLN B C 1
ATOM 1701 O O . GLN B 1 9 ? -17.078 -15.219 -8.188 1 25.17 9 GLN B O 1
ATOM 1706 N N . ALA B 1 10 ? -15.711 -16.781 -7.543 1 29.2 10 ALA B N 1
ATOM 1707 C CA . ALA B 1 10 ? -14.938 -16.828 -8.781 1 29.2 10 ALA B CA 1
ATOM 1708 C C . ALA B 1 10 ? -15.766 -17.422 -9.922 1 29.2 10 ALA B C 1
ATOM 1710 O O . ALA B 1 10 ? -15.711 -18.625 -10.172 1 29.2 10 ALA B O 1
A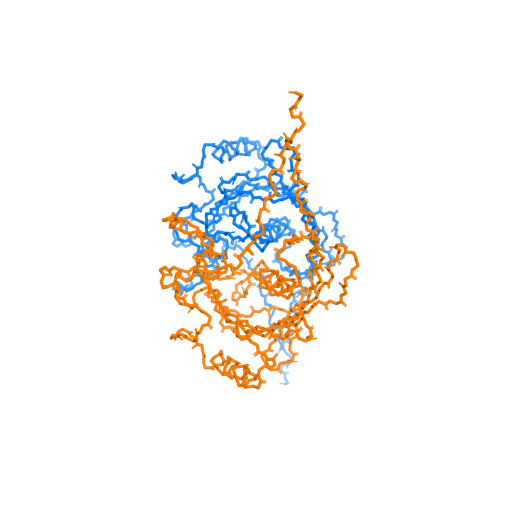TOM 1711 N N . GLY B 1 11 ? -17.094 -17.422 -9.812 1 29.61 11 GLY B N 1
ATOM 1712 C CA . GLY B 1 11 ? -17.609 -17.781 -11.117 1 29.61 11 GLY B CA 1
ATOM 1713 C C . GLY B 1 11 ? -17.047 -16.953 -12.242 1 29.61 11 GLY B C 1
ATOM 1714 O O . GLY B 1 11 ? -17.156 -15.727 -12.234 1 29.61 11 GLY B O 1
ATOM 1715 N N . ILE B 1 12 ? -15.953 -17.453 -12.797 1 31.44 12 ILE B N 1
ATOM 1716 C CA . ILE B 1 12 ? -15.344 -17.016 -14.039 1 31.44 12 ILE B CA 1
ATOM 1717 C C . ILE B 1 12 ? -16.422 -16.844 -15.117 1 31.44 12 ILE B C 1
ATOM 1719 O O . ILE B 1 12 ? -16.812 -17.812 -15.758 1 31.44 12 ILE B O 1
ATOM 1723 N N . LEU B 1 13 ? -17.594 -16.562 -14.742 1 31.03 13 LEU B N 1
ATOM 1724 C CA . LEU B 1 13 ? -18.344 -16.281 -15.961 1 31.03 13 LEU B CA 1
ATOM 1725 C C . LEU B 1 13 ? -17.656 -15.18 -16.766 1 31.03 13 LEU B C 1
ATOM 1727 O O . LEU B 1 13 ? -17.406 -14.086 -16.25 1 31.03 13 LEU B O 1
ATOM 1731 N N . ILE B 1 14 ? -16.766 -15.609 -17.656 1 34.5 14 ILE B N 1
ATOM 1732 C CA . ILE B 1 14 ? -16.047 -14.898 -18.703 1 34.5 14 ILE B CA 1
ATOM 1733 C C . ILE B 1 14 ? -17 -13.992 -19.469 1 34.5 14 ILE B C 1
ATOM 1735 O O . ILE B 1 14 ? -17.859 -14.469 -20.234 1 34.5 14 ILE B O 1
ATOM 1739 N N . SER B 1 15 ? -17.906 -13.344 -18.844 1 36.59 15 SER B N 1
ATOM 1740 C CA . SER B 1 15 ? -18.578 -12.445 -19.766 1 36.59 15 SER B CA 1
ATOM 1741 C C . SER B 1 15 ? -17.594 -11.797 -20.734 1 36.59 15 SER B C 1
ATOM 1743 O O . SER B 1 15 ? -16.391 -12.047 -20.656 1 36.59 15 SER B O 1
ATOM 1745 N N . GLU B 1 16 ? -17.75 -10.445 -21.031 1 45.03 16 GLU B N 1
ATOM 1746 C CA . GLU B 1 16 ? -16.938 -9.719 -22 1 45.03 16 GLU B CA 1
ATOM 1747 C C . GLU B 1 16 ? -15.445 -9.852 -21.672 1 45.03 16 GLU B C 1
ATOM 1749 O O . GLU B 1 16 ? -15.07 -10.039 -20.516 1 45.03 16 GLU B O 1
ATOM 1754 N N . LYS B 1 17 ? -14.414 -10.039 -22.641 1 53.28 17 LYS B N 1
ATOM 1755 C CA . LYS B 1 17 ? -13.023 -10.477 -22.797 1 53.28 17 LYS B CA 1
ATOM 1756 C C . LYS B 1 17 ? -12.117 -9.773 -21.781 1 53.28 17 LYS B C 1
ATOM 1758 O O . LYS B 1 17 ? -11.664 -8.648 -22.031 1 53.28 17 LYS B O 1
ATOM 1763 N N . SER B 1 18 ? -12.219 -9.867 -20.469 1 71.44 18 SER B N 1
ATOM 1764 C CA . SER B 1 18 ? -11.219 -9.344 -19.531 1 71.44 18 SER B CA 1
ATOM 1765 C C . SER B 1 18 ? -9.812 -9.766 -19.953 1 71.44 18 SER B C 1
ATOM 1767 O O . SER B 1 18 ? -9.586 -10.93 -20.297 1 71.44 18 SER B O 1
ATOM 1769 N N . ILE B 1 19 ? -9.047 -8.805 -20.25 1 85.38 19 ILE B N 1
ATOM 1770 C CA . ILE B 1 19 ? -7.676 -9.016 -20.688 1 85.38 19 ILE B CA 1
ATOM 1771 C C . ILE B 1 19 ? -6.793 -9.352 -19.484 1 85.38 19 ILE B C 1
ATOM 1773 O O . ILE B 1 19 ? -6.77 -8.617 -18.5 1 85.38 19 ILE B O 1
ATOM 1777 N N . ASP B 1 20 ? -6.23 -10.5 -19.516 1 93.5 20 ASP B N 1
ATOM 1778 C CA . ASP B 1 20 ? -5.258 -10.883 -18.5 1 93.5 20 ASP B CA 1
ATOM 1779 C C . ASP B 1 20 ? -4.012 -10 -18.562 1 93.5 20 ASP B C 1
ATOM 1781 O O . ASP B 1 20 ? -3.32 -9.977 -19.578 1 93.5 20 ASP B O 1
ATOM 1785 N N . LEU B 1 21 ? -3.713 -9.359 -17.453 1 95.25 21 LEU B N 1
ATOM 1786 C CA . LEU B 1 21 ? -2.586 -8.43 -17.422 1 95.25 21 LEU B CA 1
ATOM 1787 C C . LEU B 1 21 ? -1.35 -9.086 -16.828 1 95.25 21 LEU B C 1
ATOM 1789 O O . LEU B 1 21 ? -0.274 -8.484 -16.797 1 95.25 21 LEU B O 1
ATOM 1793 N N . ALA B 1 22 ? -1.467 -10.344 -16.422 1 97.56 22 ALA B N 1
ATOM 1794 C CA . ALA B 1 22 ? -0.355 -11.055 -15.789 1 97.56 22 ALA B CA 1
ATOM 1795 C C . ALA B 1 22 ? 0.468 -11.812 -16.828 1 97.56 22 ALA B C 1
ATOM 1797 O O . ALA B 1 22 ? 0.776 -12.992 -16.656 1 97.56 22 ALA B O 1
ATOM 1798 N N . VAL B 1 23 ? 0.737 -11.164 -17.875 1 97.94 23 VAL B N 1
ATOM 1799 C CA . VAL B 1 23 ? 1.541 -11.711 -18.969 1 97.94 23 VAL B CA 1
ATOM 1800 C C . VAL B 1 23 ? 2.541 -10.664 -19.453 1 97.94 23 VAL B C 1
ATOM 1802 O O . VAL B 1 23 ? 2.346 -9.461 -19.234 1 97.94 23 VAL B O 1
ATOM 1805 N N . PRO B 1 24 ? 3.607 -11.141 -20.047 1 98.5 24 PRO B N 1
ATOM 1806 C CA . PRO B 1 24 ? 4.613 -10.188 -20.531 1 98.5 24 PRO B CA 1
ATOM 1807 C C . PRO B 1 24 ? 4.027 -9.117 -21.453 1 98.5 24 PRO B C 1
ATOM 1809 O O . PRO B 1 24 ? 3.113 -9.406 -22.219 1 98.5 24 PRO B O 1
ATOM 1812 N N . ASN B 1 25 ? 4.527 -7.949 -21.391 1 97.88 25 ASN B N 1
ATOM 1813 C CA . ASN B 1 25 ? 4.238 -6.816 -22.266 1 97.88 25 ASN B CA 1
ATOM 1814 C C . ASN B 1 25 ? 5.508 -6.035 -22.594 1 97.88 25 ASN B C 1
ATOM 1816 O O . ASN B 1 25 ? 6.582 -6.332 -22.078 1 97.88 25 ASN B O 1
ATOM 1820 N N . PRO B 1 26 ? 5.504 -5.051 -23.406 1 98 26 PRO B N 1
ATOM 1821 C CA . PRO B 1 26 ? 6.715 -4.402 -23.906 1 98 26 PRO B CA 1
ATOM 1822 C C . PRO B 1 26 ? 7.504 -3.691 -22.812 1 98 26 PRO B C 1
ATOM 1824 O O . PRO B 1 26 ? 8.695 -3.426 -22.969 1 98 26 PRO B O 1
ATOM 1827 N N . SER B 1 27 ? 6.895 -3.375 -21.688 1 98.31 27 SER B N 1
ATOM 1828 C CA . SER B 1 27 ? 7.586 -2.648 -20.641 1 98.31 27 SER B CA 1
ATOM 1829 C C . SER B 1 27 ? 8.391 -3.594 -19.75 1 98.31 27 SER B C 1
ATOM 1831 O O . SER B 1 27 ? 9.227 -3.15 -18.953 1 98.31 27 SER B O 1
ATOM 1833 N N . TRP B 1 28 ? 8.164 -4.883 -19.844 1 98.69 28 TRP B N 1
ATOM 1834 C CA . TRP B 1 28 ? 8.898 -5.832 -19.016 1 98.69 28 TRP B CA 1
ATOM 1835 C C . TRP B 1 28 ? 10.367 -5.898 -19.422 1 98.69 28 TRP B C 1
ATOM 1837 O O . TRP B 1 28 ? 10.68 -5.949 -20.625 1 98.69 28 TRP B O 1
ATOM 1847 N N . SER B 1 29 ? 11.172 -5.871 -18.469 1 98.75 29 SER B N 1
ATOM 1848 C CA . SER B 1 29 ? 12.594 -6.074 -18.719 1 98.75 29 SER B CA 1
ATOM 1849 C C . SER B 1 29 ? 12.883 -7.516 -19.125 1 98.75 29 SER B C 1
ATOM 1851 O O . SER B 1 29 ? 12.039 -8.398 -18.953 1 98.75 29 SER B O 1
ATOM 1853 N N . GLN B 1 30 ? 14.047 -7.715 -19.641 1 98.62 30 GLN B N 1
ATOM 1854 C CA . GLN B 1 30 ? 14.461 -9.07 -19.984 1 98.62 30 GLN B CA 1
ATOM 1855 C C . GLN B 1 30 ? 14.445 -9.977 -18.75 1 98.62 30 GLN B C 1
ATOM 1857 O O . GLN B 1 30 ? 14.031 -11.133 -18.828 1 98.62 30 GLN B O 1
ATOM 1862 N N . GLU B 1 31 ? 14.891 -9.438 -17.641 1 98.75 31 GLU B N 1
ATOM 1863 C CA . GLU B 1 31 ? 14.922 -10.195 -16.391 1 98.75 31 GLU B CA 1
ATOM 1864 C C . GLU B 1 31 ? 13.516 -10.594 -15.961 1 98.75 31 GLU B C 1
ATOM 1866 O O . GLU B 1 31 ? 13.289 -11.734 -15.539 1 98.75 31 GLU B O 1
ATOM 1871 N N . MET B 1 32 ? 12.57 -9.703 -16.047 1 98.88 32 MET B N 1
ATOM 1872 C CA . MET B 1 32 ? 11.188 -9.992 -15.695 1 98.88 32 MET B CA 1
ATOM 1873 C C . MET B 1 32 ? 10.633 -11.117 -16.562 1 98.88 32 MET B C 1
ATOM 1875 O O . MET B 1 32 ? 10.023 -12.062 -16.031 1 98.88 32 MET B O 1
ATOM 1879 N N . VAL B 1 33 ? 10.852 -11.016 -17.844 1 98.88 33 VAL B N 1
ATOM 1880 C CA . VAL B 1 33 ? 10.367 -12.023 -18.781 1 98.88 33 VAL B CA 1
ATOM 1881 C C . VAL B 1 33 ? 11.031 -13.367 -18.469 1 98.88 33 VAL B C 1
ATOM 1883 O O . VAL B 1 33 ? 10.367 -14.414 -18.484 1 98.88 33 VAL B O 1
ATOM 1886 N N . HIS B 1 34 ? 12.281 -13.305 -18.188 1 98.81 34 HIS B N 1
ATOM 1887 C CA . HIS B 1 34 ? 13.016 -14.523 -17.859 1 98.81 34 HIS B CA 1
ATOM 1888 C C . HIS B 1 34 ? 12.43 -15.219 -16.641 1 98.81 34 HIS B C 1
ATOM 1890 O O . HIS B 1 34 ? 12.188 -16.422 -16.672 1 98.81 34 HIS B O 1
ATOM 1896 N N . GLN B 1 35 ? 12.188 -14.484 -15.57 1 98.81 35 GLN B N 1
ATOM 1897 C CA . GLN B 1 35 ? 11.625 -15.055 -14.359 1 98.81 35 GLN B CA 1
ATOM 1898 C C . GLN B 1 35 ? 10.219 -15.594 -14.609 1 98.81 35 GLN B C 1
ATOM 1900 O O . GLN B 1 35 ? 9.867 -16.672 -14.133 1 98.81 35 GLN B O 1
ATOM 1905 N N . PHE B 1 36 ? 9.469 -14.859 -15.383 1 98.88 36 PHE B N 1
ATOM 1906 C CA . PHE B 1 36 ? 8.133 -15.305 -15.758 1 98.88 36 PHE B CA 1
ATOM 1907 C C . PHE B 1 36 ? 8.188 -16.641 -16.469 1 98.88 36 PHE B C 1
ATOM 1909 O O . PHE B 1 36 ? 7.453 -17.578 -16.125 1 98.88 36 PHE B O 1
ATOM 1916 N N . ASN B 1 37 ? 9.023 -16.719 -17.391 1 98.81 37 ASN B N 1
ATOM 1917 C CA . ASN B 1 37 ? 9.148 -17.938 -18.188 1 98.81 37 ASN B CA 1
ATOM 1918 C C . ASN B 1 37 ? 9.609 -19.109 -17.328 1 98.81 37 ASN B C 1
ATOM 1920 O O . ASN B 1 37 ? 9.188 -20.25 -17.547 1 98.81 37 ASN B O 1
ATOM 1924 N N . ARG B 1 38 ? 10.5 -18.844 -16.422 1 98.31 38 ARG B N 1
ATOM 1925 C CA . ARG B 1 38 ? 10.93 -19.891 -15.5 1 98.31 38 ARG B CA 1
ATOM 1926 C C . ARG B 1 38 ? 9.75 -20.484 -14.742 1 98.31 38 ARG B C 1
ATOM 1928 O O . ARG B 1 38 ? 9.609 -21.703 -14.641 1 98.31 38 ARG B O 1
ATOM 1935 N N . TYR B 1 39 ? 8.883 -19.656 -14.234 1 98.31 39 TYR B N 1
ATOM 1936 C CA . TYR B 1 39 ? 7.715 -20.141 -13.508 1 98.31 39 TYR B CA 1
ATOM 1937 C C . TYR B 1 39 ? 6.723 -20.812 -14.453 1 98.31 39 TYR B C 1
ATOM 1939 O O . TYR B 1 39 ? 6.082 -21.797 -14.094 1 98.31 39 TYR B O 1
ATOM 1947 N N . MET B 1 40 ? 6.613 -20.25 -15.672 1 98.56 40 MET B N 1
ATOM 1948 C CA . MET B 1 40 ? 5.73 -20.859 -16.656 1 98.56 40 MET B CA 1
ATOM 1949 C C . MET B 1 40 ? 6.168 -22.281 -16.969 1 98.56 40 MET B C 1
ATOM 1951 O O . MET B 1 40 ? 5.328 -23.172 -17.156 1 98.56 40 MET B O 1
ATOM 1955 N N . GLU B 1 41 ? 7.465 -22.469 -17.016 1 98.44 41 GLU B N 1
ATOM 1956 C CA . GLU B 1 41 ? 7.988 -23.812 -17.219 1 98.44 41 GLU B CA 1
ATOM 1957 C C . GLU B 1 41 ? 7.547 -24.75 -16.109 1 98.44 41 GLU B C 1
ATOM 1959 O O . GLU B 1 41 ? 7.219 -25.922 -16.359 1 98.44 41 GLU B O 1
ATOM 1964 N N . MET B 1 42 ? 7.52 -24.234 -14.953 1 97.25 42 MET B N 1
ATOM 1965 C CA . MET B 1 42 ? 7.156 -25.031 -13.789 1 97.25 42 MET B CA 1
ATOM 1966 C C . MET B 1 42 ? 5.68 -25.406 -13.828 1 97.25 42 MET B C 1
ATOM 1968 O O . MET B 1 42 ? 5.246 -26.312 -13.117 1 97.25 42 MET B O 1
ATOM 1972 N N . THR B 1 43 ? 4.898 -24.734 -14.578 1 97.81 43 THR B N 1
ATOM 1973 C CA . THR B 1 43 ? 3.473 -25.031 -14.656 1 97.81 43 THR B CA 1
ATOM 1974 C C . THR B 1 43 ? 3.219 -26.219 -15.578 1 97.81 43 THR B C 1
ATOM 1976 O O . THR B 1 43 ? 2.113 -26.766 -15.609 1 97.81 43 THR B O 1
ATOM 1979 N N . LYS B 1 44 ? 4.168 -26.641 -16.359 1 97.5 44 LYS B N 1
ATOM 1980 C CA . LYS B 1 44 ? 3.975 -27.641 -17.406 1 97.5 44 LYS B CA 1
ATOM 1981 C C . LYS B 1 44 ? 3.598 -28.984 -16.812 1 97.5 44 LYS B C 1
ATOM 1983 O O . LYS B 1 44 ? 2.861 -29.766 -17.438 1 97.5 44 LYS B O 1
ATOM 1988 N N . ASP B 1 45 ? 4.023 -29.234 -15.617 1 95.19 45 ASP B N 1
ATOM 1989 C CA . ASP B 1 45 ? 3.709 -30.531 -15.016 1 95.19 45 ASP B CA 1
ATOM 1990 C C . ASP B 1 45 ? 2.443 -30.453 -14.164 1 95.19 45 ASP B C 1
ATOM 1992 O O . ASP B 1 45 ? 2.072 -31.422 -13.508 1 95.19 45 ASP B O 1
ATOM 1996 N N . GLY B 1 46 ? 1.881 -29.344 -14.062 1 94.5 46 GLY B N 1
ATOM 1997 C CA . GLY B 1 46 ? 0.582 -29.203 -13.422 1 94.5 46 GLY B CA 1
ATOM 1998 C C . GLY B 1 46 ? 0.677 -28.891 -11.938 1 94.5 46 GLY B C 1
ATOM 1999 O O . GLY B 1 46 ? -0.338 -28.641 -11.289 1 94.5 46 GLY B O 1
ATOM 2000 N N . ARG B 1 47 ? 1.854 -28.875 -11.406 1 96.06 47 ARG B N 1
ATOM 2001 C CA . ARG B 1 47 ? 2.018 -28.641 -9.977 1 96.06 47 ARG B CA 1
ATOM 2002 C C . ARG B 1 47 ? 1.845 -27.156 -9.641 1 96.06 47 ARG B C 1
ATOM 2004 O O . ARG B 1 47 ? 1.468 -26.812 -8.523 1 96.06 47 ARG B O 1
ATOM 2011 N N . TRP B 1 48 ? 2.229 -26.328 -10.57 1 97.44 48 TRP B N 1
ATOM 2012 C CA . TRP B 1 48 ? 2.045 -24.891 -10.461 1 97.44 48 TRP B CA 1
ATOM 2013 C C . TRP B 1 48 ? 0.993 -24.391 -11.453 1 97.44 48 TRP B C 1
ATOM 2015 O O . TRP B 1 48 ? 0.818 -24.984 -12.523 1 97.44 48 TRP B O 1
ATOM 2025 N N . GLN B 1 49 ? 0.302 -23.359 -10.992 1 97.5 49 GLN B N 1
ATOM 2026 C CA . GLN B 1 49 ? -0.689 -22.719 -11.844 1 97.5 49 GLN B CA 1
ATOM 2027 C C . GLN B 1 49 ? -0.492 -21.203 -11.859 1 97.5 49 GLN B C 1
ATOM 2029 O O . GLN B 1 49 ? -0.331 -20.578 -10.812 1 97.5 49 GLN B O 1
ATOM 2034 N N . LYS B 1 50 ? -0.436 -20.672 -13.07 1 97.88 50 LYS B N 1
ATOM 2035 C CA . LYS B 1 50 ? -0.403 -19.203 -13.164 1 97.88 50 LYS B CA 1
ATOM 2036 C C . LYS B 1 50 ? -1.762 -18.609 -12.828 1 97.88 50 LYS B C 1
ATOM 2038 O O . LYS B 1 50 ? -2.799 -19.109 -13.266 1 97.88 50 LYS B O 1
ATOM 2043 N N . LEU B 1 51 ? -1.766 -17.578 -12.062 1 95.94 51 LEU B N 1
ATOM 2044 C CA . LEU B 1 51 ? -2.994 -16.859 -11.734 1 95.94 51 LEU B CA 1
ATOM 2045 C C . LEU B 1 51 ? -3.205 -15.672 -12.672 1 95.94 51 LEU B C 1
ATOM 2047 O O . LEU B 1 51 ? -2.289 -14.875 -12.891 1 95.94 51 LEU B O 1
ATOM 2051 N N . PRO B 1 52 ? -4.391 -15.547 -13.234 1 93.88 52 PRO B N 1
ATOM 2052 C CA . PRO B 1 52 ? -4.672 -14.344 -14.016 1 93.88 52 PRO B CA 1
ATOM 2053 C C . PRO B 1 52 ? -4.828 -13.102 -13.148 1 93.88 52 PRO B C 1
ATOM 2055 O O . PRO B 1 52 ? -4.977 -13.203 -11.93 1 93.88 52 PRO B O 1
ATOM 2058 N N . SER B 1 53 ? -4.695 -12 -13.734 1 92.94 53 SER B N 1
ATOM 2059 C CA . SER B 1 53 ? -4.871 -10.711 -13.07 1 92.94 53 SER B CA 1
ATOM 2060 C C . SER B 1 53 ? -5.621 -9.727 -13.961 1 92.94 53 SER B C 1
ATOM 2062 O O . SER B 1 53 ? -5.23 -9.5 -15.109 1 92.94 53 SER B O 1
ATOM 2064 N N . TYR B 1 54 ? -6.688 -9.109 -13.367 1 88.44 54 TYR B N 1
ATOM 2065 C CA . TYR B 1 54 ? -7.539 -8.211 -14.141 1 88.44 54 TYR B CA 1
ATOM 2066 C C . TYR B 1 54 ? -7.609 -6.836 -13.492 1 88.44 54 TYR B C 1
ATOM 2068 O O . TYR B 1 54 ? -7.426 -6.703 -12.281 1 88.44 54 TYR B O 1
ATOM 2076 N N . GLN B 1 55 ? -7.766 -5.875 -14.344 1 85.94 55 GLN B N 1
ATOM 2077 C CA . GLN B 1 55 ? -7.887 -4.516 -13.836 1 85.94 55 GLN B CA 1
ATOM 2078 C C . GLN B 1 55 ? -9.188 -4.336 -13.055 1 85.94 55 GLN B C 1
ATOM 2080 O O . GLN B 1 55 ? -9.211 -3.66 -12.023 1 85.94 55 GLN B O 1
ATOM 2085 N N . ARG B 1 56 ? -10.266 -4.93 -13.555 1 79.12 56 ARG B N 1
ATOM 2086 C CA . ARG B 1 56 ? -11.586 -4.797 -12.945 1 79.12 56 ARG B CA 1
ATOM 2087 C C . ARG B 1 56 ? -12 -6.086 -12.25 1 79.12 56 ARG B C 1
ATOM 2089 O O . ARG B 1 56 ? -11.695 -7.184 -12.734 1 79.12 56 ARG B O 1
ATOM 2096 N N . PRO B 1 57 ? -12.672 -5.812 -11.047 1 63.25 57 PRO B N 1
ATOM 2097 C CA . PRO B 1 57 ? -13.094 -7 -10.305 1 63.25 57 PRO B CA 1
ATOM 2098 C C . PRO B 1 57 ? -14.039 -7.891 -11.102 1 63.25 57 PRO B C 1
ATOM 2100 O O . PRO B 1 57 ? -14.773 -7.398 -11.969 1 63.25 57 PRO B O 1
ATOM 2103 N N . TRP B 1 58 ? -13.953 -9.219 -10.961 1 54.53 58 TRP B N 1
ATOM 2104 C CA . TRP B 1 58 ? -14.602 -10.281 -11.719 1 54.53 58 TRP B CA 1
ATOM 2105 C C . TRP B 1 58 ? -16.125 -10.102 -11.719 1 54.53 58 TRP B C 1
ATOM 2107 O O . TRP B 1 58 ? -16.781 -10.352 -12.734 1 54.53 58 TRP B O 1
ATOM 2117 N N . LYS B 1 59 ? -16.75 -9.984 -10.461 1 51.88 59 LYS B N 1
ATOM 2118 C CA . LYS B 1 59 ? -18.203 -10.086 -10.32 1 51.88 59 LYS B CA 1
ATOM 2119 C C . LYS B 1 59 ? -18.906 -8.938 -11.023 1 51.88 59 LYS B C 1
ATOM 2121 O O . LYS B 1 59 ? -20.125 -8.945 -11.172 1 51.88 59 LYS B O 1
ATOM 2126 N N . GLU B 1 60 ? -18.25 -7.922 -11.18 1 49.16 60 GLU B N 1
ATOM 2127 C CA . GLU B 1 60 ? -19.109 -6.781 -11.508 1 49.16 60 GLU B CA 1
ATOM 2128 C C . GLU B 1 60 ? -19.469 -6.773 -12.992 1 49.16 60 GLU B C 1
ATOM 2130 O O . GLU B 1 60 ? -18.656 -6.387 -13.836 1 49.16 60 GLU B O 1
ATOM 2135 N N . LYS B 1 61 ? -20.344 -7.801 -13.281 1 43.44 61 LYS B N 1
ATOM 2136 C CA . LYS B 1 61 ? -21.094 -7.672 -14.531 1 43.44 61 LYS B CA 1
ATOM 2137 C C . LYS B 1 61 ? -21.266 -6.207 -14.922 1 43.44 61 LYS B C 1
ATOM 2139 O O . LYS B 1 61 ? -21.609 -5.902 -16.062 1 43.44 61 LYS B O 1
ATOM 2144 N N . LEU B 1 62 ? -21.891 -5.492 -13.938 1 41.31 62 LEU B N 1
ATOM 2145 C CA . LEU B 1 62 ? -22.438 -4.184 -14.273 1 41.31 62 LEU B CA 1
ATOM 2146 C C . LEU B 1 62 ? -21.328 -3.236 -14.734 1 41.31 62 LEU B C 1
ATOM 2148 O O . LEU B 1 62 ? -20.219 -3.275 -14.203 1 41.31 62 LEU B O 1
ATOM 2152 N N . ARG B 1 63 ? -21.562 -2.555 -15.828 1 43 63 ARG B N 1
ATOM 2153 C CA . ARG B 1 63 ? -21 -1.474 -16.625 1 43 63 ARG B CA 1
ATOM 2154 C C . ARG B 1 63 ? -20.203 -0.506 -15.766 1 43 63 ARG B C 1
ATOM 2156 O O . ARG B 1 63 ? -19.719 0.519 -16.25 1 43 63 ARG B O 1
ATOM 2163 N N . ASN B 1 64 ? -20.203 -0.62 -14.43 1 50.06 64 ASN B N 1
ATOM 2164 C CA . ASN B 1 64 ? -19.719 0.636 -13.867 1 50.06 64 ASN B CA 1
ATOM 2165 C C . ASN B 1 64 ? -18.188 0.679 -13.812 1 50.06 64 ASN B C 1
ATOM 2167 O O . ASN B 1 64 ? -17.594 0.164 -12.875 1 50.06 64 ASN B O 1
ATOM 2171 N N . ARG B 1 65 ? -17.484 0.993 -14.867 1 59.81 65 ARG B N 1
ATOM 2172 C CA . ARG B 1 65 ? -16.141 1.346 -15.312 1 59.81 65 ARG B CA 1
ATOM 2173 C C . ARG B 1 65 ? -15.438 2.23 -14.289 1 59.81 65 ARG B C 1
ATOM 2175 O O . ARG B 1 65 ? -14.352 2.744 -14.547 1 59.81 65 ARG B O 1
ATOM 2182 N N . LYS B 1 66 ? -16.031 2.07 -12.992 1 83.5 66 LYS B N 1
ATOM 2183 C CA . LYS B 1 66 ? -15.492 3.131 -12.148 1 83.5 66 LYS B CA 1
ATOM 2184 C C . LYS B 1 66 ? -14.43 2.592 -11.203 1 83.5 66 LYS B C 1
ATOM 2186 O O . LYS B 1 66 ? -13.516 3.322 -10.805 1 83.5 66 LYS B O 1
ATOM 2191 N N . TYR B 1 67 ? -14.352 1.137 -11.062 1 90.25 67 TYR B N 1
ATOM 2192 C CA . TYR B 1 67 ? -13.445 0.614 -10.047 1 90.25 67 TYR B CA 1
ATOM 2193 C C . TYR B 1 67 ? -12.281 -0.131 -10.695 1 90.25 67 TYR B C 1
ATOM 2195 O O . TYR B 1 67 ? -12.438 -0.741 -11.75 1 90.25 67 TYR B O 1
ATOM 2203 N N . ARG B 1 68 ? -11.125 -0.038 -10.062 1 92.12 68 ARG B N 1
ATOM 2204 C CA . ARG B 1 68 ? -9.938 -0.796 -10.461 1 92.12 68 ARG B CA 1
ATOM 2205 C C . ARG B 1 68 ? -9.289 -1.463 -9.25 1 92.12 68 ARG B C 1
ATOM 2207 O O . ARG B 1 68 ? -9.289 -0.906 -8.148 1 92.12 68 ARG B O 1
ATOM 2214 N N . MET B 1 69 ? -8.781 -2.645 -9.57 1 94.12 69 MET B N 1
ATOM 2215 C CA . MET B 1 69 ? -7.934 -3.262 -8.555 1 94.12 69 MET B CA 1
ATOM 2216 C C . MET B 1 69 ? -6.715 -2.393 -8.258 1 94.12 69 MET B C 1
ATOM 2218 O O . MET B 1 69 ? -6.082 -1.869 -9.172 1 94.12 69 MET B O 1
ATOM 2222 N N . PHE B 1 70 ? -6.391 -2.332 -7.031 1 97.31 70 PHE B N 1
ATOM 2223 C CA . PHE B 1 70 ? -5.371 -1.389 -6.59 1 97.31 70 PHE B CA 1
ATOM 2224 C C . PHE B 1 70 ? -4.047 -1.653 -7.297 1 97.31 70 PHE B C 1
ATOM 2226 O O . PHE B 1 70 ? -3.385 -0.721 -7.762 1 97.31 70 PHE B O 1
ATOM 2233 N N . LEU B 1 71 ? -3.641 -2.898 -7.457 1 97.56 71 LEU B N 1
ATOM 2234 C CA . LEU B 1 71 ? -2.359 -3.201 -8.086 1 97.56 71 LEU B CA 1
ATOM 2235 C C . LEU B 1 71 ? -2.412 -2.938 -9.586 1 97.56 71 LEU B C 1
ATOM 2237 O O . LEU B 1 71 ? -1.375 -2.918 -10.25 1 97.56 71 LEU B O 1
ATOM 2241 N N . ARG B 1 72 ? -3.58 -2.736 -10.086 1 96.12 72 ARG B N 1
ATOM 2242 C CA . ARG B 1 72 ? -3.77 -2.488 -11.508 1 96.12 72 ARG B CA 1
ATOM 2243 C C . ARG B 1 72 ? -4.379 -1.112 -11.75 1 96.12 72 ARG B C 1
ATOM 2245 O O . ARG B 1 72 ? -5.129 -0.917 -12.711 1 96.12 72 ARG B O 1
ATOM 2252 N N . SER B 1 73 ? -4.098 -0.231 -10.922 1 95.62 73 SER B N 1
ATOM 2253 C CA . SER B 1 73 ? -4.723 1.087 -10.945 1 95.62 73 SER B CA 1
ATOM 2254 C C . SER B 1 73 ? -4.082 1.98 -12 1 95.62 73 SER B C 1
ATOM 2256 O O . SER B 1 73 ? -4.703 2.938 -12.477 1 95.62 73 SER B O 1
ATOM 2258 N N . ILE B 1 74 ? -2.834 1.716 -12.32 1 94.75 74 ILE B N 1
ATOM 2259 C CA . ILE B 1 74 ? -2.084 2.559 -13.25 1 94.75 74 ILE B CA 1
ATOM 2260 C C . ILE B 1 74 ? -2.197 1.997 -14.664 1 94.75 74 ILE B C 1
ATOM 2262 O O . ILE B 1 74 ? -1.835 0.844 -14.914 1 94.75 74 ILE B O 1
ATOM 2266 N N . ASP B 1 75 ? -2.6 2.791 -15.633 1 90.06 75 ASP B N 1
ATOM 2267 C CA . ASP B 1 75 ? -2.902 2.342 -16.984 1 90.06 75 ASP B CA 1
ATOM 2268 C C . ASP B 1 75 ? -1.624 2.164 -17.797 1 90.06 75 ASP B C 1
ATOM 2270 O O . ASP B 1 75 ? -1.519 1.235 -18.609 1 90.06 75 ASP B O 1
ATOM 2274 N N . GLU B 1 76 ? -0.757 3.033 -17.609 1 94.25 76 GLU B N 1
ATOM 2275 C CA . GLU B 1 76 ? 0.437 3.02 -18.438 1 94.25 76 GLU B CA 1
ATOM 2276 C C . GLU B 1 76 ? 1.333 1.831 -18.109 1 94.25 76 GLU B C 1
ATOM 2278 O O . GLU B 1 76 ? 1.767 1.674 -16.969 1 94.25 76 GLU B O 1
ATOM 2283 N N . GLU B 1 77 ? 1.614 1.062 -19.125 1 96.19 77 GLU B N 1
ATOM 2284 C CA . GLU B 1 77 ? 2.457 -0.118 -18.953 1 96.19 77 GLU B CA 1
ATOM 2285 C C . GLU B 1 77 ? 3.814 0.253 -18.359 1 96.19 77 GLU B C 1
ATOM 2287 O O . GLU B 1 77 ? 4.434 1.232 -18.781 1 96.19 77 GLU B O 1
ATOM 2292 N N . GLY B 1 78 ? 4.156 -0.448 -17.359 1 97.69 78 GLY B N 1
ATOM 2293 C CA . GLY B 1 78 ? 5.508 -0.348 -16.844 1 97.69 78 GLY B CA 1
ATOM 2294 C C . GLY B 1 78 ? 5.66 0.726 -15.781 1 97.69 78 GLY B C 1
ATOM 2295 O O . GLY B 1 78 ? 6.73 0.866 -15.18 1 97.69 78 GLY B O 1
ATOM 2296 N N . LYS B 1 79 ? 4.594 1.444 -15.484 1 97.44 79 LYS B N 1
ATOM 2297 C CA . LYS B 1 79 ? 4.75 2.592 -14.594 1 97.44 79 LYS B CA 1
ATOM 2298 C C . LYS B 1 79 ? 4.41 2.225 -13.156 1 97.44 79 LYS B C 1
ATOM 2300 O O . LYS B 1 79 ? 4.883 2.865 -12.211 1 97.44 79 LYS B O 1
ATOM 2305 N N . GLY B 1 80 ? 3.512 1.258 -13 1 97.94 80 GLY B N 1
ATOM 2306 C CA . GLY B 1 80 ? 3.113 0.793 -11.68 1 97.94 80 GLY B CA 1
ATOM 2307 C C . GLY B 1 80 ? 3.635 -0.593 -11.352 1 97.94 80 GLY B C 1
ATOM 2308 O O . GLY B 1 80 ? 4.824 -0.868 -11.516 1 97.94 80 GLY B O 1
ATOM 2309 N N . PHE B 1 81 ? 2.803 -1.447 -10.82 1 98.56 81 PHE B N 1
ATOM 2310 C CA . PHE B 1 81 ? 3.148 -2.838 -10.547 1 98.56 81 PHE B CA 1
ATOM 2311 C C . PHE B 1 81 ? 3.012 -3.686 -11.805 1 98.56 81 PHE B C 1
ATOM 2313 O O . PHE B 1 81 ? 1.928 -3.773 -12.383 1 98.56 81 PHE B O 1
ATOM 2320 N N . GLU B 1 82 ? 4.016 -4.242 -12.289 1 98.69 82 GLU B N 1
ATOM 2321 C CA . GLU B 1 82 ? 3.971 -5.344 -13.25 1 98.69 82 GLU B CA 1
ATOM 2322 C C . GLU B 1 82 ? 4.223 -6.684 -12.562 1 98.69 82 GLU B C 1
ATOM 2324 O O . GLU B 1 82 ? 5.23 -6.855 -11.875 1 98.69 82 GLU B O 1
ATOM 2329 N N . TYR B 1 83 ? 3.238 -7.645 -12.758 1 98.81 83 TYR B N 1
ATOM 2330 C CA . TYR B 1 83 ? 3.475 -8.844 -11.961 1 98.81 83 TYR B CA 1
ATOM 2331 C C . TYR B 1 83 ? 2.725 -10.039 -12.539 1 98.81 83 TYR B C 1
ATOM 2333 O O . TYR B 1 83 ? 1.829 -9.875 -13.375 1 98.81 83 TYR B O 1
ATOM 2341 N N . ALA B 1 84 ? 3.115 -11.156 -12.141 1 98.81 84 ALA B N 1
ATOM 2342 C CA . ALA B 1 84 ? 2.443 -12.438 -12.32 1 98.81 84 ALA B CA 1
ATOM 2343 C C . ALA B 1 84 ? 2.59 -13.312 -11.07 1 98.81 84 ALA B C 1
ATOM 2345 O O . ALA B 1 84 ? 3.633 -13.297 -10.414 1 98.81 84 ALA B O 1
ATOM 2346 N N . MET B 1 85 ? 1.542 -14.008 -10.789 1 98.62 85 MET B N 1
ATOM 2347 C CA . MET B 1 85 ? 1.525 -14.891 -9.625 1 98.62 85 MET B CA 1
ATOM 2348 C C . MET B 1 85 ? 1.304 -16.344 -10.039 1 98.62 85 MET B C 1
ATOM 2350 O O . MET B 1 85 ? 0.607 -16.609 -11.016 1 98.62 85 MET B O 1
ATOM 2354 N N . PHE B 1 86 ? 1.883 -17.219 -9.258 1 98.75 86 PHE B N 1
ATOM 2355 C CA . PHE B 1 86 ? 1.819 -18.656 -9.5 1 98.75 86 PHE B CA 1
ATOM 2356 C C . PHE B 1 86 ? 1.472 -19.406 -8.219 1 98.75 86 PHE B C 1
ATOM 2358 O O . PHE B 1 86 ? 2.102 -19.203 -7.18 1 98.75 86 PHE B O 1
ATOM 2365 N N . LEU B 1 87 ? 0.541 -20.234 -8.336 1 98.06 87 LEU B N 1
ATOM 2366 C CA . LEU B 1 87 ? 0.016 -20.969 -7.188 1 98.06 87 LEU B CA 1
ATOM 2367 C C . LEU B 1 87 ? 0.461 -22.438 -7.23 1 98.06 87 LEU B C 1
ATOM 2369 O O . LEU B 1 87 ? 0.436 -23.062 -8.289 1 98.06 87 LEU B O 1
ATOM 2373 N N . LYS B 1 88 ? 0.961 -22.875 -6.152 1 98.12 88 LYS B N 1
ATOM 2374 C CA . LYS B 1 88 ? 1.177 -24.297 -5.914 1 98.12 88 LYS B CA 1
ATOM 2375 C C . LYS B 1 88 ? 0.217 -24.828 -4.852 1 98.12 88 LYS B C 1
ATOM 2377 O O . LYS B 1 88 ? 0.525 -24.812 -3.66 1 98.12 88 LYS B O 1
ATOM 2382 N N . PRO B 1 89 ? -0.88 -25.406 -5.277 1 95.75 89 PRO B N 1
ATOM 2383 C CA . PRO B 1 89 ? -1.96 -25.75 -4.352 1 95.75 89 PRO B CA 1
ATOM 2384 C C . PRO B 1 89 ? -1.521 -26.75 -3.287 1 95.75 89 PRO B C 1
ATOM 2386 O O . PRO B 1 89 ? -1.905 -26.641 -2.121 1 95.75 89 PRO B O 1
ATOM 2389 N N . SER B 1 90 ? -0.731 -27.703 -3.602 1 95.94 90 SER B N 1
ATOM 2390 C CA . SER B 1 90 ? -0.351 -28.781 -2.678 1 95.94 90 SER B CA 1
ATOM 2391 C C . SER B 1 90 ? 0.403 -28.219 -1.476 1 95.94 90 SER B C 1
ATOM 2393 O O . SER B 1 90 ? 0.423 -28.828 -0.409 1 95.94 90 SER B O 1
ATOM 2395 N N . GLU B 1 91 ? 0.99 -27.047 -1.636 1 97 91 GLU B N 1
ATOM 2396 C CA . GLU B 1 91 ? 1.783 -26.453 -0.563 1 97 91 GLU B CA 1
ATOM 2397 C C . GLU B 1 91 ? 1.139 -25.156 -0.048 1 97 91 GLU B C 1
ATOM 2399 O O . GLU B 1 91 ? 1.717 -24.469 0.788 1 97 91 GLU B O 1
ATOM 2404 N N . LYS B 1 92 ? -0.065 -24.828 -0.595 1 97.31 92 LYS B N 1
ATOM 2405 C CA . LYS B 1 92 ? -0.708 -23.547 -0.27 1 97.31 92 LYS B CA 1
ATOM 2406 C C . LYS B 1 92 ? 0.272 -22.391 -0.405 1 97.31 92 LYS B C 1
ATOM 2408 O O . LYS B 1 92 ? 0.38 -21.547 0.495 1 97.31 92 LYS B O 1
ATOM 2413 N N . ARG B 1 93 ? 0.944 -22.469 -1.493 1 98.25 93 ARG B N 1
ATOM 2414 C CA . ARG B 1 93 ? 2.064 -21.578 -1.745 1 98.25 93 ARG B CA 1
ATOM 2415 C C . ARG B 1 93 ? 1.813 -20.719 -2.984 1 98.25 93 ARG B C 1
ATOM 2417 O O . ARG B 1 93 ? 1.308 -21.219 -3.992 1 98.25 93 ARG B O 1
ATOM 2424 N N . VAL B 1 94 ? 2.121 -19.422 -2.859 1 98.62 94 VAL B N 1
ATOM 2425 C CA . VAL B 1 94 ? 2.078 -18.531 -4.012 1 98.62 94 VAL B CA 1
ATOM 2426 C C . VAL B 1 94 ? 3.441 -17.859 -4.207 1 98.62 94 VAL B C 1
ATOM 2428 O O . VAL B 1 94 ? 4.004 -17.297 -3.264 1 98.62 94 VAL B O 1
ATOM 2431 N N . ALA B 1 95 ? 3.984 -18 -5.363 1 98.81 95 ALA B N 1
ATOM 2432 C CA . ALA B 1 95 ? 5.16 -17.266 -5.809 1 98.81 95 ALA B CA 1
ATOM 2433 C C . ALA B 1 95 ? 4.773 -16.156 -6.793 1 98.81 95 ALA B C 1
ATOM 2435 O O . ALA B 1 95 ? 3.818 -16.312 -7.559 1 98.81 95 ALA B O 1
ATOM 2436 N N . ALA B 1 96 ? 5.547 -15.094 -6.77 1 98.94 96 ALA B N 1
ATOM 2437 C CA . ALA B 1 96 ? 5.242 -14 -7.688 1 98.94 96 ALA B CA 1
ATOM 2438 C C . ALA B 1 96 ? 6.52 -13.305 -8.156 1 98.94 96 ALA B C 1
ATOM 2440 O O . ALA B 1 96 ? 7.527 -13.297 -7.445 1 98.94 96 ALA B O 1
ATOM 2441 N N . VAL B 1 97 ? 6.441 -12.82 -9.312 1 98.94 97 VAL B N 1
ATOM 2442 C CA . VAL B 1 97 ? 7.469 -11.945 -9.875 1 98.94 97 VAL B CA 1
ATOM 2443 C C . VAL B 1 97 ? 6.902 -10.547 -10.078 1 98.94 97 VAL B C 1
ATOM 2445 O O . VAL B 1 97 ? 5.793 -10.391 -10.602 1 98.94 97 VAL B O 1
ATOM 2448 N N . PHE B 1 98 ? 7.637 -9.547 -9.625 1 98.94 98 PHE B N 1
ATOM 2449 C CA . PHE B 1 98 ? 7.227 -8.156 -9.773 1 98.94 98 PHE B CA 1
ATOM 2450 C C . PHE B 1 98 ? 8.328 -7.332 -10.422 1 98.94 98 PHE B C 1
ATOM 2452 O O . PHE B 1 98 ? 9.508 -7.512 -10.125 1 98.94 98 PHE B O 1
ATOM 2459 N N . GLN B 1 99 ? 7.98 -6.473 -11.258 1 98.94 99 GLN B N 1
ATOM 2460 C CA . GLN B 1 99 ? 8.789 -5.332 -11.68 1 98.94 99 GLN B CA 1
ATOM 2461 C C . GLN B 1 99 ? 8.148 -4.016 -11.234 1 98.94 99 GLN B C 1
ATOM 2463 O O . GLN B 1 99 ? 6.988 -3.746 -11.539 1 98.94 99 GLN B O 1
ATOM 2468 N N . LEU B 1 100 ? 8.898 -3.24 -10.523 1 98.75 100 LEU B N 1
ATOM 2469 C CA . LEU B 1 100 ? 8.352 -2.039 -9.898 1 98.75 100 LEU B CA 1
ATOM 2470 C C . LEU B 1 100 ? 8.648 -0.806 -10.75 1 98.75 100 LEU B C 1
ATOM 2472 O O . LEU B 1 100 ? 9.812 -0.44 -10.938 1 98.75 100 LEU B O 1
ATOM 2476 N N . GLY B 1 101 ? 7.594 -0.13 -11.133 1 98.25 101 GLY B N 1
ATOM 2477 C CA . GLY B 1 101 ? 7.738 1.018 -12.016 1 98.25 101 GLY B CA 1
ATOM 2478 C C . GLY B 1 101 ? 7.984 2.316 -11.266 1 98.25 101 GLY B C 1
ATOM 2479 O O . GLY B 1 101 ? 7.914 2.354 -10.039 1 98.25 101 GLY B O 1
ATOM 2480 N N . PRO B 1 102 ? 8.227 3.361 -11.992 1 97.19 102 PRO B N 1
ATOM 2481 C CA . PRO B 1 102 ? 8.648 4.648 -11.43 1 97.19 102 PRO B CA 1
ATOM 2482 C C . PRO B 1 102 ? 7.527 5.348 -10.664 1 97.19 102 PRO B C 1
ATOM 2484 O O . PRO B 1 102 ? 7.777 6.312 -9.938 1 97.19 102 PRO B O 1
ATOM 2487 N N . TYR B 1 103 ? 6.246 4.918 -10.781 1 97 103 TYR B N 1
ATOM 2488 C CA . TYR B 1 103 ? 5.145 5.586 -10.102 1 97 103 TYR B CA 1
ATOM 2489 C C . TYR B 1 103 ? 4.965 5.043 -8.688 1 97 103 TYR B C 1
ATOM 2491 O O . TYR B 1 103 ? 4.027 5.43 -7.984 1 97 103 TYR B O 1
ATOM 2499 N N . LEU B 1 104 ? 5.898 4.184 -8.297 1 98 104 LEU B N 1
ATOM 2500 C CA . LEU B 1 104 ? 5.793 3.559 -6.977 1 98 104 LEU B CA 1
ATOM 2501 C C . LEU B 1 104 ? 6.824 4.141 -6.016 1 98 104 LEU B C 1
ATOM 2503 O O . LEU B 1 104 ? 7.188 3.502 -5.027 1 98 104 LEU B O 1
ATOM 2507 N N . GLU B 1 105 ? 7.27 5.387 -6.227 1 96.19 105 GLU B N 1
ATOM 2508 C CA . GLU B 1 105 ? 8.43 5.93 -5.523 1 96.19 105 GLU B CA 1
ATOM 2509 C C . GLU B 1 105 ? 8.055 6.398 -4.121 1 96.19 105 GLU B C 1
ATOM 2511 O O . GLU B 1 105 ? 6.992 6.992 -3.922 1 96.19 105 GLU B O 1
ATOM 2516 N N . GLY B 1 106 ? 8.859 5.988 -3.207 1 93.88 106 GLY B N 1
ATOM 2517 C CA . GLY B 1 106 ? 8.945 6.59 -1.886 1 93.88 106 GLY B CA 1
ATOM 2518 C C . GLY B 1 106 ? 10.188 7.445 -1.698 1 93.88 106 GLY B C 1
ATOM 2519 O O . GLY B 1 106 ? 10.266 8.562 -2.217 1 93.88 106 GLY B O 1
ATOM 2520 N N . PRO B 1 107 ? 11.242 6.918 -0.995 1 90.31 107 PRO B N 1
ATOM 2521 C CA . PRO B 1 107 ? 12.508 7.637 -1.084 1 90.31 107 PRO B CA 1
ATOM 2522 C C . PRO B 1 107 ? 13.078 7.66 -2.502 1 90.31 107 PRO B C 1
ATOM 2524 O O . PRO B 1 107 ? 12.805 6.754 -3.293 1 90.31 107 PRO B O 1
ATOM 2527 N N . SER B 1 108 ? 13.82 8.633 -2.76 1 88.94 108 SER B N 1
ATOM 2528 C CA . SER B 1 108 ? 14.312 8.852 -4.117 1 88.94 108 SER B CA 1
ATOM 2529 C C . SER B 1 108 ? 14.984 7.594 -4.664 1 88.94 108 SER B C 1
ATOM 2531 O O . SER B 1 108 ? 15.938 7.082 -4.07 1 88.94 108 SER B O 1
ATOM 2533 N N . GLY B 1 109 ? 14.359 7.062 -5.75 1 92.94 109 GLY B N 1
ATOM 2534 C CA . GLY B 1 109 ? 14.938 5.934 -6.461 1 92.94 109 GLY B CA 1
ATOM 2535 C C . GLY B 1 109 ? 14.477 4.59 -5.922 1 92.94 109 GLY B C 1
ATOM 2536 O O . GLY B 1 109 ? 14.789 3.545 -6.5 1 92.94 109 GLY B O 1
ATOM 2537 N N . PHE B 1 110 ? 13.711 4.641 -4.844 1 96.06 110 PHE B N 1
ATOM 2538 C CA . PHE B 1 110 ? 13.328 3.385 -4.207 1 96.06 110 PHE B CA 1
ATOM 2539 C C . PHE B 1 110 ? 11.82 3.293 -4.043 1 96.06 110 PHE B C 1
ATOM 2541 O O . PHE B 1 110 ? 11.133 4.316 -3.99 1 96.06 110 PHE B O 1
ATOM 2548 N N . ALA B 1 111 ? 11.367 2.068 -3.969 1 97.94 111 ALA B N 1
ATOM 2549 C CA . ALA B 1 111 ? 9.938 1.818 -3.816 1 97.94 111 ALA B CA 1
ATOM 2550 C C . ALA B 1 111 ? 9.438 2.299 -2.457 1 97.94 111 ALA B C 1
ATOM 2552 O O . ALA B 1 111 ? 10.133 2.156 -1.448 1 97.94 111 ALA B O 1
ATOM 2553 N N . HIS B 1 112 ? 8.289 2.826 -2.492 1 97.88 112 HIS B N 1
ATOM 2554 C CA . HIS B 1 112 ? 7.605 3.223 -1.266 1 97.88 112 HIS B CA 1
ATOM 2555 C C . HIS B 1 112 ? 7.359 2.021 -0.359 1 97.88 112 HIS B C 1
ATOM 2557 O O . HIS B 1 112 ? 7.004 0.942 -0.836 1 97.88 112 HIS B O 1
ATOM 2563 N N . GLY B 1 113 ? 7.48 2.139 0.941 1 98.25 113 GLY B N 1
ATOM 2564 C CA . GLY B 1 113 ? 7.156 1.067 1.868 1 98.25 113 GLY B CA 1
ATOM 2565 C C . GLY B 1 113 ? 5.738 0.551 1.707 1 98.25 113 GLY B C 1
ATOM 2566 O O . GLY B 1 113 ? 5.48 -0.639 1.895 1 98.25 113 GLY B O 1
ATOM 2567 N N . GLY B 1 114 ? 4.832 1.403 1.459 1 98.62 114 GLY B N 1
ATOM 2568 C CA . GLY B 1 114 ? 3.453 1.018 1.196 1 98.62 114 GLY B CA 1
ATOM 2569 C C . GLY B 1 114 ? 3.303 0.144 -0.035 1 98.62 114 GLY B C 1
ATOM 2570 O O . GLY B 1 114 ? 2.402 -0.694 -0.102 1 98.62 114 GLY B O 1
ATOM 2571 N N . ALA B 1 115 ? 4.121 0.386 -1.031 1 98.81 115 ALA B N 1
ATOM 2572 C CA . ALA B 1 115 ? 4.109 -0.475 -2.211 1 98.81 115 ALA B CA 1
ATOM 2573 C C . ALA B 1 115 ? 4.555 -1.893 -1.861 1 98.81 115 ALA B C 1
ATOM 2575 O O . ALA B 1 115 ? 3.953 -2.869 -2.316 1 98.81 115 ALA B O 1
ATOM 2576 N N . ILE B 1 116 ? 5.578 -1.968 -1.069 1 98.94 116 ILE B N 1
ATOM 2577 C CA . ILE B 1 116 ? 6.059 -3.271 -0.624 1 98.94 116 ILE B CA 1
ATOM 2578 C C . ILE B 1 116 ? 4.984 -3.955 0.219 1 98.94 116 ILE B C 1
ATOM 2580 O O . ILE B 1 116 ? 4.742 -5.156 0.072 1 98.94 116 ILE B O 1
ATOM 2584 N N . ALA B 1 117 ? 4.348 -3.207 1.121 1 98.88 117 ALA B N 1
ATOM 2585 C CA . ALA B 1 117 ? 3.246 -3.746 1.912 1 98.88 117 ALA B CA 1
ATOM 2586 C C . ALA B 1 117 ? 2.125 -4.258 1.012 1 98.88 117 ALA B C 1
ATOM 2588 O O . ALA B 1 117 ? 1.535 -5.309 1.282 1 98.88 117 ALA B O 1
ATOM 2589 N N . THR B 1 118 ? 1.818 -3.514 -0.013 1 98.81 118 THR B N 1
ATOM 2590 C CA . THR B 1 118 ? 0.785 -3.895 -0.97 1 98.81 118 THR B CA 1
ATOM 2591 C C . THR B 1 118 ? 1.131 -5.223 -1.641 1 98.81 118 THR B C 1
ATOM 2593 O O . THR B 1 118 ? 0.269 -6.09 -1.789 1 98.81 118 THR B O 1
ATOM 2596 N N . ILE B 1 119 ? 2.387 -5.363 -2.057 1 98.94 119 ILE B N 1
ATOM 2597 C CA . ILE B 1 119 ? 2.869 -6.586 -2.684 1 98.94 119 ILE B CA 1
ATOM 2598 C C . ILE B 1 119 ? 2.678 -7.766 -1.73 1 98.94 119 ILE B C 1
ATOM 2600 O O . ILE B 1 119 ? 2.102 -8.789 -2.105 1 98.94 119 ILE B O 1
ATOM 2604 N N . LEU B 1 120 ? 3.074 -7.566 -0.508 1 98.94 120 LEU B N 1
ATOM 2605 C CA . LEU B 1 120 ? 3.014 -8.648 0.469 1 98.94 120 LEU B CA 1
ATOM 2606 C C . LEU B 1 120 ? 1.569 -8.953 0.852 1 98.94 120 LEU B C 1
ATOM 2608 O O . LEU B 1 120 ? 1.185 -10.117 0.953 1 98.94 120 LEU B O 1
ATOM 2612 N N . ASP B 1 121 ? 0.785 -7.941 1.076 1 98.69 121 ASP B N 1
ATOM 2613 C CA . ASP B 1 121 ? -0.635 -8.141 1.354 1 98.69 121 ASP B CA 1
ATOM 2614 C C . ASP B 1 121 ? -1.302 -8.961 0.255 1 98.69 121 ASP B C 1
ATOM 2616 O O . ASP B 1 121 ? -2.014 -9.93 0.54 1 98.69 121 ASP B O 1
ATOM 2620 N N . SER B 1 122 ? -1.034 -8.594 -0.967 1 98 122 SER B N 1
ATOM 2621 C CA . SER B 1 122 ? -1.693 -9.219 -2.109 1 98 122 SER B CA 1
ATOM 2622 C C . SER B 1 122 ? -1.226 -10.656 -2.299 1 98 122 SER B C 1
ATOM 2624 O O . SER B 1 122 ? -2.037 -11.555 -2.549 1 98 122 SER B O 1
ATOM 2626 N N . THR B 1 123 ? 0.064 -10.875 -2.188 1 98.56 123 THR B N 1
ATOM 2627 C CA . THR B 1 123 ? 0.588 -12.211 -2.475 1 98.56 123 THR B CA 1
ATOM 2628 C C . THR B 1 123 ? 0.282 -13.172 -1.329 1 98.56 123 THR B C 1
ATOM 2630 O O . THR B 1 123 ? -0.087 -14.32 -1.561 1 98.56 123 THR B O 1
ATOM 2633 N N . VAL B 1 124 ? 0.433 -12.703 -0.072 1 98.44 124 VAL B N 1
ATOM 2634 C CA . VAL B 1 124 ? 0.027 -13.516 1.071 1 98.44 124 VAL B CA 1
ATOM 2635 C C . VAL B 1 124 ? -1.471 -13.797 0.998 1 98.44 124 VAL B C 1
ATOM 2637 O O . VAL B 1 124 ? -1.902 -14.938 1.184 1 98.44 124 VAL B O 1
ATOM 2640 N N . GLY B 1 125 ? -2.225 -12.766 0.696 1 97.12 125 GLY B N 1
ATOM 2641 C CA . GLY B 1 125 ? -3.658 -12.938 0.528 1 97.12 125 GLY B CA 1
ATOM 2642 C C . GLY B 1 125 ? -4.016 -13.977 -0.52 1 97.12 125 GLY B C 1
ATOM 2643 O O . GLY B 1 125 ? -4.957 -14.75 -0.335 1 97.12 125 GLY B O 1
ATOM 2644 N N . ALA B 1 126 ? -3.305 -13.992 -1.6 1 96.19 126 ALA B N 1
ATOM 2645 C CA . ALA B 1 126 ? -3.555 -14.945 -2.674 1 96.19 126 ALA B CA 1
ATOM 2646 C C . ALA B 1 126 ? -3.35 -16.375 -2.193 1 96.19 126 ALA B C 1
ATOM 2648 O O . ALA B 1 126 ? -4.062 -17.297 -2.613 1 96.19 126 ALA B O 1
ATOM 2649 N N . SER B 1 127 ? -2.412 -16.594 -1.373 1 96.75 127 SER B N 1
ATOM 2650 C CA . SER B 1 127 ? -2.203 -17.938 -0.833 1 96.75 127 SER B CA 1
ATOM 2651 C C . SER B 1 127 ? -3.363 -18.359 0.062 1 96.75 127 SER B C 1
ATOM 2653 O O . SER B 1 127 ? -3.732 -19.531 0.097 1 96.75 127 SER B O 1
ATOM 2655 N N . VAL B 1 128 ? -3.934 -17.391 0.736 1 96.38 128 VAL B N 1
ATOM 2656 C CA . VAL B 1 128 ? -4.988 -17.656 1.708 1 96.38 128 VAL B CA 1
ATOM 2657 C C . VAL B 1 128 ? -6.316 -17.875 0.984 1 96.38 128 VAL B C 1
ATOM 2659 O O . VAL B 1 128 ? -7.109 -18.734 1.374 1 96.38 128 VAL B O 1
ATOM 2662 N N . ILE B 1 129 ? -6.52 -17.078 -0.06 1 88.62 129 ILE B N 1
ATOM 2663 C CA . ILE B 1 129 ? -7.805 -17.094 -0.756 1 88.62 129 ILE B CA 1
ATOM 2664 C C . ILE B 1 129 ? -8.023 -18.469 -1.396 1 88.62 129 ILE B C 1
ATOM 2666 O O . ILE B 1 129 ? -9.164 -18.891 -1.602 1 88.62 129 ILE B O 1
ATOM 2670 N N . TYR B 1 130 ? -6.992 -19.172 -1.659 1 84.44 130 TYR B N 1
ATOM 2671 C CA . TYR B 1 130 ? -7.086 -20.531 -2.174 1 84.44 130 TYR B CA 1
ATOM 2672 C C . TYR B 1 130 ? -7.707 -21.469 -1.14 1 84.44 130 TYR B C 1
ATOM 2674 O O . TYR B 1 130 ? -8.367 -22.438 -1.495 1 84.44 130 TYR B O 1
ATOM 2682 N N . ILE B 1 131 ? -7.555 -21.125 0.076 1 85.44 131 ILE B N 1
ATOM 2683 C CA . ILE B 1 131 ? -8.07 -21.953 1.167 1 85.44 131 ILE B CA 1
ATOM 2684 C C . ILE B 1 131 ? -9.508 -21.562 1.474 1 85.44 131 ILE B C 1
ATOM 2686 O O . ILE B 1 131 ? -10.375 -22.422 1.648 1 85.44 131 ILE B O 1
ATOM 2690 N N . SER B 1 132 ? -9.672 -20.297 1.559 1 84.56 132 SER B N 1
ATOM 2691 C CA . SER B 1 132 ? -10.992 -19.734 1.839 1 84.56 132 SER B CA 1
ATOM 2692 C C . SER B 1 132 ? -11.203 -18.422 1.088 1 84.56 132 SER B C 1
ATOM 2694 O O . SER B 1 132 ? -10.328 -17.547 1.087 1 84.56 132 SER B O 1
ATOM 2696 N N . ARG B 1 133 ? -12.391 -18.297 0.634 1 80.44 133 ARG B N 1
ATOM 2697 C CA . ARG B 1 133 ? -12.664 -17.141 -0.212 1 80.44 133 ARG B CA 1
ATOM 2698 C C . ARG B 1 133 ? -13.25 -15.992 0.603 1 80.44 133 ARG B C 1
ATOM 2700 O O . ARG B 1 133 ? -13.266 -14.844 0.15 1 80.44 133 ARG B O 1
ATOM 2707 N N . ARG B 1 134 ? -13.719 -16.344 1.695 1 87.5 134 ARG B N 1
ATOM 2708 C CA . ARG B 1 134 ? -14.297 -15.305 2.539 1 87.5 134 ARG B CA 1
ATOM 2709 C C . ARG B 1 134 ? -13.414 -15.016 3.746 1 87.5 134 ARG B C 1
ATOM 2711 O O . ARG B 1 134 ? -13.656 -15.539 4.836 1 87.5 134 ARG B O 1
ATOM 2718 N N . VAL B 1 135 ? -12.414 -14.289 3.465 1 93.88 135 VAL B N 1
ATOM 2719 C CA . VAL B 1 135 ? -11.445 -14.008 4.516 1 93.88 135 VAL B CA 1
ATOM 2720 C C . VAL B 1 135 ? -11.172 -12.508 4.582 1 93.88 135 VAL B C 1
ATOM 2722 O O . VAL B 1 135 ? -11.312 -11.797 3.582 1 93.88 135 VAL B O 1
ATOM 2725 N N . VAL B 1 136 ? -10.898 -12.023 5.746 1 94.19 136 VAL B N 1
ATOM 2726 C CA . VAL B 1 136 ? -10.453 -10.648 5.938 1 94.19 136 VAL B CA 1
ATOM 2727 C C . VAL B 1 136 ? -9.078 -10.633 6.59 1 94.19 136 VAL B C 1
ATOM 2729 O O . VAL B 1 136 ? -8.75 -11.523 7.383 1 94.19 136 VAL B O 1
ATOM 2732 N N . THR B 1 137 ? -8.281 -9.711 6.176 1 97.38 137 THR B N 1
ATOM 2733 C CA . THR B 1 137 ? -6.992 -9.523 6.836 1 97.38 137 THR B CA 1
ATOM 2734 C C . THR B 1 137 ? -7.18 -8.938 8.234 1 97.38 137 THR B C 1
ATOM 2736 O O . THR B 1 137 ? -7.805 -7.887 8.391 1 97.38 137 THR B O 1
ATOM 2739 N N . ALA B 1 138 ? -6.699 -9.609 9.195 1 98.62 138 ALA B N 1
ATOM 2740 C CA . ALA B 1 138 ? -6.781 -9.125 10.57 1 98.62 138 ALA B CA 1
ATOM 2741 C C . ALA B 1 138 ? -5.48 -8.461 11 1 98.62 138 ALA B C 1
ATOM 2743 O O . ALA B 1 138 ? -5.492 -7.461 11.727 1 98.62 138 ALA B O 1
ATOM 2744 N N . ASN B 1 139 ? -4.387 -9.023 10.586 1 98.94 139 ASN B N 1
ATOM 2745 C CA . ASN B 1 139 ? -3.082 -8.461 10.906 1 98.94 139 ASN B CA 1
ATOM 2746 C C . ASN B 1 139 ? -2.086 -8.664 9.773 1 98.94 139 ASN B C 1
ATOM 2748 O O . ASN B 1 139 ? -2.084 -9.711 9.125 1 98.94 139 ASN B O 1
ATOM 2752 N N . LEU B 1 140 ? -1.314 -7.73 9.516 1 98.94 140 LEU B N 1
ATOM 2753 C CA . LEU B 1 140 ? -0.149 -7.797 8.641 1 98.94 140 LEU B CA 1
ATOM 2754 C C . LEU B 1 140 ? 1.071 -7.176 9.312 1 98.94 140 LEU B C 1
ATOM 2756 O O . LEU B 1 140 ? 1.059 -5.992 9.664 1 98.94 140 LEU B O 1
ATOM 2760 N N . ASN B 1 141 ? 2.072 -7.953 9.531 1 98.94 141 ASN B N 1
ATOM 2761 C CA . ASN B 1 141 ? 3.318 -7.535 10.164 1 98.94 141 ASN B CA 1
ATOM 2762 C C . ASN B 1 141 ? 4.496 -7.641 9.195 1 98.94 141 ASN B C 1
ATOM 2764 O O . ASN B 1 141 ? 4.809 -8.727 8.711 1 98.94 141 ASN B O 1
ATOM 2768 N N . ILE B 1 142 ? 5.141 -6.52 8.984 1 98.94 142 ILE B N 1
ATOM 2769 C CA . ILE B 1 142 ? 6.176 -6.496 7.957 1 98.94 142 ILE B CA 1
ATOM 2770 C C . ILE B 1 142 ? 7.496 -6.02 8.562 1 98.94 142 ILE B C 1
ATOM 2772 O O . ILE B 1 142 ? 7.543 -4.977 9.219 1 98.94 142 ILE B O 1
ATOM 2776 N N . ASN B 1 143 ? 8.5 -6.754 8.344 1 98.94 143 ASN B N 1
ATOM 2777 C CA . ASN B 1 143 ? 9.875 -6.336 8.586 1 98.94 143 ASN B CA 1
ATOM 2778 C C . ASN B 1 143 ? 10.586 -5.941 7.293 1 98.94 143 ASN B C 1
ATOM 2780 O O . ASN B 1 143 ? 10.773 -6.773 6.402 1 98.94 143 ASN B O 1
ATOM 2784 N N . TYR B 1 144 ? 10.938 -4.723 7.254 1 98.88 144 TYR B N 1
ATOM 2785 C CA . TYR B 1 144 ? 11.695 -4.219 6.117 1 98.88 144 TYR B CA 1
ATOM 2786 C C . TYR B 1 144 ? 13.195 -4.387 6.34 1 98.88 144 TYR B C 1
ATOM 2788 O O . TYR B 1 144 ? 13.734 -3.926 7.348 1 98.88 144 TYR B O 1
ATOM 2796 N N . LYS B 1 145 ? 13.859 -4.984 5.348 1 98.69 145 LYS B N 1
ATOM 2797 C CA . LYS B 1 145 ? 15.25 -5.359 5.559 1 98.69 145 LYS B CA 1
ATOM 2798 C C . LYS B 1 145 ? 16.188 -4.543 4.668 1 98.69 145 LYS B C 1
ATOM 2800 O O . LYS B 1 145 ? 17.234 -4.086 5.117 1 98.69 145 LYS B O 1
ATOM 2805 N N . SER B 1 146 ? 15.836 -4.375 3.41 1 98.25 146 SER B N 1
ATOM 2806 C CA . SER B 1 146 ? 16.625 -3.598 2.465 1 98.25 146 SER B CA 1
ATOM 2807 C C . SER B 1 146 ? 15.742 -2.898 1.442 1 98.25 146 SER B C 1
ATOM 2809 O O . SER B 1 146 ? 14.695 -3.424 1.059 1 98.25 146 SER B O 1
ATOM 2811 N N . PRO B 1 147 ? 16.156 -1.752 1.011 1 97.62 147 PRO B N 1
ATOM 2812 C CA . PRO B 1 147 ? 15.336 -1.028 0.034 1 97.62 147 PRO B CA 1
ATOM 2813 C C . PRO B 1 147 ? 15.25 -1.744 -1.312 1 97.62 147 PRO B C 1
ATOM 2815 O O . PRO B 1 147 ? 16.141 -2.531 -1.652 1 97.62 147 PRO B O 1
ATOM 2818 N N . VAL B 1 148 ? 14.172 -1.532 -1.989 1 98.5 148 VAL B N 1
ATOM 2819 C CA . VAL B 1 148 ? 14 -2.062 -3.338 1 98.5 148 VAL B CA 1
ATOM 2820 C C . VAL B 1 148 ? 14.117 -0.932 -4.355 1 98.5 148 VAL B C 1
ATOM 2822 O O . VAL B 1 148 ? 13.359 0.038 -4.309 1 98.5 148 VAL B O 1
ATOM 2825 N N . GLU B 1 149 ? 15.023 -1.061 -5.293 1 97.94 149 GLU B N 1
ATOM 2826 C CA . GLU B 1 149 ? 15.211 -0.044 -6.324 1 97.94 149 GLU B CA 1
ATOM 2827 C C . GLU B 1 149 ? 14.078 -0.076 -7.344 1 97.94 149 GLU B C 1
ATOM 2829 O O . GLU B 1 149 ? 13.641 -1.15 -7.758 1 97.94 149 GLU B O 1
ATOM 2834 N N . LEU B 1 150 ? 13.648 1.073 -7.719 1 97.5 150 LEU B N 1
ATOM 2835 C CA . LEU B 1 150 ? 12.672 1.135 -8.805 1 97.5 150 LEU B CA 1
ATOM 2836 C C . LEU B 1 150 ? 13.273 0.61 -10.102 1 97.5 150 LEU B C 1
ATOM 2838 O O . LEU B 1 150 ? 14.469 0.789 -10.359 1 97.5 150 LEU B O 1
ATOM 2842 N N . GLY B 1 151 ? 12.43 -0.031 -10.859 1 97.56 151 GLY B N 1
ATOM 2843 C CA . GLY B 1 151 ? 12.891 -0.639 -12.094 1 97.56 151 GLY B CA 1
ATOM 2844 C C . GLY B 1 151 ? 13.406 -2.053 -11.914 1 97.56 151 GLY B C 1
ATOM 2845 O O . GLY B 1 151 ? 13.578 -2.791 -12.883 1 97.56 151 GLY B O 1
ATOM 2846 N N . SER B 1 152 ? 13.609 -2.447 -10.719 1 98.38 152 SER B N 1
ATOM 2847 C CA . SER B 1 152 ? 14.156 -3.779 -10.461 1 98.38 152 SER B CA 1
ATOM 2848 C C . SER B 1 152 ? 13.055 -4.836 -10.484 1 98.38 152 SER B C 1
ATOM 2850 O O . SER B 1 152 ? 11.867 -4.504 -10.461 1 98.38 152 SER B O 1
ATOM 2852 N N . VAL B 1 153 ? 13.484 -6.043 -10.633 1 98.94 153 VAL B N 1
ATOM 2853 C CA . VAL B 1 153 ? 12.625 -7.215 -10.523 1 98.94 153 VAL B CA 1
ATOM 2854 C C . VAL B 1 153 ? 12.844 -7.898 -9.172 1 98.94 153 VAL B C 1
ATOM 2856 O O . VAL B 1 153 ? 13.992 -8.07 -8.742 1 98.94 153 VAL B O 1
ATOM 2859 N N . ILE B 1 154 ? 11.766 -8.234 -8.508 1 98.94 154 ILE B N 1
ATOM 2860 C CA . ILE B 1 154 ? 11.859 -8.945 -7.238 1 98.94 154 ILE B CA 1
ATOM 2861 C C . ILE B 1 154 ? 11.023 -10.227 -7.301 1 98.94 154 ILE B C 1
ATOM 2863 O O . ILE B 1 154 ? 10.102 -10.328 -8.109 1 98.94 154 ILE B O 1
ATOM 2867 N N . LEU B 1 155 ? 11.406 -11.164 -6.48 1 98.94 155 LEU B N 1
ATOM 2868 C CA . LEU B 1 155 ? 10.672 -12.414 -6.301 1 98.94 155 LEU B CA 1
ATOM 2869 C C . LEU B 1 155 ? 9.992 -12.453 -4.938 1 98.94 155 LEU B C 1
ATOM 2871 O O . LEU B 1 155 ? 10.609 -12.133 -3.918 1 98.94 155 LEU B O 1
ATOM 2875 N N . VAL B 1 156 ? 8.742 -12.828 -4.938 1 98.94 156 VAL B N 1
ATOM 2876 C CA . VAL B 1 156 ? 7.965 -12.945 -3.709 1 98.94 156 VAL B CA 1
ATOM 2877 C C . VAL B 1 156 ? 7.543 -14.398 -3.498 1 98.94 156 VAL B C 1
ATOM 2879 O O . VAL B 1 156 ? 7.098 -15.062 -4.438 1 98.94 156 VAL B O 1
ATOM 2882 N N . ASP B 1 157 ? 7.742 -14.859 -2.33 1 98.81 157 ASP B N 1
ATOM 2883 C CA . ASP B 1 157 ? 7.344 -16.219 -1.959 1 98.81 157 ASP B CA 1
ATOM 2884 C C . ASP B 1 157 ? 6.477 -16.203 -0.703 1 98.81 157 ASP B C 1
ATOM 2886 O O . ASP B 1 157 ? 6.871 -15.656 0.327 1 98.81 157 ASP B O 1
ATOM 2890 N N . THR B 1 158 ? 5.27 -16.797 -0.783 1 98.81 158 THR B N 1
ATOM 2891 C CA . THR B 1 158 ? 4.324 -16.766 0.33 1 98.81 158 THR B CA 1
ATOM 2892 C C . THR B 1 158 ? 3.668 -18.125 0.52 1 98.81 158 THR B C 1
ATOM 2894 O O . THR B 1 158 ? 3.623 -18.938 -0.411 1 98.81 158 THR B O 1
ATOM 2897 N N . ARG B 1 159 ? 3.152 -18.375 1.738 1 98.56 159 ARG B N 1
ATOM 2898 C CA . ARG B 1 159 ? 2.467 -19.641 2.006 1 98.56 159 ARG B CA 1
ATOM 2899 C C . ARG B 1 159 ? 1.576 -19.516 3.24 1 98.56 159 ARG B C 1
ATOM 2901 O O . ARG B 1 159 ? 1.794 -18.656 4.09 1 98.56 159 ARG B O 1
ATOM 2908 N N . VAL B 1 160 ? 0.654 -20.422 3.295 1 98.62 160 VAL B N 1
ATOM 2909 C CA . VAL B 1 160 ? -0.115 -20.625 4.52 1 98.62 160 VAL B CA 1
ATOM 2910 C C . VAL B 1 160 ? 0.673 -21.5 5.488 1 98.62 160 VAL B C 1
ATOM 2912 O O . VAL B 1 160 ? 1.093 -22.594 5.137 1 98.62 160 VAL B O 1
ATOM 2915 N N . ASP B 1 161 ? 0.837 -21.016 6.668 1 98.62 161 ASP B N 1
ATOM 2916 C CA . ASP B 1 161 ? 1.658 -21.703 7.66 1 98.62 161 ASP B CA 1
ATOM 2917 C C . ASP B 1 161 ? 0.817 -22.672 8.492 1 98.62 161 ASP B C 1
ATOM 2919 O O . ASP B 1 161 ? 1.253 -23.781 8.797 1 98.62 161 ASP B O 1
ATOM 2923 N N . LYS B 1 162 ? -0.319 -22.188 8.891 1 97.75 162 LYS B N 1
ATOM 2924 C CA . LYS B 1 162 ? -1.19 -23 9.734 1 97.75 162 LYS B CA 1
ATOM 2925 C C . LYS B 1 162 ? -2.617 -22.453 9.742 1 97.75 162 LYS B C 1
ATOM 2927 O O . LYS B 1 162 ? -2.836 -21.266 9.477 1 97.75 162 LYS B O 1
ATOM 2932 N N . ILE B 1 163 ? -3.518 -23.344 10.078 1 97.12 163 ILE B N 1
ATOM 2933 C CA . ILE B 1 163 ? -4.938 -23.031 10.203 1 97.12 163 ILE B CA 1
ATOM 2934 C C . ILE B 1 163 ? -5.445 -23.484 11.57 1 97.12 163 ILE B C 1
ATOM 2936 O O . ILE B 1 163 ? -5.289 -24.656 11.938 1 97.12 163 ILE B O 1
ATOM 2940 N N . GLU B 1 164 ? -5.922 -22.594 12.312 1 97.69 164 GLU B N 1
ATOM 2941 C CA . GLU B 1 164 ? -6.523 -22.844 13.617 1 97.69 164 GLU B CA 1
ATOM 2942 C C . GLU B 1 164 ? -7.949 -22.312 13.68 1 97.69 164 GLU B C 1
ATOM 2944 O O . GLU B 1 164 ? -8.164 -21.156 14.047 1 97.69 164 GLU B O 1
ATOM 2949 N N . GLY B 1 165 ? -8.938 -23.234 13.461 1 95.44 165 GLY B N 1
ATOM 2950 C CA . GLY B 1 165 ? -10.305 -22.766 13.336 1 95.44 165 GLY B CA 1
ATOM 2951 C C . GLY B 1 165 ? -10.492 -21.797 12.18 1 95.44 165 GLY B C 1
ATOM 2952 O O . GLY B 1 165 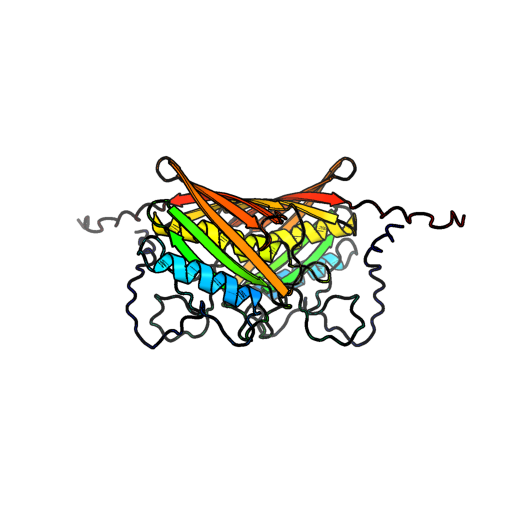? -10.172 -22.125 11.031 1 95.44 165 GLY B O 1
ATOM 2953 N N . ARG B 1 166 ? -10.945 -20.625 12.594 1 96 166 ARG B N 1
ATOM 2954 C CA . ARG B 1 166 ? -11.188 -19.609 11.562 1 96 166 ARG B CA 1
ATOM 2955 C C . ARG B 1 166 ? -9.93 -18.797 11.281 1 96 166 ARG B C 1
ATOM 2957 O O . ARG B 1 166 ? -9.914 -17.969 10.375 1 96 166 ARG B O 1
ATOM 2964 N N . LYS B 1 167 ? -8.93 -19.047 12.016 1 97.5 167 LYS B N 1
ATOM 2965 C CA . LYS B 1 167 ? -7.707 -18.266 11.859 1 97.5 167 LYS B CA 1
ATOM 2966 C C . LYS B 1 167 ? -6.754 -18.938 10.867 1 97.5 167 LYS B C 1
ATOM 2968 O O . LYS B 1 167 ? -6.434 -20.109 11.008 1 97.5 167 LYS B O 1
ATOM 2973 N N . ILE B 1 168 ? -6.375 -18.188 9.906 1 98.25 168 ILE B N 1
ATOM 2974 C CA . ILE B 1 168 ? -5.391 -18.641 8.93 1 98.25 168 ILE B CA 1
ATOM 2975 C C . ILE B 1 168 ? -4.117 -17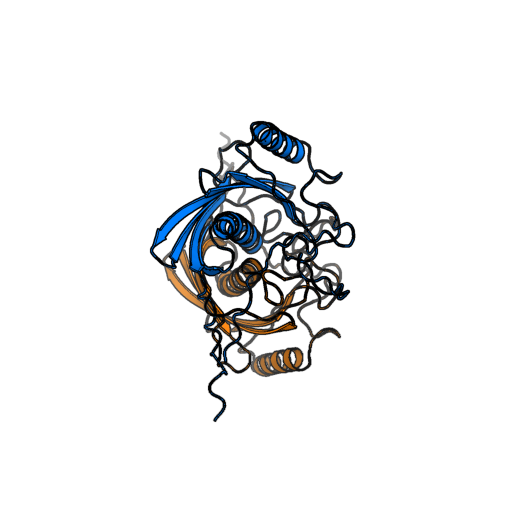.812 9.047 1 98.25 168 ILE B C 1
ATOM 2977 O O . ILE B 1 168 ? -4.148 -16.594 8.852 1 98.25 168 ILE B O 1
ATOM 2981 N N . PHE B 1 169 ? -3.014 -18.484 9.375 1 98.75 169 PHE B N 1
ATOM 2982 C CA . PHE B 1 169 ? -1.709 -17.844 9.484 1 98.75 169 PHE B CA 1
ATOM 2983 C C . PHE B 1 169 ? -0.886 -18.062 8.227 1 98.75 169 PHE B C 1
ATOM 2985 O O . PHE B 1 169 ? -0.772 -19.188 7.738 1 98.75 169 PHE B O 1
ATOM 2992 N N . ALA B 1 170 ? -0.344 -17 7.703 1 98.81 170 ALA B N 1
ATOM 2993 C CA . ALA B 1 170 ? 0.451 -17.078 6.48 1 98.81 170 ALA B CA 1
ATOM 2994 C C . ALA B 1 170 ? 1.685 -16.188 6.566 1 98.81 170 ALA B C 1
ATOM 2996 O O . ALA B 1 170 ? 1.781 -15.336 7.457 1 98.81 170 ALA B O 1
ATOM 2997 N N . SER B 1 171 ? 2.652 -16.391 5.703 1 98.94 171 SER B N 1
ATOM 2998 C CA . SER B 1 171 ? 3.881 -15.609 5.703 1 98.94 171 SER B CA 1
ATOM 2999 C C . SER B 1 171 ? 4.41 -15.414 4.289 1 98.94 171 SER B C 1
ATOM 3001 O O . SER B 1 171 ? 3.953 -16.062 3.352 1 98.94 171 SER B O 1
ATOM 3003 N N . GLY B 1 172 ? 5.266 -14.414 4.129 1 98.88 172 GLY B N 1
ATOM 3004 C CA . GLY B 1 172 ? 5.852 -14.117 2.83 1 98.88 172 GLY B CA 1
ATOM 3005 C C . GLY B 1 172 ? 7.195 -13.422 2.93 1 98.88 172 GLY B C 1
ATOM 3006 O O . GLY B 1 172 ? 7.52 -12.828 3.957 1 98.88 172 GLY B O 1
ATOM 3007 N N . GLU B 1 173 ? 7.914 -13.562 1.86 1 98.94 173 GLU B N 1
ATOM 3008 C CA . GLU B 1 173 ? 9.234 -12.945 1.732 1 98.94 173 GLU B CA 1
ATOM 3009 C C . GLU B 1 173 ? 9.414 -12.305 0.359 1 98.94 173 GLU B C 1
ATOM 3011 O O . GLU B 1 173 ? 8.867 -12.789 -0.634 1 98.94 173 GLU B O 1
ATOM 3016 N N . VAL B 1 174 ? 10.18 -11.211 0.347 1 98.94 174 VAL B N 1
ATOM 3017 C CA . VAL B 1 174 ? 10.539 -10.508 -0.878 1 98.94 174 VAL B CA 1
ATOM 3018 C C . VAL B 1 174 ? 12.055 -10.586 -1.093 1 98.94 174 VAL B C 1
ATOM 3020 O O . VAL B 1 174 ? 12.828 -10.133 -0.248 1 98.94 174 VAL B O 1
ATOM 3023 N N . TRP B 1 175 ? 12.445 -11.047 -2.266 1 98.94 175 TRP B N 1
ATOM 3024 C CA . TRP B 1 175 ? 13.867 -11.281 -2.535 1 98.94 175 TRP B CA 1
ATOM 3025 C C . TRP B 1 175 ? 14.289 -10.617 -3.844 1 98.94 175 TRP B C 1
ATOM 3027 O O . TRP B 1 175 ? 13.477 -10.469 -4.758 1 98.94 175 TRP B O 1
ATOM 3037 N N . SER B 1 176 ? 15.555 -10.305 -3.869 1 98.81 176 SER B N 1
ATOM 3038 C CA . SER B 1 176 ? 16.156 -10.023 -5.168 1 98.81 176 SER B CA 1
ATOM 3039 C C . SER B 1 176 ? 16.156 -11.266 -6.062 1 98.81 176 SER B C 1
ATOM 3041 O O . SER B 1 176 ? 15.992 -12.383 -5.574 1 98.81 176 SER B O 1
ATOM 3043 N N . VAL B 1 177 ? 16.344 -11.062 -7.293 1 98.38 177 VAL B N 1
ATOM 3044 C CA . VAL B 1 177 ? 16.203 -12.148 -8.266 1 98.38 177 VAL B CA 1
ATOM 3045 C C . VAL B 1 177 ? 17.328 -13.164 -8.062 1 98.38 177 VAL B C 1
ATOM 3047 O O . VAL B 1 177 ? 17.141 -14.359 -8.289 1 98.38 177 VAL B O 1
ATOM 3050 N N . ASP B 1 178 ? 18.438 -12.656 -7.672 1 97.44 178 ASP B N 1
ATOM 3051 C CA . ASP B 1 178 ? 19.578 -13.57 -7.508 1 97.44 178 ASP B CA 1
ATOM 3052 C C . ASP B 1 178 ? 19.5 -14.312 -6.176 1 97.44 178 ASP B C 1
ATOM 3054 O O . ASP B 1 178 ? 20.344 -15.148 -5.871 1 97.44 178 ASP B O 1
ATOM 3058 N N . GLY B 1 179 ? 18.578 -14 -5.309 1 97.69 179 GLY B N 1
ATOM 3059 C CA . GLY B 1 179 ? 18.375 -14.68 -4.043 1 97.69 179 GLY B CA 1
ATOM 3060 C C . GLY B 1 179 ? 19.344 -14.25 -2.961 1 97.69 179 GLY B C 1
ATOM 3061 O O . GLY B 1 179 ? 19.453 -14.891 -1.915 1 97.69 179 GLY B O 1
ATOM 3062 N N . GLN B 1 180 ? 20.016 -13.133 -3.152 1 98 180 GLN B N 1
ATOM 3063 C CA . GLN B 1 180 ? 21.078 -12.742 -2.23 1 98 180 GLN B CA 1
ATOM 3064 C C . GLN B 1 180 ? 20.594 -11.68 -1.248 1 98 180 GLN B C 1
ATOM 3066 O O . GLN B 1 180 ? 21.188 -11.484 -0.189 1 98 180 GLN B O 1
ATOM 3071 N N . THR B 1 181 ? 19.578 -10.953 -1.65 1 98.62 181 THR B N 1
ATOM 3072 C CA . THR B 1 181 ? 19.109 -9.852 -0.814 1 98.62 181 THR B CA 1
ATOM 3073 C C . THR B 1 181 ? 17.656 -10.07 -0.403 1 98.62 181 THR B C 1
ATOM 3075 O O . THR B 1 181 ? 16.766 -10.172 -1.257 1 98.62 181 THR B O 1
ATOM 3078 N N . LEU B 1 182 ? 17.422 -10.234 0.91 1 98.88 182 LEU B N 1
ATOM 3079 C CA . LEU B 1 182 ? 16.078 -10.18 1.469 1 98.88 182 LEU B CA 1
ATOM 3080 C C . LEU B 1 182 ? 15.633 -8.734 1.673 1 98.88 182 LEU B C 1
ATOM 3082 O O . LEU B 1 182 ? 16.234 -8 2.461 1 98.88 182 LEU B O 1
ATOM 3086 N N . HIS B 1 183 ? 14.57 -8.312 0.989 1 98.94 183 HIS B N 1
ATOM 3087 C CA . HIS B 1 183 ? 14.125 -6.93 1.066 1 98.94 183 HIS B CA 1
ATOM 3088 C C . HIS B 1 183 ? 13.094 -6.742 2.172 1 98.94 183 HIS B C 1
ATOM 3090 O O . HIS B 1 183 ? 13.047 -5.691 2.812 1 98.94 183 HIS B O 1
ATOM 3096 N N . ALA B 1 184 ? 12.234 -7.758 2.396 1 98.94 184 ALA B N 1
ATOM 3097 C CA . ALA B 1 184 ? 11.195 -7.688 3.422 1 98.94 184 ALA B CA 1
ATOM 3098 C C . ALA B 1 184 ? 10.625 -9.07 3.717 1 98.94 184 ALA B C 1
ATOM 3100 O O . ALA B 1 184 ? 10.734 -9.984 2.895 1 98.94 184 ALA B O 1
ATOM 3101 N N . GLU B 1 185 ? 10.086 -9.219 4.824 1 98.94 185 GLU B N 1
ATOM 3102 C CA . GLU B 1 185 ? 9.32 -10.398 5.219 1 98.94 185 GLU B CA 1
ATOM 3103 C C . GLU B 1 185 ? 8.078 -10.008 6.012 1 98.94 185 GLU B C 1
ATOM 3105 O O . GLU B 1 185 ? 8.062 -8.977 6.68 1 98.94 185 GLU B O 1
ATOM 3110 N N . ALA B 1 186 ? 7.094 -10.883 5.953 1 98.94 186 ALA B N 1
ATOM 3111 C CA . ALA B 1 186 ? 5.832 -10.531 6.602 1 98.94 186 ALA B CA 1
ATOM 3112 C C . ALA B 1 186 ? 5.137 -11.773 7.156 1 98.94 186 ALA B C 1
ATOM 3114 O O . ALA B 1 186 ? 5.359 -12.883 6.68 1 98.94 186 ALA B O 1
ATOM 3115 N N . THR B 1 187 ? 4.375 -11.555 8.148 1 98.94 187 THR B N 1
ATOM 3116 C CA . THR B 1 187 ? 3.361 -12.492 8.617 1 98.94 187 THR B CA 1
ATOM 3117 C C . THR B 1 187 ? 1.972 -11.867 8.547 1 98.94 187 THR B C 1
ATOM 3119 O O . THR B 1 187 ? 1.817 -10.664 8.75 1 98.94 187 THR B O 1
ATOM 3122 N N . GLY B 1 188 ? 1.039 -12.703 8.227 1 98.81 188 GLY B N 1
ATOM 3123 C CA . GLY B 1 188 ? -0.352 -12.281 8.156 1 98.81 188 GLY B CA 1
ATOM 3124 C C . GLY B 1 188 ? -1.287 -13.188 8.93 1 98.81 188 GLY B C 1
ATOM 3125 O O . GLY B 1 188 ? -1.09 -14.406 8.977 1 98.81 188 GLY B O 1
ATOM 3126 N N . LEU B 1 189 ? -2.238 -12.586 9.539 1 98.81 189 LEU B N 1
ATOM 3127 C CA . LEU B 1 189 ? -3.369 -13.289 10.133 1 98.81 189 LEU B CA 1
ATOM 3128 C C . LEU B 1 189 ? -4.664 -12.961 9.398 1 98.81 189 LEU B C 1
ATOM 3130 O O . LEU B 1 189 ? -5.004 -11.789 9.227 1 98.81 189 LEU B O 1
ATOM 3134 N N . PHE B 1 190 ? -5.344 -13.945 9.016 1 98.12 190 PHE B N 1
ATOM 3135 C CA . PHE B 1 190 ? -6.625 -13.82 8.328 1 98.12 190 PHE B CA 1
ATOM 3136 C C . PHE B 1 190 ? -7.719 -14.57 9.078 1 98.12 190 PHE B C 1
ATOM 3138 O O . PHE B 1 190 ? -7.453 -15.594 9.711 1 98.12 190 PHE B O 1
ATOM 3145 N N . ILE B 1 191 ? -8.906 -14.031 8.945 1 97.25 191 ILE B N 1
ATOM 3146 C CA . ILE B 1 191 ? -10.039 -14.641 9.633 1 97.25 191 ILE B CA 1
ATOM 3147 C C . ILE B 1 191 ? -11.117 -15.016 8.609 1 97.25 191 ILE B C 1
ATOM 3149 O O . ILE B 1 191 ? -11.555 -14.164 7.828 1 97.25 191 ILE B O 1
ATOM 3153 N N . GLU B 1 192 ? -11.492 -16.219 8.633 1 95.12 192 GLU B N 1
ATOM 3154 C CA . GLU B 1 192 ? -12.609 -16.656 7.797 1 95.12 192 GLU B CA 1
ATOM 3155 C C . GLU B 1 192 ? -13.938 -16.094 8.305 1 95.12 192 GLU B C 1
ATOM 3157 O O . GLU B 1 192 ? -14.242 -16.203 9.492 1 95.12 192 GLU B O 1
ATOM 3162 N N . LEU B 1 193 ? -14.68 -15.578 7.422 1 90.31 193 LEU B N 1
ATOM 3163 C CA . LEU B 1 193 ? -15.977 -15.016 7.789 1 90.31 193 LEU B CA 1
ATOM 3164 C C . LEU B 1 193 ? -17.047 -16.094 7.824 1 90.31 193 LEU B C 1
ATOM 3166 O O . LEU B 1 193 ? -17.062 -17 6.98 1 90.31 193 LEU B O 1
ATOM 3170 N N . GLN B 1 194 ? -17.797 -16.125 8.875 1 81.12 194 GLN B N 1
ATOM 3171 C CA . GLN B 1 194 ? -18.906 -17.062 8.992 1 81.12 194 GLN B CA 1
ATOM 3172 C C . GLN B 1 194 ? -20.047 -16.688 8.047 1 81.12 194 GLN B C 1
ATOM 3174 O O . GLN B 1 194 ? -20.281 -15.5 7.805 1 81.12 194 GLN B O 1
ATOM 3179 N N . PRO B 1 195 ? -20.594 -17.75 7.445 1 70.56 195 PRO B N 1
ATOM 3180 C CA . PRO B 1 195 ? -21.75 -17.469 6.586 1 70.56 195 PRO B CA 1
ATOM 3181 C C . PRO B 1 195 ? -22.875 -16.75 7.328 1 70.56 195 PRO B C 1
ATOM 3183 O O . PRO B 1 195 ? -23.078 -16.984 8.523 1 70.56 195 PRO B O 1
ATOM 3186 N N . GLN B 1 196 ? -23.172 -15.586 6.984 1 56 196 GLN B N 1
ATOM 3187 C CA . GLN B 1 196 ? -24.312 -14.953 7.629 1 56 196 GLN B CA 1
ATOM 3188 C C . GLN B 1 196 ? -25.5 -15.914 7.707 1 56 196 GLN B C 1
ATOM 3190 O O . GLN B 1 196 ? -25.828 -16.594 6.73 1 56 196 GLN B O 1
ATOM 3195 N N . LYS B 1 197 ? -25.75 -16.469 8.883 1 51.25 197 LYS B N 1
ATOM 3196 C CA . LYS B 1 19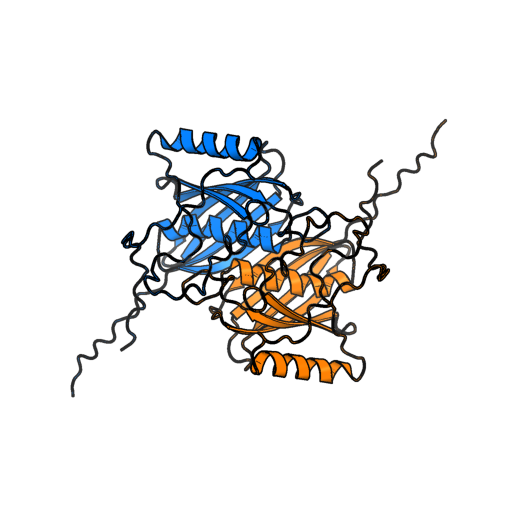7 ? -26.969 -17.25 9.078 1 51.25 197 LYS B CA 1
ATOM 3197 C C . LYS B 1 197 ? -28.141 -16.609 8.344 1 51.25 197 LYS B C 1
ATOM 3199 O O . LYS B 1 197 ? -28.406 -15.414 8.492 1 51.25 197 LYS B O 1
ATOM 3204 N N . GLU B 1 198 ? -28.5 -17.141 7.23 1 49.81 198 GLU B N 1
ATOM 3205 C CA . GLU B 1 198 ? -29.781 -16.734 6.691 1 49.81 198 GLU B CA 1
ATOM 3206 C C . GLU B 1 198 ? -30.844 -16.672 7.785 1 49.81 198 GLU B C 1
ATOM 3208 O O . GLU B 1 198 ? -31.062 -17.656 8.5 1 49.81 198 GLU B O 1
ATOM 3213 N N . THR B 1 199 ? -30.969 -15.609 8.5 1 46.62 199 THR B N 1
ATOM 3214 C CA . THR B 1 199 ? -32.156 -15.555 9.328 1 46.62 199 THR B CA 1
ATOM 3215 C C . THR B 1 199 ? -33.344 -16.172 8.594 1 46.62 199 THR B C 1
ATOM 3217 O O . THR B 1 199 ? -33.656 -15.789 7.457 1 46.62 199 THR B O 1
ATOM 3220 N N . ASP B 1 200 ? -33.656 -17.422 8.906 1 45.84 200 ASP B N 1
ATOM 3221 C CA . ASP B 1 200 ? -34.906 -18.078 8.516 1 45.84 200 ASP B CA 1
ATOM 3222 C C . ASP B 1 200 ? -36.094 -17.125 8.695 1 45.84 200 ASP B C 1
ATOM 3224 O O . ASP B 1 200 ? -36.438 -16.75 9.82 1 45.84 200 ASP B O 1
ATOM 3228 N N . SER B 1 201 ? -36.312 -16.156 7.898 1 43.88 201 SER B N 1
ATOM 3229 C CA . SER B 1 201 ? -37.531 -15.391 7.91 1 43.88 201 SER B CA 1
ATOM 3230 C C . SER B 1 201 ? -38.75 -16.297 7.918 1 43.88 201 SER B C 1
ATOM 3232 O O . SER B 1 201 ? -39.875 -15.852 7.684 1 43.88 201 SER B O 1
ATOM 3234 N N . SER B 1 202 ? -38.594 -17.609 8.023 1 42.44 202 SER B N 1
ATOM 3235 C CA . SER B 1 202 ? -39.875 -18.297 7.941 1 42.44 202 SER B CA 1
ATOM 3236 C C . SER B 1 202 ? -40.719 -18 9.164 1 42.44 202 SER B C 1
ATOM 3238 O O . SER B 1 202 ? -41.812 -18.562 9.328 1 42.44 202 SER B O 1
ATOM 3240 N N . SER B 1 203 ? -40.219 -17.375 10.281 1 38.53 203 SER B N 1
ATOM 3241 C CA . SER B 1 203 ? -41.156 -17.484 11.398 1 38.53 203 SER B CA 1
ATOM 3242 C C . SER B 1 203 ? -42.281 -16.438 11.297 1 38.53 203 SER B C 1
ATOM 3244 O O . SER B 1 203 ? -42.312 -15.5 12.078 1 38.53 203 SER B O 1
ATOM 3246 N N . SER B 1 204 ? -42.75 -16.109 10.023 1 35.91 204 SER B N 1
ATOM 3247 C CA . SER B 1 204 ? -44.031 -15.438 10.172 1 35.91 204 SER B CA 1
ATOM 3248 C C . SER B 1 204 ? -45 -16.281 10.953 1 35.91 204 SER B C 1
ATOM 3250 O O . SER B 1 204 ? -45.219 -17.469 10.641 1 35.91 204 SER B O 1
ATOM 3252 N N . PRO B 1 205 ? -45.531 -15.797 12.125 1 35.5 205 PRO B N 1
ATOM 3253 C CA . PRO B 1 205 ? -46.719 -16.469 12.625 1 35.5 205 PRO B CA 1
ATOM 3254 C C . PRO B 1 205 ? -47.875 -16.484 11.609 1 35.5 205 PRO B C 1
ATOM 3256 O O . PRO B 1 205 ? -47.906 -15.633 10.719 1 35.5 205 PRO B O 1
#

Secondary structure (DSSP, 8-state):
---------------S-PPP-SS--TTS-HHHHHHHHHHHHHTTTSS-EEEP--SS-TT--S--TT--BGGG---STTTSEEEEEEEEGGGTEEEEEEEE-GGGBSSTTBB-HHHHHHHHHHHHHHHHHTT-SSEEEEEEEEEE-S--BTT-EEEEEEEEEEEETTEEEEEEEEEETTS--EEEEEEEEEEEPP------TT---/---------------S-PPP-SS--TTS-HHHHHHHHHHHHHTTTSS-EEEP--SS-TT--S--TT--BGGG---STTTSEEEEEEEEGGGTEEEEEEEE-GGGBSSTTBB-HHHHHHHHHHHHHHHHHTT-SSEEEEEEEEEE-S--BTT-EEEEEEEEEEEETTEEEEEEEEEETTS--EEEEEEEEEEEPP------TT---

Solvent-accessible surface area (backbone atoms only — not comparable to full-atom values): 21746 Å² total; per-residue (Å²): 98,48,68,38,76,71,62,80,67,77,66,73,64,75,58,85,87,79,62,67,59,38,54,90,55,92,60,54,48,72,66,49,49,49,55,51,49,54,53,54,58,51,27,73,79,63,61,29,40,79,44,80,38,53,42,51,68,80,80,59,77,64,83,68,87,64,50,19,25,41,72,44,47,56,82,56,78,52,32,31,68,40,49,39,39,33,36,26,70,95,62,31,25,22,39,33,44,36,36,37,13,37,26,32,23,48,57,91,68,20,44,18,69,24,52,54,44,27,52,49,48,52,43,35,44,53,20,45,43,75,77,41,77,45,59,44,70,38,31,43,38,37,40,45,66,41,87,48,54,47,69,39,53,36,34,34,46,20,27,51,74,48,71,59,89,54,36,38,34,29,31,34,38,33,25,36,74,84,67,79,43,63,30,33,38,36,41,35,35,30,38,53,61,73,73,39,60,57,41,72,70,71,75,67,129,122,61,73,47,81,76,54,73,63,78,63,76,65,76,58,84,87,76,63,66,58,38,55,88,55,92,62,54,47,72,66,49,49,50,55,50,49,54,53,54,58,52,29,72,79,61,62,29,39,78,44,80,38,56,41,50,68,78,77,59,76,64,82,68,87,64,50,18,25,42,70,44,49,58,82,57,80,53,33,32,65,40,49,38,38,33,37,26,70,95,64,32,25,23,38,34,43,38,35,37,13,35,25,32,23,50,57,92,68,21,47,18,69,25,54,54,43,26,53,49,47,51,43,36,44,53,19,44,43,74,78,41,64,42,58,43,69,39,31,42,37,37,41,44,68,41,88,48,54,48,68,40,52,37,35,33,44,20,26,52,75,48,73,58,88,52,36,38,33,29,31,34,38,32,25,38,74,86,68,78,44,64,30,32,38,35,40,35,37,29,36,52,62,74,76,41,63,71,61,73,72,70,77,65,130

pLDDT: mean 86.16, std 22.84, range [18.66, 98.94]

InterPro domains:
  IPR006683 Thioesterase domain [PF03061] (109-181)
  IPR029069 HotDog domain superfamily [SSF54637] (18-192)
  IPR052365 THEM4/THEM5 acyl-CoA thioesterase [PTHR12418] (18-197)